Protein AF-0000000085051001 (afdb_homodimer)

Radius of gyration: 23.65 Å; Cα contacts (8 Å, |Δi|>4): 458; chains: 2; bounding box: 59×82×45 Å

Organism: Asticcacaulis excentricus (strain ATCC 15261 / DSM 4724 / KCTC 12464 / NCIMB 9791 / VKM B-1370 / CB 48) (NCBI:txid573065)

Nearest PDB structures (foldseek):
  8ka6-assembly1_B  TM=3.003E-01  e=6.356E+00  synthetic construct

Structure (mmCIF, N/CA/C/O backbone):
data_AF-0000000085051001-model_v1
#
loop_
_entity.id
_entity.type
_entity.pdbx_description
1 polymer 'Uncharacterized protein'
#
loop_
_atom_site.group_PDB
_atom_site.id
_atom_site.type_symbol
_atom_site.label_atom_id
_atom_site.label_alt_id
_atom_site.label_comp_id
_atom_site.label_asym_id
_atom_site.label_entity_id
_atom_site.label_seq_id
_atom_site.pdbx_PDB_ins_code
_atom_site.Cartn_x
_atom_site.Cartn_y
_atom_site.Cartn_z
_atom_site.occupancy
_atom_site.B_iso_or_equiv
_atom_site.auth_seq_id
_atom_site.auth_comp_id
_atom_site.auth_asym_id
_atom_site.auth_atom_id
_atom_site.pdbx_PDB_model_num
ATOM 1 N N . MET A 1 1 ? -23 -20.906 19.672 1 37.47 1 MET A N 1
ATOM 2 C CA . MET A 1 1 ? -22.969 -21.203 18.234 1 37.47 1 MET A CA 1
ATOM 3 C C . MET A 1 1 ? -22.516 -19.969 17.438 1 37.47 1 MET A C 1
ATOM 5 O O . MET A 1 1 ? -23.203 -18.953 17.422 1 37.47 1 MET A O 1
ATOM 9 N N . VAL A 1 2 ? -21.297 -19.828 17.344 1 53.44 2 VAL A N 1
ATOM 10 C CA . VAL A 1 2 ? -20.797 -18.625 16.672 1 53.44 2 VAL A CA 1
ATOM 11 C C . VAL A 1 2 ? -21.438 -18.5 15.297 1 53.44 2 VAL A C 1
ATOM 13 O O . VAL A 1 2 ? -21.469 -19.469 14.531 1 53.44 2 VAL A O 1
ATOM 16 N N . ASN A 1 3 ? -22.375 -17.547 15.094 1 69.06 3 ASN A N 1
ATOM 17 C CA . ASN A 1 3 ? -23.141 -17.25 13.891 1 69.06 3 ASN A CA 1
ATOM 18 C C . ASN A 1 3 ? -22.266 -17.266 12.641 1 69.06 3 ASN A C 1
ATOM 20 O O . ASN A 1 3 ? -21.297 -16.5 12.547 1 69.06 3 ASN A O 1
ATOM 24 N N . ILE A 1 4 ? -22.25 -18.469 11.906 1 70.44 4 ILE A N 1
ATOM 25 C CA . ILE A 1 4 ? -21.5 -18.719 10.688 1 70.44 4 ILE A CA 1
ATOM 26 C C . ILE A 1 4 ? -21.438 -17.453 9.836 1 70.44 4 ILE A C 1
ATOM 28 O O . ILE A 1 4 ? -20.422 -17.188 9.195 1 70.44 4 ILE A O 1
ATOM 32 N N . TRP A 1 5 ? -22.438 -16.672 9.891 1 74.5 5 TRP A N 1
ATOM 33 C CA . TRP A 1 5 ? -22.484 -15.43 9.133 1 74.5 5 TRP A CA 1
ATOM 34 C C . TRP A 1 5 ? -21.5 -14.406 9.688 1 74.5 5 TRP A C 1
ATOM 36 O O . TRP A 1 5 ? -20.781 -13.758 8.93 1 74.5 5 TRP A O 1
ATOM 46 N N . VAL A 1 6 ? -21.438 -14.398 10.953 1 78.06 6 VAL A N 1
ATOM 47 C CA . VAL A 1 6 ? -20.531 -13.461 11.617 1 78.06 6 VAL A CA 1
ATOM 48 C C . VAL A 1 6 ? -19.078 -13.875 11.367 1 78.06 6 VAL A C 1
ATOM 50 O O . VAL A 1 6 ? -18.219 -13.016 11.133 1 78.06 6 VAL A O 1
ATOM 53 N N . THR A 1 7 ? -18.922 -15.102 11.328 1 80.75 7 THR A N 1
ATOM 54 C CA . THR A 1 7 ? -17.578 -15.609 11.086 1 80.75 7 THR A CA 1
ATOM 55 C C . THR A 1 7 ? -17.141 -15.289 9.664 1 80.75 7 THR A C 1
ATOM 57 O O . THR A 1 7 ? -15.992 -14.891 9.438 1 80.75 7 THR A O 1
ATOM 60 N N . GLY A 1 8 ? -18.047 -15.422 8.734 1 86.06 8 GLY A N 1
ATOM 61 C CA . GLY A 1 8 ? -17.734 -15.094 7.352 1 86.06 8 GLY A CA 1
ATOM 62 C C . GLY A 1 8 ? -17.391 -13.633 7.148 1 86.06 8 GLY A C 1
ATOM 63 O O . GLY A 1 8 ? -16.422 -13.305 6.457 1 86.06 8 GLY A O 1
ATOM 64 N N . LEU A 1 9 ? -18.141 -12.797 7.789 1 88.5 9 LEU A N 1
ATOM 65 C CA . LEU A 1 9 ? -17.906 -11.359 7.691 1 88.5 9 LEU A CA 1
ATOM 66 C C . LEU A 1 9 ? -16.578 -10.992 8.336 1 88.5 9 LEU A C 1
ATOM 68 O O . LEU A 1 9 ? -15.859 -10.125 7.828 1 88.5 9 LEU A O 1
ATOM 72 N N . PHE A 1 10 ? -16.375 -11.641 9.391 1 91.56 10 PHE A N 1
ATOM 73 C CA . PHE A 1 10 ? -15.125 -11.367 10.094 1 91.56 10 PHE A CA 1
ATOM 74 C C . PHE A 1 10 ? -13.93 -11.789 9.258 1 91.56 10 PHE A C 1
ATOM 76 O O . PHE A 1 10 ? -12.945 -11.055 9.156 1 91.56 10 PHE A O 1
ATOM 83 N N . MET A 1 11 ? -14.023 -12.938 8.633 1 92.06 11 MET A N 1
ATOM 84 C CA . MET A 1 11 ? -12.945 -13.422 7.773 1 92.06 11 MET A CA 1
ATOM 85 C C . MET A 1 11 ? -12.742 -12.5 6.582 1 92.06 11 MET A C 1
ATOM 87 O O . MET A 1 11 ? -11.602 -12.227 6.195 1 92.06 11 MET A O 1
ATOM 91 N N . GLU A 1 12 ? -13.734 -12.039 6.07 1 94.75 12 GLU A N 1
ATOM 92 C CA . GLU A 1 12 ? -13.648 -11.109 4.949 1 94.75 12 GLU A CA 1
ATOM 93 C C . GLU A 1 12 ? -12.984 -9.797 5.367 1 94.75 12 GLU A C 1
ATOM 95 O O . GLU A 1 12 ? -12.172 -9.25 4.625 1 94.75 12 GLU A O 1
ATOM 100 N N . SER A 1 13 ? -13.375 -9.359 6.539 1 94.81 13 SER A N 1
ATOM 101 C CA . SER A 1 13 ? -12.805 -8.125 7.059 1 94.81 13 SER A CA 1
ATOM 102 C C . SER A 1 13 ? -11.312 -8.266 7.309 1 94.81 13 SER A C 1
ATOM 104 O O . SER A 1 13 ? -10.531 -7.387 6.941 1 94.81 13 SER A O 1
ATOM 106 N N . LEU A 1 14 ? -10.961 -9.367 7.879 1 95.38 14 LEU A N 1
ATOM 107 C CA . LEU A 1 14 ? -9.555 -9.633 8.141 1 95.38 14 LEU A CA 1
ATOM 108 C C . LEU A 1 14 ? -8.773 -9.773 6.836 1 95.38 14 LEU A C 1
ATOM 110 O O . LEU A 1 14 ? -7.645 -9.297 6.73 1 95.38 14 LEU A O 1
ATOM 114 N N . HIS A 1 15 ? -9.375 -10.414 5.844 1 97.25 15 HIS A N 1
ATOM 115 C CA . HIS A 1 15 ? -8.758 -10.57 4.535 1 97.25 15 HIS A CA 1
ATOM 116 C C . HIS A 1 15 ? -8.531 -9.227 3.859 1 97.25 15 HIS A C 1
ATOM 118 O O . HIS A 1 15 ? -7.453 -8.969 3.314 1 97.25 15 HIS A O 1
ATOM 124 N N . LYS A 1 16 ? -9.492 -8.359 4.004 1 95.38 16 LYS A N 1
ATOM 125 C CA . LYS A 1 16 ? -9.43 -7.035 3.391 1 95.38 16 LYS A CA 1
ATOM 126 C C . LYS A 1 16 ? -8.336 -6.184 4.027 1 95.38 16 LYS A C 1
ATOM 128 O O . LYS A 1 16 ? -7.539 -5.559 3.326 1 95.38 16 LYS A O 1
ATOM 133 N N . VAL A 1 17 ? -8.281 -6.188 5.285 1 95.12 17 VAL A N 1
ATOM 134 C CA . VAL A 1 17 ? -7.328 -5.344 5.992 1 95.12 17 VAL A CA 1
ATOM 135 C C . VAL A 1 17 ? -5.906 -5.848 5.742 1 95.12 17 VAL A C 1
ATOM 137 O O . VAL A 1 17 ? -5.012 -5.066 5.418 1 95.12 17 VAL A O 1
ATOM 140 N N . SER A 1 18 ? -5.738 -7.133 5.867 1 96.94 18 SER A N 1
ATOM 141 C CA . SER A 1 18 ? -4.402 -7.684 5.652 1 96.94 18 SER A CA 1
ATOM 142 C C . SER A 1 18 ? -3.975 -7.547 4.195 1 96.94 18 SER A C 1
ATOM 144 O O . SER A 1 18 ? -2.783 -7.426 3.9 1 96.94 18 SER A O 1
ATOM 146 N N . ALA A 1 19 ? -4.949 -7.516 3.271 1 97.31 19 ALA A N 1
ATOM 147 C CA . ALA A 1 19 ? -4.656 -7.34 1.851 1 97.31 19 ALA A CA 1
ATOM 148 C C . ALA A 1 19 ? -4.023 -5.977 1.585 1 97.31 19 ALA A C 1
ATOM 150 O O . ALA A 1 19 ? -3.195 -5.836 0.683 1 97.31 19 ALA A O 1
ATOM 151 N N . GLY A 1 20 ? -4.43 -5.027 2.344 1 96.12 20 GLY A N 1
ATOM 152 C CA . GLY A 1 20 ? -3.834 -3.711 2.197 1 96.12 20 GLY A CA 1
ATOM 153 C C . GLY A 1 20 ? -2.338 -3.701 2.449 1 96.12 20 GLY A C 1
ATOM 154 O O . GLY A 1 20 ? -1.579 -3.104 1.683 1 96.12 20 GLY A O 1
ATOM 155 N N . PHE A 1 21 ? -1.953 -4.383 3.457 1 95.06 21 PHE A N 1
ATOM 156 C CA . PHE A 1 21 ? -0.539 -4.441 3.807 1 95.06 21 PHE A CA 1
ATOM 157 C C . PHE A 1 21 ? 0.233 -5.285 2.801 1 95.06 21 PHE A C 1
ATOM 159 O O . PHE A 1 21 ? 1.338 -4.922 2.395 1 95.06 21 PHE A O 1
ATOM 166 N N . VAL A 1 22 ? -0.378 -6.348 2.418 1 97.25 22 VAL A N 1
ATOM 167 C CA . VAL A 1 22 ? 0.252 -7.203 1.417 1 97.25 22 VAL A CA 1
ATOM 168 C C . VAL A 1 22 ? 0.399 -6.438 0.103 1 97.25 22 VAL A C 1
ATOM 170 O O . VAL A 1 22 ? 1.43 -6.535 -0.567 1 97.25 22 VAL A O 1
ATOM 173 N N . PHE A 1 23 ? -0.617 -5.699 -0.229 1 97 23 PHE A N 1
ATOM 174 C CA . PHE A 1 23 ? -0.589 -4.906 -1.453 1 97 23 PHE A CA 1
ATOM 175 C C . PHE A 1 23 ? 0.55 -3.895 -1.418 1 97 23 PHE A C 1
ATOM 177 O O . PHE A 1 23 ? 1.268 -3.727 -2.404 1 97 23 PHE A O 1
ATOM 184 N N . ALA A 1 24 ? 0.702 -3.221 -0.301 1 94.19 24 ALA A N 1
ATOM 185 C CA . ALA A 1 24 ? 1.786 -2.252 -0.162 1 94.19 24 ALA A CA 1
ATOM 186 C C . ALA A 1 24 ? 3.145 -2.916 -0.37 1 94.19 24 ALA A C 1
ATOM 188 O O . ALA A 1 24 ? 3.994 -2.391 -1.094 1 94.19 24 ALA A O 1
ATOM 189 N N . PHE A 1 25 ? 3.346 -4.035 0.264 1 94.38 25 PHE A N 1
ATOM 190 C CA . PHE A 1 25 ? 4.598 -4.762 0.103 1 94.38 25 PHE A CA 1
ATOM 191 C C . PHE A 1 25 ? 4.797 -5.184 -1.348 1 94.38 25 PHE A C 1
ATOM 193 O O . PHE A 1 25 ? 5.898 -5.055 -1.891 1 94.38 25 PHE A O 1
ATOM 200 N N . LEU A 1 26 ? 3.746 -5.699 -1.943 1 95.56 26 LEU A N 1
ATOM 201 C CA . LEU A 1 26 ? 3.854 -6.23 -3.299 1 95.56 26 LEU A CA 1
ATOM 202 C C . LEU A 1 26 ? 4.16 -5.113 -4.293 1 95.56 26 LEU A C 1
ATOM 204 O O . LEU A 1 26 ? 4.855 -5.34 -5.285 1 95.56 26 LEU A O 1
ATOM 208 N N . CYS A 1 27 ? 3.623 -3.924 -4.039 1 91.75 27 CYS A N 1
ATOM 209 C CA . CYS A 1 27 ? 3.975 -2.791 -4.891 1 91.75 27 CYS A CA 1
ATOM 210 C C . CYS A 1 27 ? 5.477 -2.541 -4.871 1 91.75 27 CYS A C 1
ATOM 212 O O . CYS A 1 27 ? 6.098 -2.369 -5.922 1 91.75 27 CYS A O 1
ATOM 214 N N . LEU A 1 28 ? 6.008 -2.564 -3.648 1 88.94 28 LEU A N 1
ATOM 215 C CA . LEU A 1 28 ? 7.445 -2.363 -3.512 1 88.94 28 LEU A CA 1
ATOM 216 C C . LEU A 1 28 ? 8.219 -3.545 -4.09 1 88.94 28 LEU A C 1
ATOM 218 O O . LEU A 1 28 ? 9.211 -3.357 -4.797 1 88.94 28 LEU A O 1
ATOM 222 N N . HIS A 1 29 ? 7.777 -4.746 -3.826 1 92.38 29 HIS A N 1
ATOM 223 C CA . HIS A 1 29 ? 8.406 -5.98 -4.277 1 92.38 29 HIS A CA 1
ATOM 224 C C . HIS A 1 29 ? 8.43 -6.066 -5.797 1 92.38 29 HIS A C 1
ATOM 226 O O . HIS A 1 29 ? 9.469 -6.355 -6.395 1 92.38 29 HIS A O 1
ATOM 232 N N . MET A 1 30 ? 7.293 -5.742 -6.422 1 92.44 30 MET A N 1
ATOM 233 C CA . MET A 1 30 ? 7.203 -5.781 -7.879 1 92.44 30 MET A CA 1
ATOM 234 C C . MET A 1 30 ? 7.992 -4.637 -8.508 1 92.44 30 MET A C 1
ATOM 236 O O . MET A 1 30 ? 8.578 -4.797 -9.578 1 92.44 30 MET A O 1
ATOM 240 N N . ALA A 1 31 ? 7.961 -3.477 -7.887 1 87.94 31 ALA A N 1
ATOM 241 C CA . ALA A 1 31 ? 8.766 -2.363 -8.375 1 87.94 31 ALA A CA 1
ATOM 242 C C . ALA A 1 31 ? 10.242 -2.754 -8.461 1 87.94 31 ALA A C 1
ATOM 244 O O . ALA A 1 31 ? 10.93 -2.385 -9.414 1 87.94 31 ALA A O 1
ATOM 245 N N . ASN A 1 32 ? 10.664 -3.477 -7.465 1 88.94 32 ASN A N 1
ATOM 246 C CA . ASN A 1 32 ? 12.047 -3.941 -7.484 1 88.94 32 ASN A CA 1
ATOM 247 C C . ASN A 1 32 ? 12.328 -4.816 -8.703 1 88.94 32 ASN A C 1
ATOM 249 O O . ASN A 1 32 ? 13.359 -4.664 -9.359 1 88.94 32 ASN A O 1
ATOM 253 N N . HIS A 1 33 ? 11.438 -5.656 -9.008 1 92.81 33 HIS A N 1
ATOM 254 C CA . HIS A 1 33 ? 11.594 -6.52 -10.172 1 92.81 33 HIS A CA 1
ATOM 255 C C . HIS A 1 33 ? 11.578 -5.715 -11.461 1 92.81 33 HIS A C 1
ATOM 257 O O . HIS A 1 33 ? 12.367 -5.977 -12.375 1 92.81 33 HIS A O 1
ATOM 263 N N . PHE A 1 34 ? 10.789 -4.715 -11.555 1 89.75 34 PHE A N 1
ATOM 264 C CA . PHE A 1 34 ? 10.688 -3.92 -12.773 1 89.75 34 PHE A CA 1
ATOM 265 C C . PHE A 1 34 ? 11.898 -3.002 -12.922 1 89.75 34 PHE A C 1
ATOM 267 O O . PHE A 1 34 ? 12.375 -2.768 -14.039 1 89.75 34 PHE A O 1
ATOM 274 N N . VAL A 1 35 ? 12.336 -2.488 -11.828 1 85.06 35 VAL A N 1
ATOM 275 C CA . VAL A 1 35 ? 13.562 -1.694 -11.867 1 85.06 35 VAL A CA 1
ATOM 276 C C . VAL A 1 35 ? 14.727 -2.561 -12.336 1 85.06 35 VAL A C 1
ATOM 278 O O . VAL A 1 35 ? 15.633 -2.074 -13.008 1 85.06 35 VAL A O 1
ATOM 281 N N . GLY A 1 36 ? 14.688 -3.764 -12.086 1 88.38 36 GLY A N 1
ATOM 282 C CA . GLY A 1 36 ? 15.711 -4.719 -12.469 1 88.38 36 GLY A CA 1
ATOM 283 C C . GLY A 1 36 ? 15.805 -4.918 -13.977 1 88.38 36 GLY A C 1
ATOM 284 O O . GLY A 1 36 ? 16.797 -5.445 -14.477 1 88.38 36 GLY A O 1
ATOM 285 N N . LEU A 1 37 ? 14.742 -4.512 -14.648 1 89.75 37 LEU A N 1
ATOM 286 C CA . LEU A 1 37 ? 14.773 -4.617 -16.094 1 89.75 37 LEU A CA 1
ATOM 287 C C . LEU A 1 37 ? 15.867 -3.725 -16.688 1 89.75 37 LEU A C 1
ATOM 289 O O . LEU A 1 37 ? 16.281 -3.912 -17.828 1 89.75 37 LEU A O 1
ATOM 293 N N . GLN A 1 38 ? 16.312 -2.779 -15.883 1 87.62 38 GLN A N 1
ATOM 294 C CA . GLN A 1 38 ? 17.391 -1.905 -16.297 1 87.62 38 GLN A CA 1
ATOM 295 C C . GLN A 1 38 ? 18.75 -2.564 -16.062 1 87.62 38 GLN A C 1
ATOM 297 O O . GLN A 1 38 ? 19.781 -2.043 -16.484 1 87.62 38 GLN A O 1
ATOM 302 N N . GLY A 1 39 ? 18.75 -3.709 -15.344 1 90.06 39 GLY A N 1
ATOM 303 C CA . GLY A 1 39 ? 19.969 -4.457 -15.031 1 90.06 39 GLY A CA 1
ATOM 304 C C . GLY A 1 39 ? 19.953 -5.059 -13.641 1 90.06 39 GLY A C 1
ATOM 305 O O . GLY A 1 39 ? 19.281 -4.551 -12.742 1 90.06 39 GLY A O 1
ATOM 306 N N . LEU A 1 40 ? 20.734 -6.086 -13.523 1 92.75 40 LEU A N 1
ATOM 307 C CA . LEU A 1 40 ? 20.766 -6.789 -12.25 1 92.75 40 LEU A CA 1
ATOM 308 C C . LEU A 1 40 ? 21.359 -5.902 -11.156 1 92.75 40 LEU A C 1
ATOM 310 O O . LEU A 1 40 ? 20.891 -5.918 -10.016 1 92.75 40 LEU A O 1
ATOM 314 N N . ASP A 1 41 ? 22.344 -5.129 -11.539 1 90.44 41 ASP A N 1
ATOM 315 C CA . ASP A 1 41 ? 22.969 -4.234 -10.57 1 90.44 41 ASP A CA 1
ATOM 316 C C . ASP A 1 41 ? 21.984 -3.193 -10.062 1 90.44 41 ASP A C 1
ATOM 318 O O . ASP A 1 41 ? 22.016 -2.824 -8.883 1 90.44 41 ASP A O 1
ATOM 322 N N . THR A 1 42 ? 21.172 -2.734 -10.953 1 85.88 42 THR A N 1
ATOM 323 C CA . THR A 1 42 ? 20.156 -1.757 -10.562 1 85.88 42 THR A CA 1
ATOM 324 C C . THR A 1 42 ? 19.156 -2.373 -9.594 1 85.88 42 THR A C 1
ATOM 326 O O . THR A 1 42 ? 18.734 -1.729 -8.625 1 85.88 42 THR A O 1
ATOM 329 N N . HIS A 1 43 ? 18.766 -3.602 -9.875 1 89.19 43 HIS A N 1
ATOM 330 C CA . HIS A 1 43 ? 17.891 -4.324 -8.961 1 89.19 43 HIS A CA 1
ATOM 331 C C . HIS A 1 43 ? 18.5 -4.43 -7.57 1 89.19 43 HIS A C 1
ATOM 333 O O . HIS A 1 43 ? 17.828 -4.16 -6.57 1 89.19 43 HIS A O 1
ATOM 339 N N . ILE A 1 44 ? 19.734 -4.801 -7.512 1 90.06 44 ILE A N 1
ATOM 340 C CA . ILE A 1 44 ? 20.422 -5.035 -6.25 1 90.06 44 ILE A CA 1
ATOM 341 C C . ILE A 1 44 ? 20.562 -3.719 -5.488 1 90.06 44 ILE A C 1
ATOM 343 O O . ILE A 1 44 ? 20.375 -3.68 -4.27 1 90.06 44 ILE A O 1
ATOM 347 N N . ALA A 1 45 ? 20.891 -2.699 -6.195 1 84 45 ALA A N 1
ATOM 348 C CA . ALA A 1 45 ? 21 -1.387 -5.566 1 84 45 ALA A CA 1
ATOM 349 C C . ALA A 1 45 ? 19.672 -0.94 -4.977 1 84 45 ALA A C 1
ATOM 351 O O . ALA A 1 45 ? 19.609 -0.448 -3.848 1 84 45 ALA A O 1
ATOM 352 N N . PHE A 1 46 ? 18.625 -1.134 -5.715 1 82.94 46 PHE A N 1
ATOM 353 C CA . PHE A 1 46 ? 17.281 -0.803 -5.234 1 82.94 46 PHE A CA 1
ATOM 354 C C . PHE A 1 46 ? 16.922 -1.662 -4.031 1 82.94 46 PHE A C 1
ATOM 356 O O . PHE A 1 46 ? 16.391 -1.155 -3.041 1 82.94 46 PHE A O 1
ATOM 363 N N . MET A 1 47 ? 17.188 -2.896 -4.133 1 88.25 47 MET A N 1
ATOM 364 C CA . MET A 1 47 ? 16.859 -3.852 -3.078 1 88.25 47 MET A CA 1
ATOM 365 C C . MET A 1 47 ? 17.594 -3.51 -1.79 1 88.25 47 MET A C 1
ATOM 367 O O . MET A 1 47 ? 17.062 -3.693 -0.695 1 88.25 47 MET A O 1
ATOM 371 N N . ALA A 1 48 ? 18.812 -3.133 -1.879 1 83.56 48 ALA A N 1
ATOM 372 C CA . ALA A 1 48 ? 19.594 -2.777 -0.701 1 83.56 48 ALA A CA 1
ATOM 373 C C . ALA A 1 48 ? 18.906 -1.681 0.107 1 83.56 48 ALA A C 1
ATOM 375 O O . ALA A 1 48 ? 18.906 -1.719 1.34 1 83.56 48 ALA A O 1
ATOM 376 N N . VAL A 1 49 ? 18.312 -0.833 -0.577 1 73.5 49 VAL A N 1
ATOM 377 C CA . VAL A 1 49 ? 17.609 0.269 0.077 1 73.5 49 VAL A CA 1
ATOM 378 C C . VAL A 1 49 ? 16.266 -0.215 0.608 1 73.5 49 VAL A C 1
ATOM 380 O O . VAL A 1 49 ? 15.898 0.079 1.748 1 73.5 49 VAL A O 1
ATOM 383 N N . ALA A 1 50 ? 15.539 -0.934 -0.207 1 78.88 50 ALA A N 1
ATOM 384 C CA . ALA A 1 50 ? 14.234 -1.467 0.184 1 78.88 50 ALA A CA 1
ATOM 385 C C . ALA A 1 50 ? 14.352 -2.342 1.428 1 78.88 50 ALA A C 1
ATOM 387 O O . ALA A 1 50 ? 13.469 -2.336 2.283 1 78.88 50 ALA A O 1
ATOM 388 N N . ARG A 1 51 ? 15.383 -3.014 1.541 1 82.75 51 ARG A N 1
ATOM 389 C CA . ARG A 1 51 ? 15.609 -3.924 2.66 1 82.75 51 ARG A CA 1
ATOM 390 C C . ARG A 1 51 ? 15.75 -3.156 3.971 1 82.75 51 ARG A C 1
ATOM 392 O O . ARG A 1 51 ? 15.484 -3.699 5.047 1 82.75 51 ARG A O 1
ATOM 399 N N . MET A 1 52 ? 16.188 -1.97 3.916 1 75.62 52 MET A N 1
ATOM 400 C CA . MET A 1 52 ? 16.234 -1.154 5.125 1 75.62 52 MET A CA 1
ATOM 401 C C . MET A 1 52 ? 14.844 -1.017 5.746 1 75.62 52 MET A C 1
ATOM 403 O O . MET A 1 52 ? 14.719 -0.812 6.957 1 75.62 52 MET A O 1
ATOM 407 N N . VAL A 1 53 ? 13.836 -1.219 4.941 1 77.88 53 VAL A N 1
ATOM 408 C CA . VAL A 1 53 ? 12.461 -1.111 5.41 1 77.88 53 VAL A CA 1
ATOM 409 C C . VAL A 1 53 ? 11.922 -2.498 5.754 1 77.88 53 VAL A C 1
ATOM 411 O O . VAL A 1 53 ? 11.711 -2.818 6.926 1 77.88 53 VAL A O 1
ATOM 414 N N . TYR A 1 54 ? 11.867 -3.336 4.781 1 78.56 54 TYR A N 1
ATOM 415 C CA . TYR A 1 54 ? 11.078 -4.539 4.996 1 78.56 54 TYR A CA 1
ATOM 416 C C . TYR A 1 54 ? 11.875 -5.594 5.75 1 78.56 54 TYR A C 1
ATOM 418 O O . TYR A 1 54 ? 11.328 -6.605 6.191 1 78.56 54 TYR A O 1
ATOM 426 N N . ARG A 1 55 ? 13.125 -5.328 5.953 1 78.81 55 ARG A N 1
ATOM 427 C CA . ARG A 1 55 ? 13.867 -6.258 6.801 1 78.81 55 ARG A CA 1
ATOM 428 C C . ARG A 1 55 ? 13.953 -5.742 8.234 1 78.81 55 ARG A C 1
ATOM 430 O O . ARG A 1 55 ? 14.484 -6.422 9.117 1 78.81 55 ARG A O 1
ATOM 437 N N . HIS A 1 56 ? 13.492 -4.484 8.414 1 80.69 56 HIS A N 1
ATOM 438 C CA . HIS A 1 56 ? 13.258 -4.121 9.805 1 80.69 56 HIS A CA 1
ATOM 439 C C . HIS A 1 56 ? 12.391 -5.156 10.508 1 80.69 56 HIS A C 1
ATOM 441 O O . HIS A 1 56 ? 11.367 -5.59 9.961 1 80.69 56 HIS A O 1
ATOM 447 N N . PRO A 1 57 ? 12.758 -5.574 11.656 1 85.38 57 PRO A N 1
ATOM 448 C CA . PRO A 1 57 ? 12.078 -6.703 12.297 1 85.38 57 PRO A CA 1
ATOM 449 C C . PRO A 1 57 ? 10.57 -6.488 12.438 1 85.38 57 PRO A C 1
ATOM 451 O O . PRO A 1 57 ? 9.789 -7.418 12.234 1 85.38 57 PRO A O 1
ATOM 454 N N . VAL A 1 58 ? 10.156 -5.293 12.773 1 83 58 VAL A N 1
ATOM 455 C CA . VAL A 1 58 ? 8.734 -4.988 12.945 1 83 58 VAL A CA 1
ATOM 456 C C . VAL A 1 58 ? 8.016 -5.102 11.609 1 83 58 VAL A C 1
ATOM 458 O O . VAL A 1 58 ? 6.938 -5.703 11.523 1 83 58 VAL A O 1
ATOM 461 N N . VAL A 1 59 ? 8.602 -4.555 10.562 1 85.81 59 VAL A N 1
ATOM 462 C CA . VAL A 1 59 ? 7.977 -4.559 9.242 1 85.81 59 VAL A CA 1
ATOM 463 C C . VAL A 1 59 ? 7.93 -5.984 8.703 1 85.81 59 VAL A C 1
ATOM 465 O O . VAL A 1 59 ? 6.906 -6.418 8.172 1 85.81 59 VAL A O 1
ATOM 468 N N . GLU A 1 60 ? 9.023 -6.695 8.867 1 89.69 60 GLU A N 1
ATOM 469 C CA . GLU A 1 60 ? 9.07 -8.086 8.422 1 89.69 60 GLU A CA 1
ATOM 470 C C . GLU A 1 60 ? 7.992 -8.922 9.102 1 89.69 60 GLU A C 1
ATOM 472 O O . GLU A 1 60 ? 7.312 -9.719 8.461 1 89.69 60 GLU A O 1
ATOM 477 N N . MET A 1 61 ? 7.887 -8.703 10.359 1 91.69 61 MET A N 1
ATOM 478 C CA . MET A 1 61 ? 6.867 -9.422 11.117 1 91.69 61 MET A CA 1
ATOM 479 C C . MET A 1 61 ? 5.473 -9.078 10.609 1 91.69 61 MET A C 1
ATOM 481 O O . MET A 1 61 ? 4.633 -9.969 10.445 1 91.69 61 MET A O 1
ATOM 485 N N . VAL A 1 62 ? 5.227 -7.82 10.398 1 91.19 62 VAL A N 1
ATOM 486 C CA . VAL A 1 62 ? 3.916 -7.375 9.93 1 91.19 62 VAL A CA 1
ATOM 487 C C . VAL A 1 62 ? 3.613 -7.988 8.57 1 91.19 62 VAL A C 1
ATOM 489 O O . VAL A 1 62 ? 2.504 -8.469 8.328 1 91.19 62 VAL A O 1
ATOM 492 N N . VAL A 1 63 ? 4.621 -7.961 7.711 1 93.62 63 VAL A N 1
ATOM 493 C CA . VAL A 1 63 ? 4.434 -8.484 6.363 1 93.62 63 VAL A CA 1
ATOM 494 C C . VAL A 1 63 ? 4.156 -9.984 6.422 1 93.62 63 VAL A C 1
ATOM 496 O O . VAL A 1 63 ? 3.207 -10.477 5.805 1 93.62 63 VAL A O 1
ATOM 499 N N . LEU A 1 64 ? 4.93 -10.734 7.215 1 95.44 64 LEU A N 1
ATOM 500 C CA . LEU A 1 64 ? 4.746 -12.18 7.324 1 95.44 64 LEU A CA 1
ATOM 501 C C . LEU A 1 64 ? 3.391 -12.508 7.941 1 95.44 64 LEU A C 1
ATOM 503 O O . LEU A 1 64 ? 2.713 -13.445 7.496 1 95.44 64 LEU A O 1
ATOM 507 N N . LEU A 1 65 ? 3.045 -11.719 8.938 1 96.56 65 LEU A N 1
ATOM 508 C CA . LEU A 1 65 ? 1.745 -11.922 9.562 1 96.56 65 LEU A CA 1
ATOM 509 C C . LEU A 1 65 ? 0.615 -11.625 8.586 1 96.56 65 LEU A C 1
ATOM 511 O O . LEU A 1 65 ? -0.389 -12.344 8.555 1 96.56 65 LEU A O 1
ATOM 515 N N . ALA A 1 66 ? 0.745 -10.562 7.82 1 97.06 66 ALA A N 1
ATOM 516 C CA . ALA A 1 66 ? -0.267 -10.219 6.824 1 97.06 66 ALA A CA 1
ATOM 517 C C . ALA A 1 66 ? -0.435 -11.336 5.805 1 97.06 66 ALA A C 1
ATOM 519 O O . ALA A 1 66 ? -1.559 -11.688 5.438 1 97.06 66 ALA A O 1
ATOM 520 N N . PHE A 1 67 ? 0.64 -11.906 5.387 1 97.62 67 PHE A N 1
ATOM 521 C CA . PHE A 1 67 ? 0.569 -13.008 4.438 1 97.62 67 PHE A CA 1
ATOM 522 C C . PHE A 1 67 ? -0.079 -14.227 5.078 1 97.62 67 PHE A C 1
ATOM 524 O O . PHE A 1 67 ? -0.851 -14.938 4.43 1 97.62 67 PHE A O 1
ATOM 531 N N . LEU A 1 68 ? 0.288 -14.5 6.301 1 97.5 68 LEU A N 1
ATOM 532 C CA . LEU A 1 68 ? -0.317 -15.617 7.012 1 97.5 68 LEU A CA 1
ATOM 533 C C . LEU A 1 68 ? -1.828 -15.445 7.121 1 97.5 68 LEU A C 1
ATOM 535 O O . LEU A 1 68 ? -2.588 -16.375 6.875 1 97.5 68 LEU A O 1
ATOM 539 N N . LEU A 1 69 ? -2.256 -14.242 7.461 1 97.62 69 LEU A N 1
ATOM 540 C CA . LEU A 1 69 ? -3.682 -13.953 7.555 1 97.62 69 LEU A CA 1
ATOM 541 C C . LEU A 1 69 ? -4.352 -14.086 6.191 1 97.62 69 LEU A C 1
ATOM 543 O O . LEU A 1 69 ? -5.469 -14.594 6.09 1 97.62 69 LEU A O 1
ATOM 547 N N . GLN A 1 70 ? -3.664 -13.625 5.188 1 98.06 70 GLN A N 1
ATOM 548 C CA . GLN A 1 70 ? -4.191 -13.773 3.834 1 98.06 70 GLN A CA 1
ATOM 549 C C . GLN A 1 70 ? -4.414 -15.242 3.486 1 98.06 70 GLN A C 1
ATOM 551 O O . GLN A 1 70 ? -5.449 -15.602 2.918 1 98.06 70 GLN A O 1
ATOM 556 N N . MET A 1 71 ? -3.488 -16.047 3.834 1 97.81 71 MET A N 1
ATOM 557 C CA . MET A 1 71 ? -3.578 -17.469 3.498 1 97.81 71 MET A CA 1
ATOM 558 C C . MET A 1 71 ? -4.703 -18.141 4.277 1 97.81 71 MET A C 1
ATOM 560 O O . MET A 1 71 ? -5.492 -18.906 3.709 1 97.81 71 MET A O 1
ATOM 564 N N . LEU A 1 72 ? -4.777 -17.859 5.551 1 97 72 LEU A N 1
ATOM 565 C CA . LEU A 1 72 ? -5.773 -18.5 6.406 1 97 72 LEU A CA 1
ATOM 566 C C . LEU A 1 72 ? -7.18 -18.047 6.043 1 97 72 LEU A C 1
ATOM 568 O O . LEU A 1 72 ? -8.078 -18.875 5.852 1 97 72 LEU A O 1
ATOM 572 N N . THR A 1 73 ? -7.348 -16.75 5.934 1 97.12 73 THR A N 1
ATOM 573 C CA . THR A 1 73 ? -8.672 -16.234 5.602 1 97.12 73 THR A CA 1
ATOM 574 C C . THR A 1 73 ? -9.016 -16.547 4.148 1 97.12 73 THR A C 1
ATOM 576 O O . THR A 1 73 ? -10.172 -16.828 3.828 1 97.12 73 THR A O 1
ATOM 579 N N . GLY A 1 74 ? -8.023 -16.469 3.293 1 97.31 74 GLY A N 1
ATOM 580 C CA . GLY A 1 74 ? -8.25 -16.812 1.899 1 97.31 74 GLY A CA 1
ATOM 581 C C . GLY A 1 74 ? -8.711 -18.25 1.711 1 97.31 74 GLY A C 1
ATOM 582 O O . GLY A 1 74 ? -9.57 -18.516 0.869 1 97.31 74 GLY A O 1
ATOM 583 N N . TRP A 1 75 ? -8.094 -19.109 2.451 1 96.38 75 TRP A N 1
ATOM 584 C CA . TRP A 1 75 ? -8.5 -20.5 2.375 1 96.38 75 TRP A CA 1
ATOM 585 C C . TRP A 1 75 ? -9.961 -20.672 2.799 1 96.38 75 TRP A C 1
ATOM 587 O O . TRP A 1 75 ? -10.719 -21.391 2.146 1 96.38 75 TRP A O 1
ATOM 597 N N . ALA A 1 76 ? -10.367 -20.031 3.859 1 95.31 76 ALA A N 1
ATOM 598 C CA . ALA A 1 76 ? -11.75 -20.094 4.328 1 95.31 76 ALA A CA 1
ATOM 599 C C . ALA A 1 76 ? -12.711 -19.547 3.279 1 95.31 76 ALA A C 1
ATOM 601 O O . ALA A 1 76 ? -13.758 -20.141 3.01 1 95.31 76 ALA A O 1
ATOM 602 N N . LEU A 1 77 ? -12.367 -18.484 2.699 1 96 77 LEU A N 1
ATOM 603 C CA . LEU A 1 77 ? -13.219 -17.844 1.704 1 96 77 LEU A CA 1
ATOM 604 C C . LEU A 1 77 ? -13.273 -18.672 0.423 1 96 77 LEU A C 1
ATOM 606 O O . LEU A 1 77 ? -14.328 -18.797 -0.192 1 96 77 LEU A O 1
ATOM 610 N N . ALA A 1 78 ? -12.156 -19.219 0.02 1 96.38 78 ALA A N 1
ATOM 611 C CA . ALA A 1 78 ? -12.109 -20.047 -1.176 1 96.38 78 ALA A CA 1
ATOM 612 C C . ALA A 1 78 ? -12.969 -21.297 -1.005 1 96.38 78 ALA A C 1
ATOM 614 O O . ALA A 1 78 ? -13.68 -21.703 -1.929 1 96.38 78 ALA A O 1
ATOM 615 N N . ARG A 1 79 ? -12.852 -21.891 0.124 1 95.19 79 ARG A N 1
ATOM 616 C CA . ARG A 1 79 ? -13.664 -23.062 0.407 1 95.19 79 ARG A CA 1
ATOM 617 C C . ARG A 1 79 ? -15.148 -22.75 0.266 1 95.19 79 ARG A C 1
ATOM 619 O O . ARG A 1 79 ? -15.914 -23.547 -0.273 1 95.19 79 ARG A O 1
ATOM 626 N N . GLU A 1 80 ? -15.5 -21.625 0.744 1 94.19 80 GLU A N 1
ATOM 627 C CA . GLU A 1 80 ? -16.891 -21.203 0.611 1 94.19 80 GLU A CA 1
ATOM 628 C C . GLU A 1 80 ? -17.281 -21.031 -0.855 1 94.19 80 GLU A C 1
ATOM 630 O O . GLU A 1 80 ? -18.359 -21.453 -1.266 1 94.19 80 GLU A O 1
ATOM 635 N N . ILE A 1 81 ? -16.469 -20.469 -1.629 1 94.19 81 ILE A N 1
ATOM 636 C CA . ILE A 1 81 ? -16.719 -20.234 -3.049 1 94.19 81 ILE A CA 1
ATOM 637 C C . ILE A 1 81 ? -16.875 -21.578 -3.77 1 94.19 81 ILE A C 1
ATOM 639 O O . ILE A 1 81 ? -17.781 -21.734 -4.582 1 94.19 81 ILE A O 1
ATOM 643 N N . TRP A 1 82 ? -16.047 -22.5 -3.432 1 95.56 82 TRP A N 1
ATOM 644 C CA . TRP A 1 82 ? -16.062 -23.812 -4.09 1 95.56 82 TRP A CA 1
ATOM 645 C C . TRP A 1 82 ? -17.266 -24.625 -3.629 1 95.56 82 TRP A C 1
ATOM 647 O O . TRP A 1 82 ? -17.922 -25.281 -4.441 1 95.56 82 TRP A O 1
ATOM 657 N N . MET A 1 83 ? -17.562 -24.531 -2.359 1 95 83 MET A N 1
ATOM 658 C CA . MET A 1 83 ? -18.688 -25.281 -1.818 1 95 83 MET A CA 1
ATOM 659 C C . MET A 1 83 ? -20 -24.766 -2.371 1 95 83 MET A C 1
ATOM 661 O O . MET A 1 83 ? -20.922 -25.547 -2.652 1 95 83 MET A O 1
ATOM 665 N N . LYS A 1 84 ? -20.078 -23.484 -2.549 1 94.94 84 LYS A N 1
ATOM 666 C CA . LYS A 1 84 ? -21.312 -22.859 -3.008 1 94.94 84 LYS A CA 1
ATOM 667 C C . LYS A 1 84 ? -21.328 -22.734 -4.527 1 94.94 84 LYS A C 1
ATOM 669 O O . LYS A 1 84 ? -22.281 -22.188 -5.098 1 94.94 84 LYS A O 1
ATOM 674 N N . LYS A 1 85 ? -20.266 -23.172 -5.184 1 94.88 85 LYS A N 1
ATOM 675 C CA . LYS A 1 85 ? -20.156 -23.125 -6.637 1 9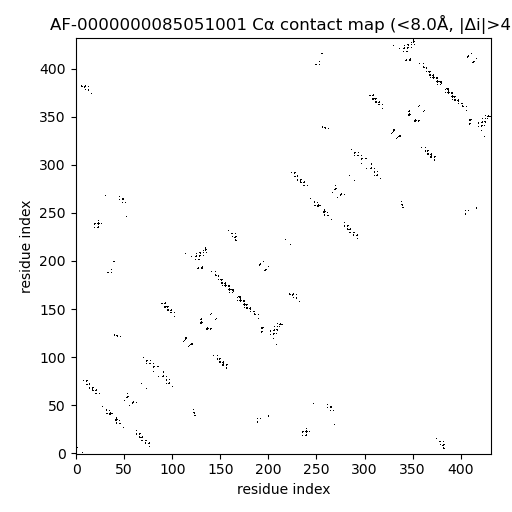4.88 85 LYS A CA 1
ATOM 676 C C . LYS A 1 85 ? -20.5 -21.734 -7.172 1 94.88 85 LYS A C 1
ATOM 678 O O . LYS A 1 85 ? -21.344 -21.609 -8.055 1 94.88 85 LYS A O 1
ATOM 683 N N . LYS A 1 86 ? -19.859 -20.75 -6.617 1 94.38 86 LYS A N 1
ATOM 684 C CA . LYS A 1 86 ? -20.125 -19.359 -7.008 1 94.38 86 LYS A CA 1
ATOM 685 C C . LYS A 1 86 ? -19.75 -19.125 -8.469 1 94.38 86 LYS A C 1
ATOM 687 O O . LYS A 1 86 ? -19.312 -20.047 -9.156 1 94.38 86 LYS A O 1
ATOM 692 N N . ASP A 1 87 ? -19.969 -17.938 -9.047 1 95 87 ASP A N 1
ATOM 693 C CA . ASP A 1 87 ? -19.828 -17.625 -10.469 1 95 87 ASP A CA 1
ATOM 694 C C . ASP A 1 87 ? -18.359 -17.688 -10.898 1 95 87 ASP A C 1
ATOM 696 O O . ASP A 1 87 ? -17.469 -17.891 -10.07 1 95 87 ASP A O 1
ATOM 700 N N . PHE A 1 88 ? -18.094 -17.484 -12.148 1 95.62 88 PHE A N 1
ATOM 701 C CA . PHE A 1 88 ? -16.812 -17.703 -12.789 1 95.62 88 PHE A CA 1
ATOM 702 C C . PHE A 1 88 ? -15.75 -16.781 -12.203 1 95.62 88 PHE A C 1
ATOM 704 O O . PHE A 1 88 ? -14.625 -17.203 -11.93 1 95.62 88 PHE A O 1
ATOM 711 N N . VAL A 1 89 ? -16.047 -15.492 -12.039 1 96.88 89 VAL A N 1
ATOM 712 C CA . VAL A 1 89 ? -15.078 -14.516 -11.555 1 96.88 89 VAL A CA 1
ATOM 713 C C . VAL A 1 89 ? -14.641 -14.883 -10.141 1 96.88 89 VAL A C 1
ATOM 715 O O . VAL A 1 89 ? -13.453 -14.812 -9.812 1 96.88 89 VAL A O 1
ATOM 718 N N . HIS A 1 90 ? -15.539 -15.32 -9.336 1 97.06 90 HIS A N 1
ATOM 719 C CA . HIS A 1 90 ? -15.211 -15.75 -7.984 1 97.06 90 HIS A CA 1
ATOM 720 C C . HIS A 1 90 ? -14.336 -17 -8 1 97.06 90 HIS A C 1
ATOM 722 O O . HIS A 1 90 ? -13.43 -17.141 -7.18 1 97.06 90 HIS A O 1
ATOM 728 N N . GLN A 1 91 ? -14.641 -17.906 -8.922 1 97.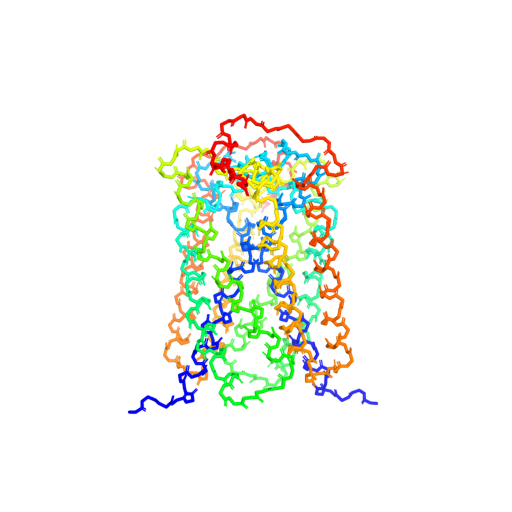25 91 GLN A N 1
ATOM 729 C CA . GLN A 1 91 ? -13.812 -19.094 -9.055 1 97.25 91 GLN A CA 1
ATOM 730 C C . GLN A 1 91 ? -12.391 -18.75 -9.469 1 97.25 91 GLN A C 1
ATOM 732 O O . GLN A 1 91 ? -11.43 -19.328 -8.977 1 97.25 91 GLN A O 1
ATOM 737 N N . LEU A 1 92 ? -12.336 -17.828 -10.414 1 97.88 92 LEU A N 1
ATOM 738 C CA . LEU A 1 92 ? -11.023 -17.359 -10.859 1 97.88 92 LEU A CA 1
ATOM 739 C C . LEU A 1 92 ? -10.258 -16.719 -9.703 1 97.88 92 LEU A C 1
ATOM 741 O O . LEU A 1 92 ? -9.047 -16.938 -9.562 1 97.88 92 LEU A O 1
ATOM 745 N N . GLN A 1 93 ? -10.93 -15.914 -8.906 1 98 93 GLN A N 1
ATOM 746 C CA . GLN A 1 93 ? -10.312 -15.273 -7.754 1 98 93 GLN A CA 1
ATOM 747 C C . GLN A 1 93 ? -9.82 -16.297 -6.746 1 98 93 GLN A C 1
ATOM 749 O O . GLN A 1 93 ? -8.703 -16.188 -6.238 1 98 93 GLN A O 1
ATOM 754 N N . ALA A 1 94 ? -10.594 -17.297 -6.5 1 97.94 94 ALA A N 1
ATOM 755 C CA . ALA A 1 94 ? -10.234 -18.344 -5.551 1 97.94 94 ALA A CA 1
ATOM 756 C C . ALA A 1 94 ? -9.055 -19.156 -6.062 1 97.94 94 ALA A C 1
ATOM 758 O O . ALA A 1 94 ? -8.117 -19.438 -5.316 1 97.94 94 ALA A O 1
ATOM 759 N N . ALA A 1 95 ? -9.102 -19.531 -7.309 1 98.25 95 ALA A N 1
ATOM 760 C CA . ALA A 1 95 ? -8.039 -20.344 -7.895 1 98.25 95 ALA A CA 1
ATOM 761 C C . ALA A 1 95 ? -6.715 -19.594 -7.918 1 98.25 95 ALA A C 1
ATOM 763 O O . ALA A 1 95 ? -5.664 -20.141 -7.574 1 98.25 95 ALA A O 1
ATOM 764 N N . SER A 1 96 ? -6.781 -18.344 -8.336 1 98.62 96 SER A N 1
ATOM 765 C CA . SER A 1 96 ? -5.566 -17.531 -8.359 1 98.62 96 SER A CA 1
ATOM 766 C C . SER A 1 96 ? -5.031 -17.312 -6.945 1 98.62 96 SER A C 1
ATOM 768 O O . SER A 1 96 ? -3.824 -17.391 -6.715 1 98.62 96 SER A O 1
ATOM 770 N N . GLY A 1 97 ? -5.934 -17.078 -6.004 1 98.5 97 GLY A N 1
ATOM 771 C CA . GLY A 1 97 ? -5.52 -16.938 -4.617 1 98.5 97 GLY A CA 1
ATOM 772 C C . GLY A 1 97 ? -4.867 -18.188 -4.059 1 98.5 97 GLY A C 1
ATOM 773 O O . GLY A 1 97 ? -3.887 -18.109 -3.318 1 98.5 97 GLY A O 1
ATOM 774 N N . ALA A 1 98 ? -5.402 -19.312 -4.426 1 98.19 98 ALA A N 1
ATOM 775 C CA . ALA A 1 98 ? -4.848 -20.594 -3.969 1 98.19 98 ALA A CA 1
ATOM 776 C C . ALA A 1 98 ? -3.428 -20.781 -4.496 1 98.19 98 ALA A C 1
ATOM 778 O O . ALA A 1 98 ? -2.539 -21.203 -3.752 1 98.19 98 ALA A O 1
ATOM 779 N N . TYR A 1 99 ? -3.27 -20.453 -5.715 1 98.56 99 TYR A N 1
ATOM 780 C CA . TYR A 1 99 ? -1.927 -20.594 -6.266 1 98.56 99 TYR A CA 1
ATOM 781 C C . TYR A 1 99 ? -0.958 -19.625 -5.602 1 98.56 99 TYR A C 1
ATOM 783 O O . TYR A 1 99 ? 0.183 -19.984 -5.305 1 98.56 99 TYR A O 1
ATOM 791 N N . ILE A 1 100 ? -1.386 -18.406 -5.406 1 98.62 100 ILE A N 1
ATOM 792 C CA . ILE A 1 100 ? -0.541 -17.406 -4.758 1 98.62 100 ILE A CA 1
ATOM 793 C C . ILE A 1 100 ? -0.133 -17.906 -3.371 1 98.62 100 ILE A C 1
ATOM 795 O O . ILE A 1 100 ? 1.01 -17.719 -2.949 1 98.62 100 ILE A O 1
ATOM 799 N N . ALA A 1 101 ? -1.042 -18.547 -2.707 1 98.31 101 ALA A N 1
ATOM 800 C CA . ALA A 1 101 ? -0.752 -19.062 -1.37 1 98.31 101 ALA A CA 1
ATOM 801 C C . ALA A 1 101 ? 0.321 -20.141 -1.418 1 98.31 101 ALA A C 1
ATOM 803 O O . ALA A 1 101 ? 1.276 -20.109 -0.639 1 98.31 101 ALA A O 1
ATOM 804 N N . VAL A 1 102 ? 0.159 -21.047 -2.324 1 97.94 102 VAL A N 1
ATOM 805 C CA . VAL A 1 102 ? 1.14 -22.125 -2.477 1 97.94 102 VAL A CA 1
ATOM 806 C C . VAL A 1 102 ? 2.494 -21.531 -2.857 1 97.94 102 VAL A C 1
ATOM 808 O O . VAL A 1 102 ? 3.525 -21.906 -2.293 1 97.94 102 VAL A O 1
ATOM 811 N N . PHE A 1 103 ? 2.467 -20.609 -3.777 1 98.44 103 PHE A N 1
ATOM 812 C CA . PHE A 1 103 ? 3.699 -19.953 -4.188 1 98.44 103 PHE A CA 1
ATOM 813 C C . PHE A 1 103 ? 4.352 -19.25 -3.002 1 98.44 103 PHE A C 1
ATOM 815 O O . PHE A 1 103 ? 5.559 -19.375 -2.783 1 98.44 103 PHE A O 1
ATOM 822 N N . ALA A 1 104 ? 3.57 -18.5 -2.23 1 97.94 104 ALA A N 1
ATOM 823 C CA . ALA A 1 104 ? 4.102 -17.719 -1.119 1 97.94 104 ALA A CA 1
ATOM 824 C C . ALA A 1 104 ? 4.77 -18.609 -0.081 1 97.94 104 ALA A C 1
ATOM 826 O O . ALA A 1 104 ? 5.859 -18.297 0.406 1 97.94 104 ALA A O 1
ATOM 827 N N . ILE A 1 105 ? 4.188 -19.688 0.228 1 97.62 105 ILE A N 1
ATOM 828 C CA . ILE A 1 105 ? 4.723 -20.609 1.228 1 97.62 105 ILE A CA 1
ATOM 829 C C . ILE A 1 105 ? 6.07 -21.156 0.756 1 97.62 105 ILE A C 1
ATOM 831 O O . ILE A 1 105 ? 7.062 -21.094 1.481 1 97.62 105 ILE A O 1
ATOM 835 N N . THR A 1 106 ? 6.082 -21.641 -0.452 1 97.5 106 THR A N 1
ATOM 836 C CA . THR A 1 106 ? 7.301 -22.266 -0.97 1 97.5 106 THR A CA 1
ATOM 837 C C . THR A 1 106 ? 8.352 -21.203 -1.285 1 97.5 106 THR A C 1
ATOM 839 O O . THR A 1 106 ? 9.547 -21.422 -1.06 1 97.5 106 THR A O 1
ATOM 842 N N . HIS A 1 107 ? 7.953 -20.094 -1.786 1 97.25 107 HIS A N 1
ATOM 843 C CA . HIS A 1 107 ? 8.852 -19 -2.117 1 97.25 107 HIS A CA 1
ATOM 844 C C . HIS A 1 107 ? 9.547 -18.453 -0.869 1 97.25 107 HIS A C 1
ATOM 846 O O . HIS A 1 107 ? 10.773 -18.312 -0.845 1 97.25 107 HIS A O 1
ATOM 852 N N . VAL A 1 108 ? 8.773 -18.156 0.189 1 95.81 108 VAL A N 1
ATOM 853 C CA . VAL A 1 108 ? 9.328 -17.609 1.422 1 95.81 108 VAL A CA 1
ATOM 854 C C . VAL A 1 108 ? 10.195 -18.672 2.113 1 95.81 108 VAL A C 1
ATOM 856 O O . VAL A 1 108 ? 11.258 -18.344 2.65 1 95.81 108 VAL A O 1
ATOM 859 N N . ALA A 1 109 ? 9.742 -19.906 2.088 1 96.06 109 ALA A N 1
ATOM 860 C CA . ALA A 1 109 ? 10.547 -21 2.65 1 96.06 109 ALA A CA 1
ATOM 861 C C . ALA A 1 109 ? 11.898 -21.094 1.943 1 96.06 109 ALA A C 1
ATOM 863 O O . ALA A 1 109 ? 12.938 -21.25 2.592 1 96.06 109 ALA A O 1
ATOM 864 N N . PHE A 1 110 ? 11.852 -20.969 0.668 1 95.75 110 PHE A N 1
ATOM 865 C CA . PHE A 1 110 ? 13.078 -21.062 -0.106 1 95.75 110 PHE A CA 1
ATOM 866 C C . PHE A 1 110 ? 13.992 -19.875 0.189 1 95.75 110 PHE A C 1
ATOM 868 O O . PHE A 1 110 ? 15.211 -20.047 0.304 1 95.75 110 PHE A O 1
ATOM 875 N N . ILE A 1 111 ? 13.445 -18.703 0.332 1 94.19 111 ILE A N 1
ATOM 876 C CA . ILE A 1 111 ? 14.242 -17.516 0.62 1 94.19 111 ILE A CA 1
ATOM 877 C C . ILE A 1 111 ? 14.875 -17.656 2.002 1 94.19 111 ILE A C 1
ATOM 879 O O . ILE A 1 111 ? 16.047 -17.281 2.191 1 94.19 111 ILE A O 1
ATOM 883 N N . PHE A 1 112 ? 14.125 -18.188 2.951 1 93.81 112 PHE A N 1
ATOM 884 C CA . PHE A 1 112 ? 14.688 -18.406 4.281 1 93.81 112 PHE A CA 1
ATOM 885 C C . PHE A 1 112 ? 15.797 -19.453 4.234 1 93.81 112 PHE A C 1
ATOM 887 O O . PHE A 1 112 ? 16.812 -19.312 4.926 1 93.81 112 PHE A O 1
ATOM 894 N N . TYR A 1 113 ? 15.578 -20.484 3.451 1 95.12 113 TYR A N 1
ATOM 895 C CA . TYR A 1 113 ? 16.594 -21.5 3.268 1 95.12 113 TYR A CA 1
ATOM 896 C C . TYR A 1 113 ? 17.891 -20.906 2.727 1 95.12 113 TYR A C 1
ATOM 898 O O . TYR A 1 113 ? 18.969 -21.141 3.273 1 95.12 113 TYR A O 1
ATOM 906 N N . VAL A 1 114 ? 17.766 -20.078 1.712 1 94.44 114 VAL A N 1
ATOM 907 C CA . VAL A 1 114 ? 18.922 -19.469 1.058 1 94.44 114 VAL A CA 1
ATOM 908 C C . VAL A 1 114 ? 19.641 -18.531 2.035 1 94.44 114 VAL A C 1
ATOM 910 O O . VAL A 1 114 ? 20.859 -18.578 2.154 1 94.44 114 VAL A O 1
ATOM 913 N N . ARG A 1 115 ? 18.875 -17.812 2.824 1 91.94 115 ARG A N 1
ATOM 914 C CA . ARG A 1 115 ? 19.422 -16.797 3.707 1 91.94 115 ARG A CA 1
ATOM 915 C C . ARG A 1 115 ? 20.016 -17.422 4.973 1 91.94 115 ARG A C 1
ATOM 917 O O . ARG A 1 115 ? 21.094 -17.031 5.418 1 91.94 115 ARG A O 1
ATOM 924 N N . GLN A 1 116 ? 19.359 -18.391 5.535 1 92.62 116 GLN A N 1
ATOM 925 C CA . GLN A 1 116 ? 19.719 -18.844 6.871 1 92.62 116 GLN A CA 1
ATOM 926 C C . GLN A 1 116 ? 20.578 -20.109 6.801 1 92.62 116 GLN A C 1
ATOM 928 O O . GLN A 1 116 ? 21.484 -20.297 7.625 1 92.62 116 GLN A O 1
ATOM 933 N N . LEU A 1 117 ? 20.344 -20.969 5.871 1 92.94 117 LEU A N 1
ATOM 934 C CA . LEU A 1 117 ? 21.031 -22.25 5.844 1 92.94 117 LEU A CA 1
ATOM 935 C C . LEU A 1 117 ? 22.203 -22.234 4.875 1 92.94 117 LEU A C 1
ATOM 937 O O . LEU A 1 117 ? 23.297 -22.672 5.215 1 92.94 117 LEU A O 1
ATOM 941 N N . VAL A 1 118 ? 21.953 -21.734 3.703 1 92.12 118 VAL A N 1
ATOM 942 C CA . VAL A 1 118 ? 23.031 -21.656 2.729 1 92.12 118 VAL A CA 1
ATOM 943 C C . VAL A 1 118 ? 23.906 -20.438 3.016 1 92.12 118 VAL A C 1
ATOM 945 O O . VAL A 1 118 ? 25.078 -20.422 2.658 1 92.12 118 VAL A O 1
ATOM 948 N N . ALA A 1 119 ? 23.25 -19.344 3.551 1 92.62 119 ALA A N 1
ATOM 949 C CA . ALA A 1 119 ? 23.938 -18.141 3.998 1 92.62 119 ALA A CA 1
ATOM 950 C C . ALA A 1 119 ? 24.469 -17.344 2.812 1 92.62 119 ALA A C 1
ATOM 952 O O . ALA A 1 119 ? 25.609 -16.875 2.83 1 92.62 119 ALA A O 1
ATOM 953 N N . VAL A 1 120 ? 23.75 -17.328 1.719 1 91.19 120 VAL A N 1
ATOM 954 C CA . VAL A 1 120 ? 24.031 -16.438 0.596 1 91.19 120 VAL A CA 1
ATOM 955 C C . VAL A 1 120 ? 23 -15.312 0.549 1 91.19 120 VAL A C 1
ATOM 957 O O . VAL A 1 120 ? 21.875 -15.477 1.052 1 91.19 120 VAL A O 1
ATOM 960 N N . ASP A 1 121 ? 23.391 -14.164 0.033 1 93.31 121 ASP A N 1
ATOM 961 C CA . ASP A 1 121 ? 22.469 -13.031 -0.067 1 93.31 121 ASP A CA 1
ATOM 962 C C . ASP A 1 121 ? 21.312 -13.344 -1.002 1 93.31 121 ASP A C 1
ATOM 964 O O . ASP A 1 121 ? 21.516 -13.664 -2.174 1 93.31 121 ASP A O 1
ATOM 968 N N . SER A 1 122 ? 20.125 -13.312 -0.51 1 92.31 122 SER A N 1
ATOM 969 C CA . SER A 1 122 ? 18.938 -13.648 -1.299 1 92.31 122 SER A CA 1
ATOM 970 C C . SER A 1 122 ? 18.562 -12.516 -2.248 1 92.31 122 SER A C 1
ATOM 972 O O . SER A 1 122 ? 17.453 -12 -2.193 1 92.31 122 SER A O 1
ATOM 974 N N . ASN A 1 123 ? 19.391 -12.172 -3.121 1 93.19 123 ASN A N 1
ATOM 975 C CA . ASN A 1 123 ? 19.125 -11.141 -4.117 1 93.19 123 ASN A CA 1
ATOM 976 C C . ASN A 1 123 ? 18.656 -11.742 -5.438 1 93.19 123 ASN A C 1
ATOM 978 O O . ASN A 1 123 ? 18.281 -12.922 -5.492 1 93.19 123 ASN A O 1
ATOM 982 N N . ILE A 1 124 ? 18.609 -10.984 -6.469 1 94.12 124 ILE A N 1
ATOM 983 C CA . ILE A 1 124 ? 18 -11.344 -7.742 1 94.12 124 ILE A CA 1
ATOM 984 C C . ILE A 1 124 ? 18.766 -12.492 -8.383 1 94.12 124 ILE A C 1
ATOM 986 O O . ILE A 1 124 ? 18.234 -13.195 -9.258 1 94.12 124 ILE A O 1
ATOM 990 N N . TYR A 1 125 ? 20 -12.688 -8.047 1 94.75 125 TYR A N 1
ATOM 991 C CA . TYR A 1 125 ? 20.781 -13.773 -8.617 1 94.75 125 TYR A CA 1
ATOM 992 C C . TYR A 1 125 ? 20.141 -15.125 -8.336 1 94.75 125 TYR A C 1
ATOM 994 O O . TYR A 1 125 ? 20.297 -16.062 -9.117 1 94.75 125 TYR A O 1
ATOM 1002 N N . VAL A 1 126 ? 19.453 -15.195 -7.262 1 94.56 126 VAL A N 1
ATOM 1003 C CA . VAL A 1 126 ? 18.812 -16.438 -6.855 1 94.56 126 VAL A CA 1
ATOM 1004 C C . VAL A 1 126 ? 17.812 -16.891 -7.926 1 94.56 126 VAL A C 1
ATOM 1006 O O . VAL A 1 126 ? 17.859 -18.031 -8.391 1 94.56 126 VAL A O 1
ATOM 1009 N N . ILE A 1 127 ? 16.953 -16 -8.352 1 94.75 127 ILE A N 1
ATOM 1010 C CA . ILE A 1 127 ? 15.93 -16.375 -9.328 1 94.75 127 ILE A CA 1
ATOM 1011 C C . ILE A 1 127 ? 16.578 -16.531 -10.703 1 94.75 127 ILE A C 1
ATOM 1013 O O . ILE A 1 127 ? 16.25 -17.469 -11.438 1 94.75 127 ILE A O 1
ATOM 1017 N N . VAL A 1 128 ? 17.516 -15.703 -11.062 1 94.38 128 VAL A N 1
ATOM 1018 C CA . VAL A 1 128 ? 18.109 -15.742 -12.391 1 94.38 128 VAL A CA 1
ATOM 1019 C C . VAL A 1 128 ? 18.922 -17.016 -12.555 1 94.38 128 VAL A C 1
ATOM 1021 O O . VAL A 1 128 ? 18.859 -17.688 -13.594 1 94.38 128 VAL A O 1
ATOM 1024 N N . ALA A 1 129 ? 19.672 -17.375 -11.586 1 93.75 129 ALA A N 1
ATOM 1025 C CA . ALA A 1 129 ? 20.453 -18.609 -11.633 1 93.75 129 ALA A CA 1
ATOM 1026 C C . ALA A 1 129 ? 19.547 -19.812 -11.883 1 93.75 129 ALA A C 1
ATOM 1028 O O . ALA A 1 129 ? 19.891 -20.688 -12.688 1 93.75 129 ALA A O 1
ATOM 1029 N N . GLY A 1 130 ? 18.453 -19.875 -11.18 1 93.56 130 GLY A N 1
ATOM 1030 C CA . GLY A 1 130 ? 17.516 -20.969 -11.367 1 93.56 130 GLY A CA 1
ATOM 1031 C C . GLY A 1 130 ? 16.906 -21 -12.758 1 93.56 130 GLY A C 1
ATOM 1032 O O . GLY A 1 130 ? 16.781 -22.062 -13.367 1 93.56 130 GLY A O 1
ATOM 1033 N N . LEU A 1 131 ? 16.609 -19.906 -13.258 1 93.94 131 LEU A N 1
ATOM 1034 C CA . LEU A 1 131 ? 15.922 -19.812 -14.539 1 93.94 131 LEU A CA 1
ATOM 1035 C C . LEU A 1 131 ? 16.891 -20.016 -15.695 1 93.94 131 LEU A C 1
ATOM 1037 O O . LEU A 1 131 ? 16.469 -20.281 -16.828 1 93.94 131 LEU A O 1
ATOM 1041 N N . MET A 1 132 ? 18.156 -19.891 -15.438 1 88.75 132 MET A N 1
ATOM 1042 C CA . MET A 1 132 ? 19.156 -20.078 -16.484 1 88.75 132 MET A CA 1
ATOM 1043 C C . MET A 1 132 ? 19.688 -21.5 -16.469 1 88.75 132 MET A C 1
ATOM 1045 O O . MET A 1 132 ? 20.406 -21.906 -17.391 1 88.75 132 MET A O 1
ATOM 1049 N N . GLN A 1 133 ? 19.375 -22.156 -15.453 1 84.88 133 GLN A N 1
ATOM 1050 C CA . GLN A 1 133 ? 19.812 -23.547 -15.391 1 84.88 133 GLN A CA 1
ATOM 1051 C C . GLN A 1 133 ? 18.828 -24.453 -16.109 1 84.88 133 GLN A C 1
ATOM 1053 O O . GLN A 1 133 ? 17.641 -24.531 -15.75 1 84.88 133 GLN A O 1
ATOM 1058 N N . SER A 1 134 ? 19.219 -25.156 -17.094 1 77.75 134 SER A N 1
ATOM 1059 C CA . SER A 1 134 ? 18.406 -25.906 -18.047 1 77.75 134 SER A CA 1
ATOM 1060 C C . SER A 1 134 ? 17.469 -26.859 -17.328 1 77.75 134 SER A C 1
ATOM 1062 O O . SER A 1 134 ? 16.281 -26.953 -17.656 1 77.75 134 SER A O 1
ATOM 1064 N N . GLY A 1 135 ? 17.812 -27.578 -16.406 1 83.56 135 GLY A N 1
ATOM 1065 C CA . GLY A 1 135 ? 16.938 -28.516 -15.719 1 83.56 135 GLY A CA 1
ATOM 1066 C C . GLY A 1 135 ? 15.859 -27.812 -14.906 1 83.56 135 GLY A C 1
ATOM 1067 O O . GLY A 1 135 ? 14.695 -28.219 -14.922 1 83.56 135 GLY A O 1
ATOM 1068 N N . TRP A 1 136 ? 16.141 -26.719 -14.383 1 89.19 136 TRP A N 1
ATOM 1069 C CA . TRP A 1 136 ? 15.258 -26 -13.469 1 89.19 136 TRP A CA 1
ATOM 1070 C C . TRP A 1 136 ? 14.398 -24.984 -14.219 1 89.19 136 TRP A C 1
ATOM 1072 O O . TRP A 1 136 ? 13.305 -24.625 -13.766 1 89.19 136 TRP A O 1
ATOM 1082 N N . MET A 1 137 ? 14.852 -24.594 -15.352 1 90.25 137 MET A N 1
ATOM 1083 C CA . MET A 1 137 ? 14.188 -23.562 -16.141 1 90.25 137 MET A CA 1
ATOM 1084 C C . MET A 1 137 ? 12.742 -23.938 -16.438 1 90.25 137 MET A C 1
ATOM 1086 O O . MET A 1 137 ? 11.836 -23.125 -16.297 1 90.25 137 MET A O 1
ATOM 1090 N N . TYR A 1 138 ? 12.508 -25.188 -16.781 1 90.88 138 TYR A N 1
ATOM 1091 C CA . TYR A 1 138 ? 11.188 -25.641 -17.219 1 90.88 138 TYR A CA 1
ATOM 1092 C C . TYR A 1 138 ? 10.227 -25.703 -16.031 1 90.88 138 TYR A C 1
ATOM 1094 O O . TYR A 1 138 ? 9.016 -25.547 -16.203 1 90.88 138 TYR A O 1
ATOM 1102 N N . ALA A 1 139 ? 10.758 -25.906 -14.906 1 94.12 139 ALA A N 1
ATOM 1103 C CA . ALA A 1 139 ? 9.93 -25.938 -13.711 1 94.12 139 ALA A CA 1
ATOM 1104 C C . ALA A 1 139 ? 9.719 -24.531 -13.148 1 94.12 139 ALA A C 1
ATOM 1106 O O . ALA A 1 139 ? 8.625 -24.203 -12.672 1 94.12 139 ALA A O 1
ATOM 1107 N N . LEU A 1 140 ? 10.719 -23.703 -13.281 1 96.62 140 LEU A N 1
ATOM 1108 C CA . LEU A 1 140 ? 10.703 -22.422 -12.57 1 96.62 140 LEU A CA 1
ATOM 1109 C C . LEU A 1 140 ? 10 -21.359 -13.398 1 96.62 140 LEU A C 1
ATOM 1111 O O . LEU A 1 140 ? 9.414 -20.422 -12.844 1 96.62 140 LEU A O 1
ATOM 1115 N N . ILE A 1 141 ? 9.984 -21.5 -14.703 1 96.06 141 ILE A N 1
ATOM 1116 C CA . ILE A 1 141 ? 9.273 -20.531 -15.539 1 96.06 141 ILE A CA 1
ATOM 1117 C C . ILE A 1 141 ? 7.781 -20.562 -15.219 1 96.06 141 ILE A C 1
ATOM 1119 O O . ILE A 1 141 ? 7.191 -19.547 -14.867 1 96.06 141 ILE A O 1
ATOM 1123 N N . PRO A 1 142 ? 7.188 -21.781 -15.312 1 97 142 PRO A N 1
ATOM 1124 C CA . PRO A 1 142 ? 5.77 -21.766 -14.945 1 97 142 PRO A CA 1
ATOM 1125 C C . PRO A 1 142 ? 5.539 -21.453 -13.469 1 97 142 PRO A C 1
ATOM 1127 O O . PRO A 1 142 ? 4.523 -20.844 -13.117 1 97 142 PRO A O 1
ATOM 1130 N N . TYR A 1 143 ? 6.4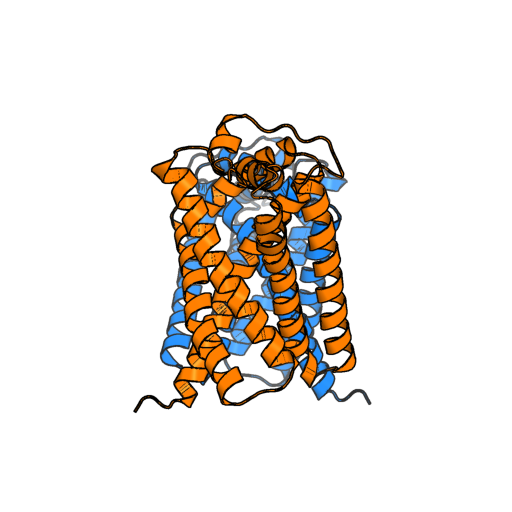45 -21.797 -12.594 1 98 143 TYR A N 1
ATOM 1131 C CA . TYR A 1 143 ? 6.336 -21.547 -11.156 1 98 143 TYR A CA 1
ATOM 1132 C C . TYR A 1 143 ? 6.254 -20.047 -10.883 1 98 143 TYR A C 1
ATOM 1134 O O . TYR A 1 143 ? 5.293 -19.578 -10.273 1 98 143 TYR A O 1
ATOM 1142 N N . TYR A 1 144 ? 7.227 -19.281 -11.367 1 98.31 144 TYR A N 1
ATOM 1143 C CA . TYR A 1 144 ? 7.262 -17.844 -11.164 1 98.31 144 TYR A CA 1
ATOM 1144 C C . TYR A 1 144 ? 6.254 -17.141 -12.062 1 98.31 144 TYR A C 1
ATOM 1146 O O . TYR A 1 144 ? 5.59 -16.188 -11.633 1 98.31 144 TYR A O 1
ATOM 1154 N N . GLY A 1 145 ? 6.176 -17.625 -13.289 1 98.25 145 GLY A N 1
ATOM 1155 C CA . GLY A 1 145 ? 5.262 -17 -14.234 1 98.25 145 GLY A CA 1
ATOM 1156 C C . GLY A 1 145 ? 3.814 -17.062 -13.789 1 98.25 145 GLY A C 1
ATOM 1157 O O . GLY A 1 145 ? 3.105 -16.047 -13.828 1 98.25 145 GLY A O 1
ATOM 1158 N N . LEU A 1 146 ? 3.41 -18.234 -13.367 1 98.44 146 LEU A N 1
ATOM 1159 C CA . LEU A 1 146 ? 2.031 -18.391 -12.922 1 98.44 146 LEU A CA 1
ATOM 1160 C C . LEU A 1 146 ? 1.766 -17.562 -11.672 1 98.44 146 LEU A C 1
ATOM 1162 O O . LEU A 1 146 ? 0.649 -17.078 -11.469 1 98.44 146 LEU A O 1
ATOM 1166 N N . ALA A 1 147 ? 2.771 -17.375 -10.836 1 98.56 147 ALA A N 1
ATOM 1167 C CA . ALA A 1 147 ? 2.594 -16.578 -9.633 1 98.56 147 ALA A CA 1
ATOM 1168 C C . ALA A 1 147 ? 2.33 -15.109 -9.984 1 98.56 147 ALA A C 1
ATOM 1170 O O . ALA A 1 147 ? 1.401 -14.5 -9.453 1 98.56 147 ALA A O 1
ATOM 1171 N N . ILE A 1 148 ? 3.113 -14.562 -10.867 1 98.5 148 ILE A N 1
ATOM 1172 C CA . ILE A 1 148 ? 2.938 -13.18 -11.297 1 98.5 148 ILE A CA 1
ATOM 1173 C C . ILE A 1 148 ? 1.583 -13.023 -11.984 1 98.5 148 ILE A C 1
ATOM 1175 O O . ILE A 1 148 ? 0.822 -12.109 -11.672 1 98.5 148 ILE A O 1
ATOM 1179 N N . PHE A 1 149 ? 1.31 -13.914 -12.844 1 98.75 149 PHE A N 1
ATOM 1180 C CA . PHE A 1 149 ? 0.051 -13.852 -13.578 1 98.75 149 PHE A CA 1
ATOM 1181 C C . PHE A 1 149 ? -1.135 -13.984 -12.625 1 98.75 149 PHE A C 1
ATOM 1183 O O . PHE A 1 149 ? -2.109 -13.234 -12.734 1 98.75 149 PHE A O 1
ATOM 1190 N N . ALA A 1 150 ? -1.078 -14.945 -11.766 1 98.81 150 ALA A N 1
ATOM 1191 C CA . ALA A 1 150 ? -2.139 -15.172 -10.789 1 98.81 150 ALA A CA 1
ATOM 1192 C C . ALA A 1 150 ? -2.369 -13.93 -9.93 1 98.81 150 ALA A C 1
ATOM 1194 O O . ALA A 1 150 ? -3.504 -13.625 -9.562 1 98.81 150 ALA A O 1
ATOM 1195 N N . LEU A 1 151 ? -1.319 -13.25 -9.562 1 98.62 151 LEU A N 1
ATOM 1196 C CA . LEU A 1 151 ? -1.433 -12.016 -8.797 1 98.62 151 LEU A CA 1
ATOM 1197 C C . LEU A 1 151 ? -2.305 -11 -9.531 1 98.62 151 LEU A C 1
ATOM 1199 O O . LEU A 1 151 ? -3.215 -10.414 -8.938 1 98.62 151 LEU A O 1
ATOM 1203 N N . PHE A 1 152 ? -2.129 -10.82 -10.789 1 98.75 152 PHE A N 1
ATOM 1204 C CA . PHE A 1 152 ? -2.875 -9.844 -11.57 1 98.75 152 PHE A CA 1
ATOM 1205 C C . PHE A 1 152 ? -4.301 -10.32 -11.828 1 98.75 152 PHE A C 1
ATOM 1207 O O . PHE A 1 152 ? -5.234 -9.516 -11.859 1 98.75 152 PHE A O 1
ATOM 1214 N N . VAL A 1 153 ? -4.414 -11.609 -12.008 1 98.75 153 VAL A N 1
ATOM 1215 C CA . VAL A 1 153 ? -5.762 -12.156 -12.133 1 98.75 153 VAL A CA 1
ATOM 1216 C C . VAL A 1 153 ? -6.547 -11.891 -10.844 1 98.75 153 VAL A C 1
ATOM 1218 O O . VAL A 1 153 ? -7.684 -11.422 -10.891 1 98.75 153 VAL A O 1
ATOM 1221 N N . HIS A 1 154 ? -5.914 -12.234 -9.711 1 98.75 154 HIS A N 1
ATOM 1222 C CA . HIS A 1 154 ? -6.543 -12.023 -8.414 1 98.75 154 HIS A CA 1
ATOM 1223 C C . HIS A 1 154 ? -6.941 -10.562 -8.227 1 98.75 154 HIS A C 1
ATOM 1225 O O . HIS A 1 154 ? -8.07 -10.266 -7.824 1 98.75 154 HIS A O 1
ATOM 1231 N N . MET A 1 155 ? -6.062 -9.672 -8.586 1 98.25 155 MET A N 1
ATOM 1232 C CA . MET A 1 155 ? -6.336 -8.242 -8.477 1 98.25 155 MET A CA 1
ATOM 1233 C C . MET A 1 155 ? -7.449 -7.824 -9.43 1 98.25 155 MET A C 1
ATOM 1235 O O . MET A 1 155 ? -8.305 -7.016 -9.07 1 98.25 155 MET A O 1
ATOM 1239 N N . GLY A 1 156 ? -7.414 -8.344 -10.633 1 98.38 156 GLY A N 1
ATOM 1240 C CA . GLY A 1 156 ? -8.477 -8.055 -11.586 1 98.38 156 GLY A CA 1
ATOM 1241 C C . GLY A 1 156 ? -9.852 -8.461 -11.086 1 98.38 156 GLY A C 1
ATOM 1242 O O . GLY A 1 156 ? -10.828 -7.738 -11.281 1 98.38 156 GLY A O 1
ATOM 1243 N N . CYS A 1 157 ? -9.914 -9.562 -10.469 1 98.44 157 CYS A N 1
ATOM 1244 C CA . CYS A 1 157 ? -11.18 -10.039 -9.922 1 98.44 157 CYS A CA 1
ATOM 1245 C C . CYS A 1 157 ? -11.664 -9.125 -8.797 1 98.44 157 CYS A C 1
ATOM 1247 O O . CYS A 1 157 ? -12.867 -8.891 -8.656 1 98.44 157 CYS A O 1
ATOM 1249 N N . ILE A 1 158 ? -10.719 -8.656 -7.988 1 97.62 158 ILE A N 1
ATOM 1250 C CA . ILE A 1 158 ? -11.055 -7.734 -6.914 1 97.62 158 ILE A CA 1
ATOM 1251 C C . ILE A 1 158 ? -11.641 -6.449 -7.504 1 97.62 158 ILE A C 1
ATOM 1253 O O . ILE A 1 158 ? -12.672 -5.961 -7.043 1 97.62 158 ILE A O 1
ATOM 1257 N N . LEU A 1 159 ? -11.008 -5.926 -8.539 1 97.19 159 LEU A N 1
ATOM 1258 C CA . LEU A 1 159 ? -11.492 -4.707 -9.18 1 97.19 159 LEU A CA 1
ATOM 1259 C C . LEU A 1 159 ? -12.875 -4.918 -9.781 1 97.19 159 LEU A C 1
ATOM 1261 O O . LEU A 1 159 ? -13.742 -4.043 -9.688 1 97.19 159 LEU A O 1
ATOM 1265 N N . PHE A 1 160 ? -13.031 -6.039 -10.406 1 97.56 160 PHE A N 1
ATOM 1266 C CA . PHE A 1 160 ? -14.344 -6.387 -10.938 1 97.56 160 PHE A CA 1
ATOM 1267 C C . PHE A 1 160 ? -15.406 -6.324 -9.852 1 97.56 160 PHE A C 1
ATOM 1269 O O . PHE A 1 160 ? -16.469 -5.711 -10.039 1 97.56 160 PHE A O 1
ATOM 1276 N N . ASP A 1 161 ? -15.07 -6.914 -8.719 1 95.5 161 ASP A N 1
ATOM 1277 C CA . ASP A 1 161 ? -16.031 -6.984 -7.613 1 95.5 161 ASP A CA 1
ATOM 1278 C C . ASP A 1 161 ? -16.328 -5.594 -7.062 1 95.5 161 ASP A C 1
ATOM 1280 O O . ASP A 1 161 ? -17.453 -5.309 -6.664 1 95.5 161 ASP A O 1
ATOM 1284 N N . ILE A 1 162 ? -15.391 -4.777 -6.996 1 94.31 162 ILE A N 1
ATOM 1285 C CA . ILE A 1 162 ? -15.539 -3.441 -6.434 1 94.31 162 ILE A CA 1
ATOM 1286 C C . ILE A 1 162 ? -16.469 -2.615 -7.309 1 94.31 162 ILE A C 1
ATOM 1288 O O . ILE A 1 162 ? -17.297 -1.842 -6.801 1 94.31 162 ILE A O 1
ATOM 1292 N N . PHE A 1 163 ? -16.438 -2.791 -8.633 1 95.12 163 PHE A N 1
ATOM 1293 C CA . PHE A 1 163 ? -17.141 -1.876 -9.531 1 95.12 163 PHE A CA 1
ATOM 1294 C C . PHE A 1 163 ? -18.391 -2.523 -10.094 1 95.12 163 PHE A C 1
ATOM 1296 O O . PHE A 1 163 ? -19.203 -1.854 -10.734 1 95.12 163 PHE A O 1
ATOM 1303 N N . LYS A 1 164 ? -18.578 -3.828 -9.867 1 93.38 164 LYS A N 1
ATOM 1304 C CA . LYS A 1 164 ? -19.625 -4.57 -10.555 1 93.38 164 LYS A CA 1
ATOM 1305 C C . LYS A 1 164 ? -21 -3.996 -10.234 1 93.38 164 LYS A C 1
ATOM 1307 O O . LYS A 1 164 ? -21.906 -4.02 -11.078 1 93.38 164 LYS A O 1
ATOM 1312 N N . LYS A 1 165 ? -21.203 -3.434 -9.047 1 90.38 165 LYS A N 1
ATOM 1313 C CA . LYS A 1 165 ? -22.516 -2.918 -8.664 1 90.38 165 LYS A CA 1
ATOM 1314 C C . LYS A 1 165 ? -22.75 -1.519 -9.227 1 90.38 165 LYS A C 1
ATOM 1316 O O . LYS A 1 165 ? -23.891 -1.101 -9.422 1 90.38 165 LYS A O 1
ATOM 1321 N N . SER A 1 166 ? -21.734 -0.826 -9.5 1 87 166 SER A N 1
ATOM 1322 C CA . SER A 1 166 ? -21.875 0.538 -10 1 87 166 SER A CA 1
ATOM 1323 C C . SER A 1 166 ? -21.906 0.569 -11.523 1 87 166 SER A C 1
ATOM 1325 O O . SER A 1 166 ? -22.844 1.104 -12.125 1 87 166 SER A O 1
ATOM 1327 N N . LEU A 1 167 ? -20.906 0.046 -12.188 1 90.56 167 LEU A N 1
ATOM 1328 C CA . LEU A 1 167 ? -20.781 0.028 -13.641 1 90.56 167 LEU A CA 1
ATOM 1329 C C . LEU A 1 167 ? -20.188 -1.293 -14.117 1 90.56 167 LEU A C 1
ATOM 1331 O O . LEU A 1 167 ? -18.969 -1.431 -14.203 1 90.56 167 LEU A O 1
ATOM 1335 N N . ARG A 1 168 ? -20.984 -2.15 -14.555 1 91.5 168 ARG A N 1
ATOM 1336 C CA . ARG A 1 168 ? -20.578 -3.518 -14.875 1 91.5 168 ARG A CA 1
ATOM 1337 C C . ARG A 1 168 ? -19.625 -3.547 -16.062 1 91.5 168 ARG A C 1
ATOM 1339 O O . ARG A 1 168 ? -18.625 -4.27 -16.062 1 91.5 168 ARG A O 1
ATOM 1346 N N . PRO A 1 169 ? -19.844 -2.75 -17.141 1 93.69 169 PRO A N 1
ATOM 1347 C CA . PRO A 1 169 ? -18.875 -2.77 -18.25 1 93.69 169 PRO A CA 1
ATOM 1348 C C . PRO A 1 169 ? -17.484 -2.312 -17.828 1 93.69 169 PRO A C 1
ATOM 1350 O O . PRO A 1 169 ? -16.484 -2.836 -18.328 1 93.69 169 PRO A O 1
ATOM 1353 N N . VAL A 1 170 ? -17.484 -1.396 -16.938 1 92.62 170 VAL A N 1
ATOM 1354 C CA . VAL A 1 170 ? -16.219 -0.904 -16.438 1 92.62 170 VAL A CA 1
ATOM 1355 C C . VAL A 1 170 ? -15.523 -1.999 -15.625 1 92.62 170 VAL A C 1
ATOM 1357 O O . VAL A 1 170 ? -14.305 -2.174 -15.727 1 92.62 170 VAL A O 1
ATOM 1360 N N . SER A 1 171 ? -16.297 -2.721 -14.875 1 95.75 171 SER A N 1
ATOM 1361 C CA . SER A 1 171 ? -15.727 -3.803 -14.078 1 95.75 171 SER A CA 1
ATOM 1362 C C . SER A 1 171 ? -15.086 -4.867 -14.961 1 95.75 171 SER A C 1
ATOM 1364 O O . SER A 1 171 ? -13.984 -5.34 -14.664 1 95.75 171 SER A O 1
ATOM 1366 N N . TRP A 1 172 ? -15.695 -5.242 -16.062 1 96.75 172 TRP A N 1
ATOM 1367 C CA . TRP A 1 172 ? -15.125 -6.191 -17.016 1 96.75 172 TRP A CA 1
ATOM 1368 C C . TRP A 1 172 ? -13.875 -5.621 -17.672 1 96.75 172 TRP A C 1
ATOM 1370 O O . TRP A 1 172 ? -12.883 -6.332 -17.859 1 96.75 172 TRP A O 1
ATOM 1380 N N . GLY A 1 173 ? -13.992 -4.367 -18.062 1 97.19 173 GLY A N 1
ATOM 1381 C CA . GLY A 1 173 ? -12.82 -3.713 -18.625 1 97.19 173 GLY A CA 1
ATOM 1382 C C . GLY A 1 173 ? -11.625 -3.732 -17.703 1 97.19 173 GLY A C 1
ATOM 1383 O O . GLY A 1 173 ? -10.5 -3.988 -18.141 1 97.19 173 GLY A O 1
ATOM 1384 N N . LEU A 1 174 ? -11.883 -3.467 -16.438 1 97.06 174 LEU A N 1
ATOM 1385 C CA . LEU A 1 174 ? -10.805 -3.461 -15.453 1 97.06 174 LEU A CA 1
ATOM 1386 C C . LEU A 1 174 ? -10.227 -4.859 -15.266 1 97.06 174 LEU A C 1
ATOM 1388 O O . LEU A 1 174 ? -9.016 -5.023 -15.156 1 97.06 174 LEU A O 1
ATOM 1392 N N . LEU A 1 175 ? -11.078 -5.863 -15.242 1 98.19 175 LEU A N 1
ATOM 1393 C CA . LEU A 1 175 ? -10.617 -7.242 -15.117 1 98.19 175 LEU A CA 1
ATOM 1394 C C . LEU A 1 175 ? -9.742 -7.633 -16.297 1 98.19 175 LEU A C 1
ATOM 1396 O O . LEU A 1 175 ? -8.609 -8.078 -16.125 1 98.19 175 LEU A O 1
ATOM 1400 N N . VAL A 1 176 ? -10.18 -7.348 -17.5 1 98.25 176 VAL A N 1
ATOM 1401 C CA . VAL A 1 176 ? -9.484 -7.75 -18.719 1 98.25 176 VAL A CA 1
ATOM 1402 C C . VAL A 1 176 ? -8.172 -6.98 -18.844 1 98.25 176 VAL A C 1
ATOM 1404 O O . VAL A 1 176 ? -7.133 -7.559 -19.188 1 98.25 176 VAL A O 1
ATOM 1407 N N . THR A 1 177 ? -8.227 -5.707 -18.594 1 98.12 177 THR A N 1
ATOM 1408 C CA . THR A 1 177 ? -7.023 -4.887 -18.703 1 98.12 177 THR A CA 1
ATOM 1409 C C . THR A 1 177 ? -5.977 -5.316 -17.672 1 98.12 177 THR A C 1
ATOM 1411 O O . THR A 1 177 ? -4.797 -5.441 -18 1 98.12 177 THR A O 1
ATOM 1414 N N . THR A 1 178 ? -6.434 -5.559 -16.469 1 98.12 178 THR A N 1
ATOM 1415 C CA . THR A 1 178 ? -5.508 -5.961 -15.414 1 98.12 178 THR A CA 1
ATOM 1416 C C . THR A 1 178 ? -4.875 -7.309 -15.734 1 98.12 178 THR A C 1
ATOM 1418 O O . THR A 1 178 ? -3.662 -7.484 -15.594 1 98.12 178 THR A O 1
ATOM 1421 N N . VAL A 1 179 ? -5.645 -8.234 -16.203 1 98.44 179 VAL A N 1
ATOM 1422 C CA . VAL A 1 179 ? -5.145 -9.555 -16.578 1 98.44 179 VAL A CA 1
ATOM 1423 C C . VAL A 1 179 ? -4.199 -9.422 -17.781 1 98.44 179 VAL A C 1
ATOM 1425 O O . VAL A 1 179 ? -3.152 -10.07 -17.812 1 98.44 179 VAL A O 1
ATOM 1428 N N . GLY A 1 180 ? -4.543 -8.578 -18.703 1 98.5 180 GLY A N 1
ATOM 1429 C CA . GLY A 1 180 ? -3.674 -8.32 -19.844 1 98.5 180 GLY A CA 1
ATOM 1430 C C . GLY A 1 180 ? -2.324 -7.75 -19.453 1 98.5 180 GLY A C 1
ATOM 1431 O O . GLY A 1 180 ? -1.285 -8.219 -19.922 1 98.5 180 GLY A O 1
ATOM 1432 N N . ILE A 1 181 ? -2.348 -6.77 -18.562 1 97.62 181 ILE A N 1
ATOM 1433 C CA . ILE A 1 181 ? -1.119 -6.184 -18.047 1 97.62 181 ILE A CA 1
ATOM 1434 C C . ILE A 1 181 ? -0.303 -7.25 -17.328 1 97.62 181 ILE A C 1
ATOM 1436 O O . ILE A 1 181 ? 0.92 -7.312 -17.469 1 97.62 181 ILE A O 1
ATOM 1440 N N . GLY A 1 182 ? -1.013 -8.094 -16.578 1 98.25 182 GLY A N 1
ATOM 1441 C CA . GLY A 1 182 ? -0.342 -9.188 -15.891 1 98.25 182 GLY A CA 1
ATOM 1442 C C . GLY A 1 182 ? 0.328 -10.164 -16.828 1 98.25 182 GLY A C 1
ATOM 1443 O O . GLY A 1 182 ? 1.443 -10.625 -16.562 1 98.25 182 GLY A O 1
ATOM 1444 N N . GLY A 1 183 ? -0.39 -10.5 -17.906 1 98.44 183 GLY A N 1
ATOM 1445 C CA . GLY A 1 183 ? 0.212 -11.359 -18.922 1 98.44 183 GLY A CA 1
ATOM 1446 C C . GLY A 1 183 ? 1.469 -10.766 -19.531 1 98.44 183 GLY A C 1
ATOM 1447 O O . GLY A 1 183 ? 2.48 -11.461 -19.672 1 98.44 183 GLY A O 1
ATOM 1448 N N . TYR A 1 184 ? 1.384 -9.523 -19.828 1 98.19 184 TYR A N 1
ATOM 1449 C CA . TYR A 1 184 ? 2.533 -8.852 -20.422 1 98.19 184 TYR A CA 1
ATOM 1450 C C . TYR A 1 184 ? 3.689 -8.773 -19.438 1 98.19 184 TYR A C 1
ATOM 1452 O O . TYR A 1 184 ? 4.844 -9.016 -19.797 1 98.19 184 TYR A O 1
ATOM 1460 N N . ALA A 1 185 ? 3.389 -8.398 -18.203 1 97.25 185 ALA A N 1
ATOM 1461 C CA . ALA A 1 185 ? 4.414 -8.328 -17.172 1 97.25 185 ALA A CA 1
ATOM 1462 C C . ALA A 1 185 ? 5.086 -9.68 -16.969 1 97.25 185 ALA A C 1
ATOM 1464 O O . ALA A 1 185 ? 6.309 -9.758 -16.828 1 97.25 185 ALA A O 1
ATOM 1465 N N . THR A 1 186 ? 4.277 -10.703 -16.953 1 98.25 186 THR A N 1
ATOM 1466 C CA . THR A 1 186 ? 4.801 -12.055 -16.812 1 98.25 186 THR A CA 1
ATOM 1467 C C . THR A 1 186 ? 5.758 -12.391 -17.969 1 98.25 186 THR A C 1
ATOM 1469 O O . THR A 1 186 ? 6.883 -12.844 -17.734 1 98.25 186 THR A O 1
ATOM 1472 N N . TRP A 1 187 ? 5.281 -12.117 -19.125 1 97.75 187 TRP A N 1
ATOM 1473 C CA . TRP A 1 187 ? 6.098 -12.383 -20.312 1 97.75 187 TRP A CA 1
ATOM 1474 C C . TRP A 1 187 ? 7.406 -11.602 -20.25 1 97.75 187 TRP A C 1
ATOM 1476 O O . TRP A 1 187 ? 8.484 -12.172 -20.453 1 97.75 187 TRP A O 1
ATOM 1486 N N . LEU A 1 188 ? 7.316 -10.359 -19.938 1 96.81 188 LEU A N 1
ATOM 1487 C CA . LEU A 1 188 ? 8.469 -9.461 -19.922 1 96.81 188 LEU A CA 1
ATOM 1488 C C . LEU A 1 188 ? 9.492 -9.914 -18.891 1 96.81 188 LEU A C 1
ATOM 1490 O O . LEU A 1 188 ? 10.688 -9.992 -19.172 1 96.81 188 LEU A O 1
ATOM 1494 N N . LEU A 1 189 ? 9.07 -10.227 -17.719 1 96.62 189 LEU A N 1
ATOM 1495 C CA . LEU A 1 189 ? 9.969 -10.602 -16.641 1 96.62 189 LEU A CA 1
ATOM 1496 C C . LEU A 1 189 ? 10.602 -11.961 -16.891 1 96.62 189 LEU A C 1
ATOM 1498 O O . LEU A 1 189 ? 11.789 -12.156 -16.625 1 96.62 189 LEU A O 1
ATOM 1502 N N . MET A 1 190 ? 9.812 -12.898 -17.453 1 96 190 MET A N 1
ATOM 1503 C CA . MET A 1 190 ? 10.375 -14.203 -17.766 1 96 190 MET A CA 1
ATOM 1504 C C . MET A 1 190 ? 11.414 -14.102 -18.875 1 96 190 MET A C 1
ATOM 1506 O O . MET A 1 190 ? 12.469 -14.734 -18.797 1 96 190 MET A O 1
ATOM 1510 N N . MET A 1 191 ? 11.117 -13.258 -19.859 1 95.06 191 MET A N 1
ATOM 1511 C CA . MET A 1 191 ? 12.078 -13.062 -20.953 1 95.06 191 MET A CA 1
ATOM 1512 C C . MET A 1 191 ? 13.367 -12.43 -20.422 1 95.06 191 MET A C 1
ATOM 1514 O O . MET A 1 191 ? 14.461 -12.797 -20.859 1 95.06 191 MET A O 1
ATOM 1518 N N . PHE A 1 192 ? 13.227 -11.602 -19.484 1 95.12 192 PHE A N 1
ATOM 1519 C CA . PHE A 1 192 ? 14.391 -10.93 -18.922 1 95.12 192 PHE A CA 1
ATOM 1520 C C . PHE A 1 192 ? 15.211 -11.891 -18.062 1 95.12 192 PHE A C 1
ATOM 1522 O O . PHE A 1 192 ? 16.422 -12.008 -18.266 1 95.12 192 PHE A O 1
ATOM 1529 N N . TYR A 1 193 ? 14.57 -12.633 -17.188 1 94.56 193 TYR A N 1
ATOM 1530 C CA . TYR A 1 193 ? 15.273 -13.469 -16.219 1 94.56 193 TYR A CA 1
ATOM 1531 C C . TYR A 1 193 ? 15.906 -14.68 -16.906 1 94.56 193 TYR A C 1
ATOM 1533 O O . TYR A 1 193 ? 16.828 -15.297 -16.359 1 94.56 193 TYR A O 1
ATOM 1541 N N . THR A 1 194 ? 15.438 -15.016 -18.062 1 92.88 194 THR A N 1
ATOM 1542 C CA . THR A 1 194 ? 16.016 -16.141 -18.797 1 92.88 194 THR A CA 1
ATOM 1543 C C . THR A 1 194 ? 17.109 -15.648 -19.734 1 92.88 194 THR A C 1
ATOM 1545 O O . THR A 1 194 ? 17.688 -16.438 -20.5 1 92.88 194 THR A O 1
ATOM 1548 N N . GLY A 1 195 ? 17.375 -14.375 -19.781 1 90.31 195 GL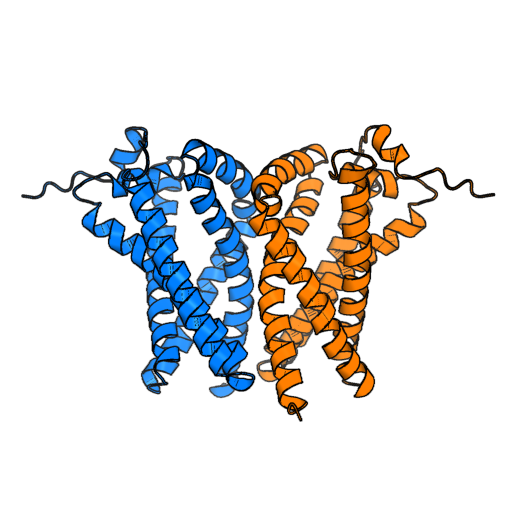Y A N 1
ATOM 1549 C CA . GLY A 1 195 ? 18.5 -13.836 -20.531 1 90.31 195 GLY A CA 1
ATOM 1550 C C . GLY A 1 195 ? 18.172 -13.57 -22 1 90.31 195 GLY A C 1
ATOM 1551 O O . GLY A 1 195 ? 19.062 -13.367 -22.812 1 90.31 195 GLY A O 1
ATOM 1552 N N . HIS A 1 196 ? 16.953 -13.555 -22.297 1 89.44 196 HIS A N 1
ATOM 1553 C CA . HIS A 1 196 ? 16.578 -13.383 -23.688 1 89.44 196 HIS A CA 1
ATOM 1554 C C . HIS A 1 196 ? 16.625 -11.914 -24.094 1 89.44 196 HIS A C 1
ATOM 1556 O O . HIS A 1 196 ? 16.781 -11.594 -25.281 1 89.44 196 HIS A O 1
ATOM 1562 N N . THR A 1 197 ? 16.484 -11.023 -23.109 1 88.69 197 THR A N 1
ATOM 1563 C CA . THR A 1 197 ? 16.422 -9.609 -23.469 1 88.69 197 THR A CA 1
ATOM 1564 C C . THR A 1 197 ? 17.734 -8.906 -23.156 1 88.69 197 THR A C 1
ATOM 1566 O O . THR A 1 197 ? 17.953 -7.77 -23.578 1 88.69 197 THR A O 1
ATOM 1569 N N . ALA A 1 198 ? 18.531 -9.531 -22.406 1 87.75 198 ALA A N 1
ATOM 1570 C CA . ALA A 1 198 ? 19.812 -8.945 -22.031 1 87.75 198 ALA A CA 1
ATOM 1571 C C . ALA A 1 198 ? 20.797 -10.023 -21.578 1 87.75 198 ALA A C 1
ATOM 1573 O O . ALA A 1 198 ? 20.375 -11.109 -21.156 1 87.75 198 ALA A O 1
ATOM 1574 N N . ALA A 1 199 ? 22.016 -9.688 -21.719 1 86.44 199 ALA A N 1
ATOM 1575 C CA . ALA A 1 199 ? 23.031 -10.57 -21.172 1 86.44 199 ALA A CA 1
ATOM 1576 C C . ALA A 1 199 ? 23.156 -10.414 -19.656 1 86.44 199 ALA A C 1
ATOM 1578 O O . ALA A 1 199 ? 23.406 -9.32 -19.156 1 86.44 199 ALA A O 1
ATOM 1579 N N . LEU A 1 200 ? 22.891 -11.492 -18.969 1 91.94 200 LEU A N 1
ATOM 1580 C CA . LEU A 1 200 ? 22.922 -11.453 -17.516 1 91.94 200 LEU A CA 1
ATOM 1581 C C . LEU A 1 200 ? 24.109 -12.234 -16.969 1 91.94 200 LEU A C 1
ATOM 1583 O O . LEU A 1 200 ? 24.406 -13.336 -17.438 1 91.94 200 LEU A O 1
ATOM 1587 N N . HIS A 1 201 ? 24.828 -11.594 -16.109 1 92.12 201 HIS A N 1
ATOM 1588 C CA . HIS A 1 201 ? 25.953 -12.234 -15.453 1 92.12 201 HIS A CA 1
ATOM 1589 C C . HIS A 1 201 ? 25.641 -12.562 -14 1 92.12 201 HIS A C 1
ATOM 1591 O O . HIS A 1 201 ? 25.297 -11.664 -13.219 1 92.12 201 HIS A O 1
ATOM 1597 N N . VAL A 1 202 ? 25.75 -13.828 -13.625 1 93.56 202 VAL A N 1
ATOM 1598 C CA . VAL A 1 202 ? 25.438 -14.305 -12.281 1 93.56 202 VAL A CA 1
ATOM 1599 C C . VAL A 1 202 ? 26.656 -15.016 -11.688 1 93.56 202 VAL A C 1
ATOM 1601 O O . VAL A 1 202 ? 27.281 -15.844 -12.344 1 93.56 202 VAL A O 1
ATOM 1604 N N . PRO A 1 203 ? 26.953 -14.648 -10.484 1 93.19 203 PRO A N 1
ATOM 1605 C CA . PRO A 1 203 ? 28.062 -15.367 -9.828 1 93.19 203 PRO A CA 1
ATOM 1606 C C . PRO A 1 203 ? 27.797 -16.859 -9.711 1 93.19 203 PRO A C 1
ATOM 1608 O O . PRO A 1 203 ? 26.656 -17.281 -9.484 1 93.19 203 PRO A O 1
ATOM 1611 N N . GLN A 1 204 ? 28.812 -17.672 -9.75 1 90.56 204 GLN A N 1
ATOM 1612 C CA . GLN A 1 204 ? 28.734 -19.125 -9.828 1 90.56 204 GLN A CA 1
ATOM 1613 C C . GLN A 1 204 ? 28.109 -19.703 -8.562 1 90.56 204 GLN A C 1
ATOM 1615 O O . GLN A 1 204 ? 27.391 -20.703 -8.625 1 90.56 204 GLN A O 1
ATOM 1620 N N . ASP A 1 205 ? 28.25 -19.078 -7.406 1 91.31 205 ASP A N 1
ATOM 1621 C CA . ASP A 1 205 ? 27.75 -19.578 -6.133 1 91.31 205 ASP A CA 1
ATOM 1622 C C . ASP A 1 205 ? 26.234 -19.719 -6.16 1 91.31 205 ASP A C 1
ATOM 1624 O O . ASP A 1 205 ? 25.672 -20.594 -5.496 1 91.31 205 ASP A O 1
ATOM 1628 N N . TYR A 1 206 ? 25.656 -18.922 -6.945 1 93.5 206 TYR A N 1
ATOM 1629 C CA . TYR A 1 206 ? 24.188 -18.953 -6.992 1 93.5 206 TYR A CA 1
ATOM 1630 C C . TYR A 1 206 ? 23.703 -20.125 -7.832 1 93.5 206 TYR A C 1
ATOM 1632 O O . TYR A 1 206 ? 22.594 -20.625 -7.621 1 93.5 206 TYR A O 1
ATOM 1640 N N . PHE A 1 207 ? 24.484 -20.594 -8.75 1 91.5 207 PHE A N 1
ATOM 1641 C CA . PHE A 1 207 ? 24.094 -21.75 -9.547 1 91.5 207 PHE A CA 1
ATOM 1642 C C . PHE A 1 207 ? 24.141 -23.016 -8.703 1 91.5 207 PHE A C 1
ATOM 1644 O O . PHE A 1 207 ? 23.469 -24 -9.016 1 91.5 207 PHE A O 1
ATOM 1651 N N . ASP A 1 208 ? 24.859 -22.984 -7.621 1 89.5 208 ASP A N 1
ATOM 1652 C CA . ASP A 1 208 ? 24.984 -24.125 -6.73 1 89.5 208 ASP A CA 1
ATOM 1653 C C . ASP A 1 208 ? 23.672 -24.375 -5.973 1 89.5 208 ASP A C 1
ATOM 16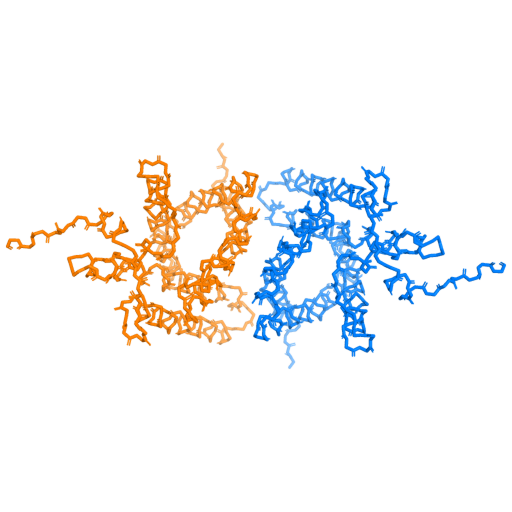55 O O . ASP A 1 208 ? 23.469 -25.453 -5.414 1 89.5 208 ASP A O 1
ATOM 1659 N N . LEU A 1 209 ? 22.844 -23.391 -5.863 1 90.5 209 LEU A N 1
ATOM 1660 C CA . LEU A 1 209 ? 21.547 -23.531 -5.211 1 90.5 209 LEU A CA 1
ATOM 1661 C C . LEU A 1 209 ? 20.672 -24.516 -5.973 1 90.5 209 LEU A C 1
ATOM 1663 O O . LEU A 1 209 ? 19.672 -25 -5.43 1 90.5 209 LEU A O 1
ATOM 1667 N N . TYR A 1 210 ? 21.047 -24.688 -7.277 1 90.62 210 TYR A N 1
ATOM 1668 C CA . TYR A 1 210 ? 20.234 -25.5 -8.164 1 90.62 210 TYR A CA 1
ATOM 1669 C C . TYR A 1 210 ? 21.031 -26.688 -8.703 1 90.62 210 TYR A C 1
ATOM 1671 O O . TYR A 1 210 ? 21.672 -26.578 -9.758 1 90.62 210 TYR A O 1
ATOM 1679 N N . PRO A 1 211 ? 20.969 -27.719 -7.957 1 82.19 211 PRO A N 1
ATOM 1680 C CA . PRO A 1 211 ? 21.734 -28.891 -8.406 1 82.19 211 PRO A CA 1
ATOM 1681 C C . PRO A 1 211 ? 21.344 -29.344 -9.812 1 82.19 211 PRO A C 1
ATOM 1683 O O . PRO A 1 211 ? 20.172 -29.203 -10.203 1 82.19 211 PRO A O 1
ATOM 1686 N N . LEU A 1 212 ? 22.406 -29.656 -10.508 1 71.81 212 LEU A N 1
ATOM 1687 C CA . LEU A 1 212 ? 22.188 -30.125 -11.875 1 71.81 212 LEU A CA 1
ATOM 1688 C C . LEU A 1 212 ? 21.25 -31.312 -11.898 1 71.81 212 LEU A C 1
ATOM 1690 O O . LEU A 1 212 ? 21.344 -32.219 -11.055 1 71.81 212 LEU A O 1
ATOM 1694 N N . ILE A 1 213 ? 20.109 -31.047 -12.328 1 61.53 213 ILE A N 1
ATOM 1695 C CA . ILE A 1 213 ? 19.188 -32.156 -12.531 1 61.53 213 ILE A CA 1
ATOM 1696 C C . ILE A 1 213 ? 19.672 -33.031 -13.68 1 61.53 213 ILE A C 1
ATOM 1698 O O . ILE A 1 213 ? 19.828 -32.562 -14.812 1 61.53 213 ILE A O 1
ATOM 1702 N N . ARG A 1 214 ? 20.625 -34 -13.406 1 51.28 214 ARG A N 1
ATOM 1703 C CA . ARG A 1 214 ? 21.047 -35 -14.398 1 51.28 214 ARG A CA 1
ATOM 1704 C C . ARG A 1 214 ? 19.844 -35.594 -15.117 1 51.28 214 ARG A C 1
ATOM 1706 O O . ARG A 1 214 ? 18.969 -36.188 -14.484 1 51.28 214 ARG A O 1
ATOM 1713 N N . MET A 1 215 ? 19.328 -34.906 -16.094 1 47.59 215 MET A N 1
ATOM 1714 C CA . MET A 1 215 ? 18.359 -35.625 -16.922 1 47.59 215 MET A CA 1
ATOM 1715 C C . MET A 1 215 ? 18.953 -36.938 -17.422 1 47.59 215 MET A C 1
ATOM 1717 O O . MET A 1 215 ? 20.016 -36.938 -18.047 1 47.59 215 MET A O 1
ATOM 1721 N N . LYS A 1 216 ? 18.781 -38.031 -16.672 1 41.28 216 LYS A N 1
ATOM 1722 C CA . LYS A 1 216 ? 19.031 -39.344 -17.266 1 41.28 216 LYS A CA 1
ATOM 1723 C C . LYS A 1 216 ? 18.156 -39.562 -18.5 1 41.28 216 LYS A C 1
ATOM 1725 O O . LYS A 1 216 ? 17 -39.094 -18.547 1 41.28 216 LYS A O 1
ATOM 1730 N N . MET B 1 1 ? -30.672 10.758 -16.797 1 37.25 1 MET B N 1
ATOM 1731 C CA . MET B 1 1 ? -30.609 11.055 -15.375 1 37.25 1 MET B CA 1
ATOM 1732 C C . MET B 1 1 ? -29.719 10.062 -14.648 1 37.25 1 MET B C 1
ATOM 1734 O O . MET B 1 1 ? -30.031 8.875 -14.57 1 37.25 1 MET B O 1
ATOM 1738 N N . VAL B 1 2 ? -28.5 10.312 -14.688 1 53 2 VAL B N 1
ATOM 1739 C CA . VAL B 1 2 ? -27.594 9.352 -14.086 1 53 2 VAL B CA 1
ATOM 1740 C C . VAL B 1 2 ? -28 9.07 -12.641 1 53 2 VAL B C 1
ATOM 1742 O O . VAL B 1 2 ? -28.266 10 -11.875 1 53 2 VAL B O 1
ATOM 1745 N N . ASN B 1 3 ? -28.547 7.859 -12.344 1 69.25 3 ASN B N 1
ATOM 1746 C CA . ASN B 1 3 ? -29.031 7.363 -11.062 1 69.25 3 ASN B CA 1
ATOM 1747 C C . ASN B 1 3 ? -28.062 7.707 -9.93 1 69.25 3 ASN B C 1
ATOM 1749 O O . ASN B 1 3 ? -26.906 7.312 -9.953 1 69.25 3 ASN B O 1
ATOM 1753 N N . ILE B 1 4 ? -28.391 8.844 -9.172 1 69.94 4 ILE B N 1
ATOM 1754 C CA . ILE B 1 4 ? -27.625 9.375 -8.047 1 69.94 4 ILE B CA 1
ATOM 1755 C C . ILE B 1 4 ? -27.031 8.227 -7.234 1 69.94 4 ILE B C 1
ATOM 1757 O O . ILE B 1 4 ? -25.906 8.328 -6.73 1 69.94 4 ILE B O 1
ATOM 1761 N N . TRP B 1 5 ? -27.703 7.148 -7.184 1 74.56 5 TRP B N 1
ATOM 1762 C CA . TRP B 1 5 ? -27.234 5.977 -6.449 1 74.56 5 TRP B CA 1
ATOM 1763 C C . TRP B 1 5 ? -26.031 5.348 -7.137 1 74.56 5 TRP B C 1
ATOM 1765 O O . TRP B 1 5 ? -25.047 4.996 -6.48 1 74.56 5 TRP B O 1
ATOM 1775 N N . VAL B 1 6 ? -26.109 5.328 -8.391 1 77.5 6 VAL B N 1
ATOM 1776 C CA . VAL B 1 6 ? -25.016 4.746 -9.18 1 77.5 6 VAL B CA 1
ATOM 1777 C C . VAL B 1 6 ? -23.781 5.629 -9.086 1 77.5 6 VAL B C 1
ATOM 1779 O O . VAL B 1 6 ? -22.656 5.125 -8.969 1 77.5 6 VAL B O 1
ATOM 1782 N N . THR B 1 7 ? -24.047 6.832 -9.031 1 80.62 7 THR B N 1
ATOM 1783 C CA . THR B 1 7 ? -22.938 7.77 -8.938 1 80.62 7 THR B CA 1
ATOM 1784 C C . THR B 1 7 ? -22.25 7.648 -7.582 1 80.62 7 THR B C 1
ATOM 1786 O O . THR B 1 7 ? -21.016 7.668 -7.504 1 80.62 7 THR B O 1
ATOM 1789 N N . GLY B 1 8 ? -23.031 7.48 -6.555 1 86 8 GLY B N 1
ATOM 1790 C CA . GLY B 1 8 ? -22.469 7.305 -5.223 1 86 8 GLY B CA 1
ATOM 1791 C C . GLY B 1 8 ? -21.625 6.051 -5.094 1 86 8 GLY B C 1
ATOM 1792 O O . GLY B 1 8 ? -20.531 6.09 -4.527 1 86 8 GLY B O 1
ATOM 1793 N N . LEU B 1 9 ? -22.125 5.004 -5.652 1 88.38 9 LEU B N 1
ATOM 1794 C CA . LEU B 1 9 ? -21.391 3.738 -5.617 1 88.38 9 LEU B CA 1
ATOM 1795 C C . LEU B 1 9 ? -20.109 3.828 -6.422 1 88.38 9 LEU B C 1
ATOM 1797 O O . LEU B 1 9 ? -19.078 3.27 -6.02 1 88.38 9 LEU B O 1
ATOM 1801 N N . PHE B 1 10 ? -20.266 4.48 -7.484 1 91.5 10 PHE B N 1
ATOM 1802 C CA . PHE B 1 10 ? -19.094 4.629 -8.336 1 91.5 10 PHE B CA 1
ATOM 1803 C C . PHE B 1 10 ? -18.016 5.457 -7.641 1 91.5 10 PHE B C 1
ATOM 1805 O O . PHE B 1 10 ? -16.844 5.105 -7.672 1 91.5 10 PHE B O 1
ATOM 1812 N N . MET B 1 11 ? -18.422 6.512 -6.984 1 92 11 MET B N 1
ATOM 1813 C CA . MET B 1 11 ? -17.484 7.355 -6.246 1 92 11 MET B CA 1
ATOM 1814 C C . MET B 1 11 ? -16.844 6.578 -5.109 1 92 11 MET B C 1
ATOM 1816 O O . MET B 1 11 ? -15.641 6.719 -4.863 1 92 11 MET B O 1
ATOM 1820 N N . GLU B 1 12 ? -17.547 5.812 -4.5 1 94.69 12 GLU B N 1
ATOM 1821 C CA . GLU B 1 12 ? -17.016 4.988 -3.416 1 94.69 12 GLU B CA 1
ATOM 1822 C C . GLU B 1 12 ? -16 3.979 -3.938 1 94.69 12 GLU B C 1
ATOM 1824 O O . GLU B 1 12 ? -14.961 3.752 -3.309 1 94.69 12 GLU B O 1
ATOM 1829 N N . SER B 1 13 ? -16.359 3.41 -5.059 1 94.81 13 SER B N 1
ATOM 1830 C CA . SER B 1 13 ? -15.469 2.43 -5.668 1 94.81 13 SER B CA 1
ATOM 1831 C C . SER B 1 13 ? -14.148 3.068 -6.09 1 94.81 13 SER B C 1
ATOM 1833 O O . SER B 1 13 ? -13.07 2.516 -5.832 1 94.81 13 SER B O 1
ATOM 1835 N N . LEU B 1 14 ? -14.266 4.215 -6.676 1 95.38 14 LEU B N 1
ATOM 1836 C CA . LEU B 1 14 ? -13.07 4.941 -7.094 1 95.38 14 LEU B CA 1
ATOM 1837 C C . LEU B 1 14 ? -12.242 5.363 -5.887 1 95.38 14 LEU B C 1
ATOM 1839 O O . LEU B 1 14 ? -11.008 5.301 -5.922 1 95.38 14 LEU B O 1
ATOM 1843 N N . HIS B 1 15 ? -12.898 5.781 -4.816 1 97.25 15 HIS B N 1
ATOM 1844 C CA . HIS B 1 15 ? -12.227 6.172 -3.582 1 97.25 15 HIS B CA 1
ATOM 1845 C C . HIS B 1 15 ? -11.477 4.996 -2.967 1 97.25 15 HIS B C 1
ATOM 1847 O O . HIS B 1 15 ? -10.32 5.133 -2.561 1 97.25 15 HIS B O 1
ATOM 1853 N N . LYS B 1 16 ? -12.094 3.855 -3.014 1 95.38 16 LYS B N 1
ATOM 1854 C CA . LYS B 1 16 ? -11.508 2.645 -2.438 1 95.38 16 LYS B CA 1
ATOM 1855 C C . LYS B 1 16 ? -10.273 2.201 -3.217 1 95.38 16 LYS B C 1
ATOM 1857 O O . LYS B 1 16 ? -9.234 1.902 -2.627 1 95.38 16 LYS B O 1
ATOM 1862 N N . VAL B 1 17 ? -10.375 2.191 -4.473 1 95.12 17 VAL B N 1
ATOM 1863 C CA . VAL B 1 17 ? -9.281 1.71 -5.305 1 95.12 17 VAL B CA 1
ATOM 1864 C C . VAL B 1 17 ? -8.102 2.674 -5.211 1 95.12 17 VAL B C 1
ATOM 1866 O O . VAL B 1 17 ? -6.957 2.25 -5.008 1 95.12 17 VAL B O 1
ATOM 1869 N N . SER B 1 18 ? -8.391 3.939 -5.324 1 96.88 18 SER B N 1
ATOM 1870 C CA . SER B 1 18 ? -7.305 4.918 -5.258 1 96.88 18 SER B CA 1
ATOM 1871 C C . SER B 1 18 ? -6.688 4.969 -3.865 1 96.88 18 SER B C 1
ATOM 1873 O O . SER B 1 18 ? -5.5 5.266 -3.719 1 96.88 18 SER B O 1
ATOM 1875 N N . ALA B 1 19 ? -7.48 4.625 -2.836 1 97.31 19 ALA B N 1
ATOM 1876 C CA . ALA B 1 19 ? -6.977 4.594 -1.465 1 97.31 19 ALA B CA 1
ATOM 1877 C C . ALA B 1 19 ? -5.891 3.535 -1.303 1 97.31 19 ALA B C 1
ATOM 1879 O O . ALA B 1 19 ? -4.965 3.705 -0.509 1 97.31 19 ALA B O 1
ATOM 1880 N N . GLY B 1 20 ? -6.027 2.484 -2.029 1 96.12 20 GLY B N 1
ATOM 1881 C CA . GLY B 1 20 ? -5.004 1.453 -1.98 1 96.12 20 GLY B CA 1
ATOM 1882 C C . GLY B 1 20 ? -3.637 1.948 -2.41 1 96.12 20 GLY B C 1
ATOM 1883 O O . GLY B 1 20 ? -2.633 1.663 -1.754 1 96.12 20 GLY B O 1
ATOM 1884 N N . PHE B 1 21 ? -3.631 2.691 -3.439 1 94.94 21 PHE B N 1
ATOM 1885 C CA . PHE B 1 21 ? -2.375 3.223 -3.953 1 94.94 21 PHE B CA 1
ATOM 1886 C C . PHE B 1 21 ? -1.824 4.301 -3.029 1 94.94 21 PHE B C 1
ATOM 1888 O O . PHE B 1 21 ? -0.621 4.344 -2.762 1 94.94 21 PHE B O 1
ATOM 1895 N N . VAL B 1 22 ? -2.709 5.109 -2.555 1 97.19 22 VAL B N 1
ATOM 1896 C CA . VAL B 1 22 ? -2.293 6.148 -1.617 1 97.19 22 VAL B CA 1
ATOM 1897 C C . VAL B 1 22 ? -1.741 5.508 -0.346 1 97.19 22 VAL B C 1
ATOM 1899 O O . VAL B 1 22 ? -0.734 5.965 0.199 1 97.19 22 VAL B O 1
ATOM 1902 N N . PHE B 1 23 ? -2.391 4.473 0.08 1 96.94 23 PHE B N 1
ATOM 1903 C CA . PHE B 1 23 ? -1.948 3.764 1.275 1 96.94 23 PHE B CA 1
ATOM 1904 C C . PHE B 1 23 ? -0.546 3.199 1.084 1 96.94 23 PHE B C 1
ATOM 1906 O O . PHE B 1 23 ? 0.299 3.305 1.975 1 96.94 23 PHE B O 1
ATOM 1913 N N . ALA B 1 24 ? -0.308 2.592 -0.057 1 94.19 24 ALA B N 1
ATOM 1914 C CA . ALA B 1 24 ? 1.018 2.047 -0.344 1 94.19 24 ALA B CA 1
ATOM 1915 C C . ALA B 1 24 ? 2.082 3.139 -0.286 1 94.19 24 ALA B C 1
ATOM 1917 O O . ALA B 1 24 ? 3.141 2.949 0.321 1 94.19 24 ALA B O 1
ATOM 1918 N N . PHE B 1 25 ? 1.803 4.25 -0.913 1 94.44 25 PHE B N 1
ATOM 1919 C CA . PHE B 1 25 ? 2.744 5.363 -0.89 1 94.44 25 PHE B CA 1
ATOM 1920 C C . PHE B 1 25 ? 2.961 5.859 0.536 1 94.44 25 PHE B C 1
ATOM 1922 O O . PHE B 1 25 ? 4.094 6.125 0.94 1 94.44 25 PHE B O 1
ATOM 1929 N N . LEU B 1 26 ? 1.874 5.996 1.259 1 95.56 26 LEU B N 1
ATOM 1930 C CA . LEU B 1 26 ? 1.956 6.559 2.602 1 95.56 26 LEU B CA 1
ATOM 1931 C C . LEU B 1 26 ? 2.744 5.641 3.529 1 95.56 26 LEU B C 1
ATOM 1933 O O . LEU B 1 26 ? 3.436 6.109 4.434 1 95.56 26 LEU B O 1
ATOM 1937 N N . CYS B 1 27 ? 2.629 4.332 3.326 1 91.75 27 CYS B N 1
ATOM 1938 C CA . CYS B 1 27 ? 3.445 3.408 4.102 1 91.75 27 CYS B CA 1
ATOM 1939 C C . CYS B 1 27 ? 4.93 3.684 3.896 1 91.75 27 CYS B C 1
ATOM 1941 O O . CYS B 1 27 ? 5.691 3.764 4.863 1 91.75 27 CYS B O 1
ATOM 1943 N N . LEU B 1 28 ? 5.266 3.859 2.625 1 89.06 28 LEU B N 1
ATOM 1944 C CA . LEU B 1 28 ? 6.656 4.16 2.309 1 89.06 28 LEU B CA 1
ATOM 1945 C C . LEU B 1 28 ? 7.043 5.547 2.816 1 89.06 28 LEU B C 1
ATOM 1947 O O . LEU B 1 28 ? 8.117 5.727 3.393 1 89.06 28 LEU B O 1
ATOM 1951 N N . HIS B 1 29 ? 6.195 6.523 2.629 1 92.5 29 HIS B N 1
ATOM 1952 C CA . HIS B 1 29 ? 6.41 7.91 3.023 1 92.5 29 HIS B CA 1
ATOM 1953 C C . HIS B 1 29 ? 6.582 8.039 4.531 1 92.5 29 HIS B C 1
ATOM 1955 O O . HIS B 1 29 ? 7.527 8.672 5.004 1 92.5 29 HIS B O 1
ATOM 1961 N N . MET B 1 30 ? 5.711 7.352 5.281 1 92.44 30 MET B N 1
ATOM 1962 C CA . MET B 1 30 ? 5.781 7.391 6.738 1 92.44 30 MET B CA 1
ATOM 1963 C C . MET B 1 30 ? 6.984 6.598 7.242 1 92.44 30 MET B C 1
ATOM 1965 O O . MET B 1 30 ? 7.602 6.969 8.242 1 92.44 30 MET B O 1
ATOM 1969 N N . ALA B 1 31 ? 7.277 5.484 6.609 1 87.94 31 ALA B N 1
ATOM 1970 C CA . ALA B 1 31 ? 8.469 4.727 6.977 1 87.94 31 ALA B CA 1
ATOM 1971 C C . ALA B 1 31 ? 9.719 5.598 6.898 1 87.94 31 ALA B C 1
ATOM 1973 O O . ALA B 1 31 ? 10.602 5.512 7.754 1 87.94 31 ALA B O 1
ATOM 1974 N N . ASN B 1 32 ? 9.75 6.402 5.867 1 89 32 ASN B N 1
ATOM 1975 C CA . ASN B 1 32 ? 10.883 7.312 5.734 1 89 32 ASN B CA 1
ATOM 1976 C C . ASN B 1 32 ? 10.992 8.258 6.93 1 89 32 ASN B C 1
ATOM 1978 O O . ASN B 1 32 ? 12.078 8.477 7.453 1 89 32 ASN B O 1
ATOM 1982 N N . HIS B 1 33 ? 9.922 8.75 7.355 1 92.88 33 HIS B N 1
ATOM 1983 C CA . HIS B 1 33 ? 9.906 9.641 8.508 1 92.88 33 HIS B CA 1
ATOM 1984 C C . HIS B 1 33 ? 10.312 8.914 9.781 1 92.88 33 HIS B C 1
ATOM 1986 O O . HIS B 1 33 ? 11.07 9.445 10.594 1 92.88 33 HIS B O 1
ATOM 1992 N N . PHE B 1 34 ? 9.93 7.707 9.945 1 89.69 34 PHE B N 1
ATOM 1993 C CA . PHE B 1 34 ? 10.25 6.957 11.156 1 89.69 34 PHE B CA 1
ATOM 1994 C C . PHE B 1 34 ? 11.703 6.504 11.141 1 89.69 34 PHE B C 1
ATOM 1996 O O . PHE B 1 34 ? 12.359 6.473 12.188 1 89.69 34 PHE B O 1
ATOM 2003 N N . VAL B 1 35 ? 12.156 6.141 9.992 1 85.06 35 VAL B N 1
ATOM 2004 C CA . VAL B 1 35 ? 13.57 5.812 9.867 1 85.06 35 VAL B CA 1
ATOM 2005 C C . VAL B 1 35 ? 14.422 7.031 10.211 1 85.06 35 VAL B C 1
ATOM 2007 O O . VAL B 1 35 ? 15.508 6.902 10.766 1 85.06 35 VAL B O 1
ATOM 2010 N N . GLY B 1 36 ? 13.945 8.141 9.977 1 88.38 36 GLY B N 1
ATOM 2011 C CA . GLY B 1 36 ? 14.625 9.391 10.258 1 88.38 36 GLY B CA 1
ATOM 2012 C C . GLY B 1 36 ? 14.82 9.656 11.734 1 88.38 36 GLY B C 1
ATOM 2013 O O . GLY B 1 36 ? 15.625 10.5 12.125 1 88.38 36 GLY B O 1
ATOM 2014 N N . LEU B 1 37 ? 14.039 8.922 12.531 1 89.75 37 LEU B N 1
ATOM 2015 C CA . LEU B 1 37 ? 14.203 9.07 13.969 1 89.75 37 LEU B CA 1
ATOM 2016 C C . LEU B 1 37 ? 15.594 8.617 14.406 1 89.75 37 LEU B C 1
ATOM 2018 O O . LEU B 1 37 ? 16.047 8.969 15.5 1 89.75 37 LEU B O 1
ATOM 2022 N N . GLN B 1 38 ? 16.234 7.863 13.547 1 87.62 38 GLN B N 1
ATOM 2023 C CA . GLN B 1 38 ? 17.594 7.426 13.82 1 87.62 38 GLN B CA 1
ATOM 2024 C C . GLN B 1 38 ? 18.609 8.5 13.438 1 87.62 38 GLN B C 1
ATOM 2026 O O . GLN B 1 38 ? 19.797 8.375 13.727 1 87.62 38 GLN B O 1
ATOM 2031 N N . GLY B 1 39 ? 18.125 9.57 12.734 1 90 39 GLY B N 1
ATOM 2032 C CA . GLY B 1 39 ? 18.969 10.672 12.297 1 90 39 GLY B CA 1
ATOM 2033 C C . GLY B 1 39 ? 18.578 11.203 10.93 1 90 39 GLY B C 1
ATOM 2034 O O . GLY B 1 39 ? 18.016 10.477 10.109 1 90 39 GLY B O 1
ATOM 2035 N N . LEU B 1 40 ? 18.953 12.43 10.742 1 92.75 40 LEU B N 1
ATOM 2036 C CA . LEU B 1 40 ? 18.594 13.07 9.484 1 92.75 40 LEU B CA 1
ATOM 2037 C C . LEU B 1 40 ? 19.328 12.414 8.312 1 92.75 40 LEU B C 1
ATOM 2039 O O . LEU B 1 40 ? 18.75 12.242 7.238 1 92.75 40 LEU B O 1
ATOM 2043 N N . ASP B 1 41 ? 20.547 12.039 8.57 1 90.38 41 ASP B N 1
ATOM 2044 C CA . ASP B 1 41 ? 21.328 11.391 7.516 1 90.38 41 ASP B CA 1
ATOM 2045 C C . ASP B 1 41 ? 20.703 10.062 7.105 1 90.38 41 ASP B C 1
ATOM 2047 O O . ASP B 1 41 ? 20.719 9.695 5.926 1 90.38 41 ASP B O 1
ATOM 2051 N N . THR B 1 42 ? 20.188 9.375 8.086 1 85.94 42 THR B N 1
ATOM 2052 C CA . THR B 1 42 ? 19.547 8.102 7.801 1 85.94 42 THR B CA 1
ATOM 2053 C C . THR B 1 42 ? 18.281 8.312 6.969 1 85.94 42 THR B C 1
ATOM 2055 O O . THR B 1 42 ? 18 7.543 6.047 1 85.94 42 THR B O 1
ATOM 2058 N N . HIS B 1 43 ? 17.531 9.344 7.309 1 89.25 43 HIS B N 1
ATOM 2059 C CA . HIS B 1 43 ? 16.359 9.703 6.52 1 89.25 43 HIS B CA 1
ATOM 2060 C C . HIS B 1 43 ? 16.734 9.977 5.07 1 89.25 43 HIS B C 1
ATOM 2062 O O . HIS B 1 43 ? 16.094 9.469 4.148 1 89.25 43 HIS B O 1
ATOM 2068 N N . ILE B 1 44 ? 17.75 10.742 4.867 1 90.12 44 ILE B N 1
ATOM 2069 C CA . ILE B 1 44 ? 18.172 11.164 3.535 1 90.12 44 ILE B CA 1
ATOM 2070 C C . ILE B 1 44 ? 18.656 9.961 2.74 1 90.12 44 ILE B C 1
ATOM 2072 O O . ILE B 1 44 ? 18.359 9.828 1.55 1 90.12 44 ILE B O 1
ATOM 2076 N N . ALA B 1 45 ? 19.391 9.133 3.4 1 84 45 ALA B N 1
ATOM 2077 C CA . ALA B 1 45 ? 19.875 7.922 2.74 1 84 45 ALA B CA 1
ATOM 2078 C C . ALA B 1 45 ? 18.719 7.031 2.303 1 84 45 ALA B C 1
ATOM 2080 O O . ALA B 1 45 ? 18.703 6.523 1.181 1 84 45 ALA B O 1
ATOM 2081 N N . PHE B 1 46 ? 17.766 6.879 3.164 1 83 46 PHE B N 1
ATOM 2082 C CA . PHE B 1 46 ? 16.578 6.102 2.838 1 83 46 PHE B CA 1
ATOM 2083 C C . PHE B 1 46 ? 15.789 6.754 1.703 1 83 46 PHE B C 1
ATOM 2085 O O . PHE B 1 46 ? 15.352 6.074 0.772 1 83 46 PHE B O 1
ATOM 2092 N N . MET B 1 47 ? 15.625 8.008 1.792 1 88.31 47 MET B N 1
ATOM 2093 C CA . MET B 1 47 ? 14.875 8.766 0.798 1 88.31 47 MET B CA 1
ATOM 2094 C C . MET B 1 47 ? 15.531 8.664 -0.575 1 88.31 47 MET B C 1
ATOM 2096 O O . MET B 1 47 ? 14.836 8.633 -1.596 1 88.31 47 MET B O 1
ATOM 2100 N N . ALA B 1 48 ? 16.797 8.727 -0.637 1 83.56 48 ALA B N 1
ATOM 2101 C CA . ALA B 1 48 ? 17.516 8.625 -1.905 1 83.56 48 ALA B CA 1
ATOM 2102 C C . ALA B 1 48 ? 17.141 7.344 -2.645 1 83.56 48 ALA B C 1
ATOM 2104 O O . ALA B 1 48 ? 16.984 7.348 -3.869 1 83.56 48 ALA B O 1
ATOM 2105 N N . VAL B 1 49 ? 16.953 6.359 -1.911 1 73.56 49 VAL B N 1
ATOM 2106 C CA . VAL B 1 49 ? 16.609 5.07 -2.496 1 73.56 49 VAL B CA 1
ATOM 2107 C C . VAL B 1 49 ? 15.117 5.059 -2.855 1 73.56 49 VAL B C 1
ATOM 2109 O O . VAL B 1 49 ? 14.742 4.633 -3.949 1 73.56 49 VAL B O 1
ATOM 2112 N N . ALA B 1 50 ? 14.289 5.5 -1.94 1 79.19 50 ALA B N 1
ATOM 2113 C CA . ALA B 1 50 ? 12.844 5.551 -2.164 1 79.19 50 ALA B CA 1
ATOM 2114 C C . ALA B 1 50 ? 12.508 6.387 -3.396 1 79.19 50 ALA B C 1
ATOM 2116 O O . ALA B 1 50 ? 11.578 6.059 -4.141 1 79.19 50 ALA B O 1
ATOM 2117 N N . ARG B 1 51 ? 13.234 7.375 -3.619 1 82.94 51 ARG B N 1
ATOM 2118 C CA . ARG B 1 51 ? 12.992 8.281 -4.738 1 82.94 51 ARG B CA 1
ATOM 2119 C C . ARG B 1 51 ? 13.234 7.582 -6.07 1 82.94 51 ARG B C 1
ATOM 2121 O O . ARG B 1 51 ? 12.68 7.977 -7.098 1 82.94 51 ARG B O 1
ATOM 2128 N N . MET B 1 52 ? 14.047 6.617 -6.09 1 75.56 52 MET B N 1
ATOM 2129 C CA . MET B 1 52 ? 14.227 5.84 -7.312 1 75.56 52 MET B CA 1
ATOM 2130 C C . MET B 1 52 ? 12.906 5.219 -7.762 1 75.56 52 MET B C 1
ATOM 2132 O O . MET B 1 52 ? 12.711 4.953 -8.953 1 75.56 52 MET B O 1
ATOM 2136 N N . VAL B 1 53 ? 11.992 5.078 -6.844 1 77.81 53 VAL B N 1
ATOM 2137 C CA . VAL B 1 53 ? 10.688 4.496 -7.145 1 77.81 53 VAL B CA 1
ATOM 2138 C C . VAL B 1 53 ? 9.672 5.605 -7.398 1 77.81 53 VAL B C 1
ATOM 2140 O O . VAL B 1 53 ? 9.242 5.816 -8.531 1 77.81 53 VAL B O 1
ATOM 2143 N N . TYR B 1 54 ? 9.453 6.398 -6.41 1 78.75 54 TYR B N 1
ATOM 2144 C CA . TYR B 1 54 ? 8.273 7.254 -6.504 1 78.75 54 TYR B CA 1
ATOM 2145 C C . TYR B 1 54 ? 8.57 8.5 -7.328 1 78.75 54 TYR B C 1
ATOM 2147 O O . TYR B 1 54 ? 7.656 9.25 -7.684 1 78.75 54 TYR B O 1
ATOM 2155 N N . ARG B 1 55 ? 9.805 8.68 -7.688 1 79.06 55 ARG B N 1
ATOM 2156 C CA . ARG B 1 55 ? 10.078 9.789 -8.594 1 79.06 55 ARG B CA 1
ATOM 2157 C C . ARG B 1 55 ? 10.164 9.305 -10.039 1 79.06 55 ARG B C 1
ATOM 2159 O O . ARG B 1 55 ? 10.32 10.109 -10.961 1 79.06 55 ARG B O 1
ATOM 2166 N N . HIS B 1 56 ? 10.133 7.961 -10.195 1 80.81 56 HIS B N 1
ATOM 2167 C CA . HIS B 1 56 ? 9.875 7.512 -11.555 1 80.81 56 HIS B CA 1
ATOM 2168 C C . HIS B 1 56 ? 8.625 8.18 -12.133 1 80.81 56 HIS B C 1
ATOM 2170 O O . HIS B 1 56 ? 7.594 8.25 -11.461 1 80.81 56 HIS B O 1
ATOM 2176 N N . PRO B 1 57 ? 8.703 8.664 -13.305 1 85.31 57 PRO B N 1
ATOM 2177 C CA . PRO B 1 57 ? 7.609 9.484 -13.836 1 85.31 57 PRO B CA 1
ATOM 2178 C C . PRO B 1 57 ? 6.266 8.766 -13.805 1 85.31 57 PRO B C 1
ATOM 2180 O O . PRO B 1 57 ? 5.238 9.383 -13.492 1 85.31 57 PRO B O 1
ATOM 2183 N N . VAL B 1 58 ? 6.238 7.488 -14.109 1 83 58 VAL B N 1
ATOM 2184 C CA . VAL B 1 58 ? 5 6.715 -14.117 1 83 58 VAL B CA 1
ATOM 2185 C C . VAL B 1 58 ? 4.445 6.605 -12.703 1 83 58 VAL B C 1
ATOM 2187 O O . VAL B 1 58 ? 3.248 6.801 -12.484 1 83 58 VAL B O 1
ATOM 2190 N N . VAL B 1 59 ? 5.305 6.312 -11.75 1 85.94 59 VAL B N 1
ATOM 2191 C CA . VAL B 1 59 ? 4.871 6.129 -10.367 1 85.94 59 VAL B CA 1
ATOM 2192 C C . VAL B 1 59 ? 4.41 7.465 -9.789 1 85.94 59 VAL B C 1
ATOM 2194 O O . VAL B 1 59 ? 3.367 7.535 -9.133 1 85.94 59 VAL B O 1
ATOM 2197 N N . GLU B 1 60 ? 5.172 8.5 -10.062 1 89.69 60 GLU B N 1
ATOM 2198 C CA . GLU B 1 60 ? 4.793 9.836 -9.594 1 89.69 60 GLU B CA 1
ATOM 2199 C C . GLU B 1 60 ? 3.424 10.234 -10.133 1 89.69 60 GLU B C 1
ATOM 2201 O O . GLU B 1 60 ? 2.592 10.766 -9.391 1 89.69 60 GLU B O 1
ATOM 2206 N N . MET B 1 61 ? 3.25 9.969 -11.367 1 91.62 61 MET B N 1
ATOM 2207 C CA . MET B 1 61 ? 1.965 10.273 -11.984 1 91.62 61 MET B CA 1
ATOM 2208 C C . MET B 1 61 ? 0.838 9.492 -11.328 1 91.62 61 MET B C 1
ATOM 2210 O O . MET B 1 61 ? -0.225 10.039 -11.039 1 91.62 61 MET B O 1
ATOM 2214 N N . VAL B 1 62 ? 1.068 8.227 -11.109 1 91.31 62 VAL B N 1
ATOM 2215 C CA . VAL B 1 62 ? 0.054 7.371 -10.508 1 91.31 62 VAL B CA 1
ATOM 2216 C C . VAL B 1 62 ? -0.276 7.875 -9.102 1 91.31 62 VAL B C 1
ATOM 2218 O O . VAL B 1 62 ? -1.447 7.953 -8.719 1 91.31 62 VAL B O 1
ATOM 2221 N N . VAL B 1 63 ? 0.769 8.211 -8.367 1 93.69 63 VAL B N 1
ATOM 2222 C CA . VAL B 1 63 ? 0.573 8.672 -7 1 93.69 63 VAL B CA 1
ATOM 2223 C C . VAL B 1 63 ? -0.204 9.984 -6.996 1 93.69 63 VAL B C 1
ATOM 2225 O O . VAL B 1 63 ? -1.183 10.133 -6.262 1 93.69 63 VAL B O 1
ATOM 2228 N N . LEU B 1 64 ? 0.166 10.938 -7.859 1 95.44 64 LEU B N 1
ATOM 2229 C CA . LEU B 1 64 ? -0.509 12.234 -7.918 1 95.44 64 LEU B CA 1
ATOM 2230 C C . LEU B 1 64 ? -1.958 12.07 -8.367 1 95.44 64 LEU B C 1
ATOM 2232 O O . LEU B 1 64 ? -2.855 12.719 -7.828 1 95.44 64 LEU B O 1
ATOM 2236 N N . LEU B 1 65 ? -2.127 11.188 -9.336 1 96.5 65 LEU B N 1
ATOM 2237 C CA . LEU B 1 65 ? -3.482 10.914 -9.805 1 96.5 65 LEU B CA 1
ATOM 2238 C C . LEU B 1 65 ? -4.324 10.273 -8.703 1 96.5 65 LEU B C 1
ATOM 2240 O O . LEU B 1 65 ? -5.5 10.602 -8.547 1 96.5 65 LEU B O 1
ATOM 2244 N N . ALA B 1 66 ? -3.744 9.336 -7.98 1 97.06 66 ALA B N 1
ATOM 2245 C CA . ALA B 1 66 ? -4.453 8.688 -6.879 1 97.06 66 ALA B CA 1
ATOM 2246 C C . ALA B 1 66 ? -4.875 9.703 -5.824 1 97.06 66 ALA B C 1
ATOM 2248 O O . ALA B 1 66 ? -6 9.656 -5.32 1 97.06 66 ALA B O 1
ATOM 2249 N N . PHE B 1 67 ? -4.012 10.609 -5.527 1 97.69 67 PHE B N 1
ATOM 2250 C CA . PHE B 1 67 ? -4.348 11.648 -4.555 1 97.69 67 PHE B CA 1
ATOM 2251 C C . PHE B 1 67 ? -5.445 12.562 -5.09 1 97.69 67 PHE B C 1
ATOM 2253 O O . PHE B 1 67 ? -6.328 12.977 -4.34 1 97.69 67 PHE B O 1
ATOM 2260 N N . LEU B 1 68 ? -5.344 12.906 -6.34 1 97.44 68 LEU B N 1
ATOM 2261 C CA . LEU B 1 68 ? -6.375 13.742 -6.953 1 97.44 68 LEU B CA 1
ATOM 2262 C C . LEU B 1 68 ? -7.734 13.055 -6.887 1 97.44 68 LEU B C 1
ATOM 2264 O O . LEU B 1 68 ? -8.734 13.688 -6.531 1 97.44 68 LEU B O 1
ATOM 2268 N N . LEU B 1 69 ? -7.766 11.781 -7.195 1 97.62 69 LEU B N 1
ATOM 2269 C CA . LEU B 1 69 ? -9.008 11.016 -7.125 1 97.62 69 LEU B CA 1
ATOM 2270 C C . LEU B 1 69 ? -9.516 10.945 -5.691 1 97.62 69 LEU B C 1
ATOM 2272 O O . LEU B 1 69 ? -10.719 11.047 -5.445 1 97.62 69 LEU B O 1
ATOM 2276 N N . GLN B 1 70 ? -8.602 10.766 -4.785 1 98.06 70 GLN B N 1
ATOM 2277 C CA . GLN B 1 70 ? -8.977 10.75 -3.375 1 98.06 70 GLN B CA 1
ATOM 2278 C C . GLN B 1 70 ? -9.648 12.062 -2.971 1 98.06 70 GLN B C 1
ATOM 2280 O O . GLN B 1 70 ? -10.664 12.062 -2.273 1 98.06 70 GLN B O 1
ATOM 2285 N N . MET B 1 71 ? -9.102 13.141 -3.41 1 97.81 71 MET B N 1
ATOM 2286 C CA . MET B 1 71 ? -9.625 14.445 -3.035 1 97.81 71 MET B CA 1
ATOM 2287 C C . MET B 1 71 ? -11 14.68 -3.662 1 97.81 71 MET B C 1
ATOM 2289 O O . MET B 1 71 ? -11.93 15.133 -2.988 1 97.81 71 MET B O 1
ATOM 2293 N N . LEU B 1 72 ? -11.125 14.359 -4.922 1 96.94 72 LEU B N 1
ATOM 2294 C CA . LEU B 1 72 ? -12.375 14.602 -5.641 1 96.94 72 LEU B CA 1
ATOM 2295 C C . LEU B 1 72 ? -13.484 13.695 -5.117 1 96.94 72 LEU B C 1
ATOM 2297 O O . LEU B 1 72 ? -14.578 14.172 -4.801 1 96.94 72 LEU B O 1
ATOM 2301 N N . THR B 1 73 ? -13.188 12.43 -5.012 1 97.12 73 THR B N 1
ATOM 2302 C CA . THR B 1 73 ? -14.203 11.5 -4.531 1 97.12 73 THR B CA 1
ATOM 2303 C C . THR B 1 73 ? -14.461 11.695 -3.039 1 97.12 73 THR B C 1
ATOM 2305 O O . THR B 1 73 ? -15.594 11.586 -2.578 1 97.12 73 THR B O 1
ATOM 2308 N N . GLY B 1 74 ? -13.398 11.984 -2.316 1 97.31 74 GLY B N 1
ATOM 2309 C CA . GLY B 1 74 ? -13.562 12.266 -0.899 1 97.31 74 GLY B CA 1
ATOM 2310 C C . GLY B 1 74 ? -14.469 13.453 -0.626 1 97.31 74 GLY B C 1
ATOM 2311 O O . GLY B 1 74 ? -15.258 13.43 0.319 1 97.31 74 GLY B O 1
ATOM 2312 N N . TRP B 1 75 ? -14.281 14.461 -1.421 1 96.38 75 TRP B N 1
ATOM 2313 C CA . TRP B 1 75 ? -15.133 15.633 -1.268 1 96.38 75 TRP B CA 1
ATOM 2314 C C . TRP B 1 75 ? -16.594 15.281 -1.513 1 96.38 75 TRP B C 1
ATOM 2316 O O . TRP B 1 75 ? -17.469 15.711 -0.762 1 96.38 75 TRP B O 1
ATOM 2326 N N . ALA B 1 76 ? -16.875 14.523 -2.527 1 95.31 76 ALA B N 1
ATOM 2327 C CA . ALA B 1 76 ? -18.25 14.094 -2.83 1 95.31 76 ALA B CA 1
ATOM 2328 C C . ALA B 1 76 ? -18.828 13.266 -1.686 1 95.31 76 ALA B C 1
ATOM 2330 O O . ALA B 1 76 ? -19.969 13.477 -1.284 1 95.31 76 ALA B O 1
ATOM 2331 N N . LEU B 1 77 ? -18.062 12.406 -1.172 1 95.94 77 LEU B N 1
ATOM 2332 C CA . LEU B 1 77 ? -18.531 11.531 -0.095 1 95.94 77 LEU B CA 1
ATOM 2333 C C . LEU B 1 77 ? -18.703 12.32 1.199 1 95.94 77 LEU B C 1
ATOM 2335 O O . LEU B 1 77 ? -19.672 12.094 1.938 1 95.94 77 LEU B O 1
ATOM 2339 N N . ALA B 1 78 ? -17.812 13.227 1.481 1 96.31 78 ALA B N 1
ATOM 2340 C CA . ALA B 1 78 ? -17.906 14.055 2.68 1 96.31 78 ALA B CA 1
ATOM 2341 C C . ALA B 1 78 ? -19.156 14.922 2.639 1 96.31 78 ALA B C 1
ATOM 2343 O O . ALA B 1 78 ? -19.844 15.078 3.65 1 96.31 78 ALA B O 1
ATOM 2344 N N . ARG B 1 79 ? -19.375 15.5 1.521 1 95.19 79 ARG B N 1
ATOM 2345 C CA . ARG B 1 79 ? -20.578 16.328 1.362 1 95.19 79 ARG B CA 1
ATOM 2346 C C . ARG B 1 79 ? -21.828 15.516 1.67 1 95.19 79 ARG B C 1
ATOM 2348 O O . ARG B 1 79 ? -22.766 16.016 2.312 1 95.19 79 ARG B O 1
ATOM 2355 N N . GLU B 1 80 ? -21.844 14.32 1.211 1 94.19 80 GLU B N 1
ATOM 2356 C CA . GLU B 1 80 ? -22.969 13.453 1.499 1 94.19 80 GLU B CA 1
ATOM 2357 C C . GLU B 1 80 ? -23.109 13.195 2.996 1 94.19 80 GLU B C 1
ATOM 2359 O O . GLU B 1 80 ? -24.219 13.219 3.543 1 94.19 80 GLU B O 1
ATOM 2364 N N . ILE B 1 81 ? -22.062 12.953 3.656 1 94.12 81 ILE B N 1
ATOM 2365 C CA . ILE B 1 81 ? -22.047 12.688 5.09 1 94.12 81 ILE B CA 1
ATOM 2366 C C . ILE B 1 81 ? -22.562 13.898 5.852 1 94.12 81 ILE B C 1
ATOM 2368 O O . ILE B 1 81 ? -23.375 13.758 6.773 1 94.12 81 ILE B O 1
ATOM 2372 N N . TRP B 1 82 ? -22.141 15.047 5.441 1 95.5 82 TRP B N 1
ATOM 2373 C CA . TRP B 1 82 ? -22.531 16.281 6.121 1 95.5 82 TRP B CA 1
ATOM 2374 C C . TRP B 1 82 ? -23.984 16.625 5.828 1 95.5 82 TRP B C 1
ATOM 2376 O O . TRP B 1 82 ? -24.719 17.031 6.727 1 95.5 82 TRP B O 1
ATOM 2386 N N . MET B 1 83 ? -24.375 16.422 4.598 1 94.94 83 MET B N 1
ATOM 2387 C CA . MET B 1 83 ? -25.75 16.719 4.211 1 94.94 83 MET B CA 1
ATOM 2388 C C . MET B 1 83 ? -26.734 15.789 4.91 1 94.94 83 MET B C 1
ATOM 2390 O O . MET B 1 83 ? -27.828 16.219 5.312 1 94.94 83 MET B O 1
ATOM 2394 N N . LYS B 1 84 ? -26.344 14.57 5.062 1 94.88 84 LYS B N 1
ATOM 2395 C CA . LYS B 1 84 ? -27.234 13.57 5.656 1 94.88 84 LYS B CA 1
ATOM 2396 C C . LYS B 1 84 ? -27.016 13.477 7.164 1 94.88 84 LYS B C 1
ATOM 2398 O O . LYS B 1 84 ? -27.641 12.648 7.832 1 94.88 84 LYS B O 1
ATOM 2403 N N . LYS B 1 85 ? -26.109 14.281 7.695 1 94.88 85 LYS B N 1
ATOM 2404 C CA . LYS B 1 85 ? -25.797 14.305 9.125 1 94.88 85 LYS B CA 1
ATOM 2405 C C . LYS B 1 85 ? -25.594 12.891 9.664 1 94.88 85 LYS B C 1
ATOM 2407 O O . LYS B 1 85 ? -26.234 12.492 10.641 1 94.88 85 LYS B O 1
ATOM 2412 N N . LYS B 1 86 ? -24.734 12.156 9.023 1 94.38 86 LYS B N 1
ATOM 2413 C CA . LYS B 1 86 ? -24.453 10.781 9.406 1 94.38 86 LYS B CA 1
ATOM 2414 C C . LYS B 1 86 ? -23.844 10.719 10.812 1 94.38 86 LYS B C 1
ATOM 2416 O O . LYS B 1 86 ? -23.656 11.75 11.461 1 94.38 86 LYS B O 1
ATOM 2421 N N . ASP B 1 87 ? -23.578 9.547 11.391 1 94.94 87 ASP B N 1
ATOM 2422 C CA . ASP B 1 87 ? -23.156 9.32 12.773 1 94.94 87 ASP B CA 1
ATOM 2423 C C . ASP B 1 87 ? -21.766 9.891 13.023 1 94.94 87 ASP B C 1
ATOM 2425 O O . ASP B 1 87 ? -21.109 10.383 12.102 1 94.94 87 ASP B O 1
ATOM 2429 N N . PHE B 1 88 ? -21.312 9.82 14.234 1 95.62 88 PHE B N 1
ATOM 2430 C CA . PHE B 1 88 ? -20.109 10.484 14.719 1 95.62 88 PHE B CA 1
ATOM 2431 C C . PHE B 1 88 ? -18.875 9.961 13.992 1 95.62 88 PHE B C 1
ATOM 2433 O O . PHE B 1 88 ? -18 10.742 13.602 1 95.62 88 PHE B O 1
ATOM 2440 N N . VAL B 1 89 ? -18.734 8.656 13.844 1 96.88 89 VAL B N 1
ATOM 2441 C CA . VAL B 1 89 ? -17.547 8.062 13.227 1 96.88 89 VAL B CA 1
ATOM 2442 C C . VAL B 1 89 ? -17.438 8.531 11.773 1 96.88 89 VAL B C 1
ATOM 2444 O O . VAL B 1 89 ? -16.344 8.867 11.312 1 96.88 89 VAL B O 1
ATOM 2447 N N . HIS B 1 90 ? -18.531 8.609 11.102 1 97 90 HIS B N 1
ATOM 2448 C CA . HIS B 1 90 ? -18.531 9.094 9.727 1 97 90 HIS B CA 1
ATOM 2449 C C . HIS B 1 90 ? -18.141 10.562 9.664 1 97 90 HIS B C 1
ATOM 2451 O O . HIS B 1 90 ? -17.438 10.984 8.742 1 97 90 HIS B O 1
ATOM 2457 N N . GLN B 1 91 ? -18.609 11.336 10.625 1 97.25 91 GLN B N 1
ATOM 2458 C CA . GLN B 1 91 ? -18.25 12.742 10.68 1 97.25 91 GLN B CA 1
ATOM 2459 C C . GLN B 1 91 ? -16.75 12.906 10.922 1 97.25 91 GLN B C 1
ATOM 2461 O O . GLN B 1 91 ? -16.109 13.789 10.336 1 97.25 91 GLN B O 1
ATOM 2466 N N . LEU B 1 92 ? -16.266 12.086 11.836 1 97.88 92 LEU B N 1
ATOM 2467 C CA . LEU B 1 92 ? -14.828 12.102 12.117 1 97.88 92 LEU B CA 1
ATOM 2468 C C . LEU B 1 92 ? -14.031 11.742 10.867 1 97.88 92 LEU B C 1
ATOM 2470 O O . LEU B 1 92 ? -13 12.352 10.586 1 97.88 92 LEU B O 1
ATOM 2474 N N . GLN B 1 93 ? -14.477 10.742 10.141 1 97.94 93 GLN B N 1
ATOM 2475 C CA . GLN B 1 93 ? -13.82 10.32 8.906 1 97.94 93 GLN B CA 1
ATOM 2476 C C . GLN B 1 93 ? -13.828 11.43 7.867 1 97.94 93 GLN B C 1
ATOM 2478 O O . GLN B 1 93 ? -12.812 11.703 7.227 1 97.94 93 GLN B O 1
ATOM 2483 N N . ALA B 1 94 ? -14.93 12.086 7.734 1 97.94 94 ALA B N 1
ATOM 2484 C CA . ALA B 1 94 ? -15.062 13.18 6.77 1 97.94 94 ALA B CA 1
ATOM 2485 C C . ALA B 1 94 ? -14.188 14.367 7.148 1 97.94 94 ALA B C 1
ATOM 2487 O O . ALA B 1 94 ? -13.492 14.93 6.301 1 97.94 94 ALA B O 1
ATOM 2488 N N . ALA B 1 95 ? -14.203 14.734 8.398 1 98.19 95 ALA B N 1
ATOM 2489 C CA . ALA B 1 95 ? -13.422 15.875 8.867 1 98.19 95 ALA B CA 1
ATOM 2490 C C . ALA B 1 95 ? -11.93 15.617 8.719 1 98.19 95 ALA B C 1
ATOM 2492 O O . ALA B 1 95 ? -11.18 16.484 8.266 1 98.19 95 ALA B O 1
ATOM 2493 N N . SER B 1 96 ? -11.508 14.438 9.125 1 98.62 96 SER B N 1
ATOM 2494 C CA . SER B 1 96 ? -10.094 14.094 8.984 1 98.62 96 SER B CA 1
ATOM 2495 C C . SER B 1 96 ? -9.688 14.031 7.516 1 98.62 96 SER B C 1
ATOM 2497 O O . SER B 1 96 ? -8.617 14.516 7.141 1 98.62 96 SER B O 1
ATOM 2499 N N . GLY B 1 97 ? -10.562 13.477 6.684 1 98.5 97 GLY B N 1
ATOM 2500 C CA . GLY B 1 97 ? -10.297 13.453 5.254 1 98.5 97 GLY B CA 1
ATOM 2501 C C . GLY B 1 97 ? -10.188 14.836 4.645 1 98.5 97 GLY B C 1
ATOM 2502 O O . GLY B 1 97 ? -9.328 15.078 3.793 1 98.5 97 GLY B O 1
ATOM 2503 N N . ALA B 1 98 ? -11.031 15.727 5.094 1 98.19 98 ALA B N 1
ATOM 2504 C CA . ALA B 1 98 ? -11 17.109 4.598 1 98.19 98 ALA B CA 1
ATOM 2505 C C . ALA B 1 98 ? -9.688 17.781 4.953 1 98.19 98 ALA B C 1
ATOM 2507 O O . ALA B 1 98 ? -9.094 18.469 4.121 1 98.19 98 ALA B O 1
ATOM 2508 N N . TYR B 1 99 ? -9.273 17.547 6.137 1 98.56 99 TYR B N 1
ATOM 2509 C CA . TYR B 1 99 ? -8 18.156 6.527 1 98.56 99 TYR B CA 1
ATOM 2510 C C . TYR B 1 99 ? -6.844 17.562 5.734 1 98.56 99 TYR B C 1
ATOM 2512 O O . TYR B 1 99 ? -5.938 18.281 5.309 1 98.56 99 TYR B O 1
ATOM 2520 N N . ILE B 1 100 ? -6.855 16.281 5.566 1 98.56 100 ILE B N 1
ATOM 2521 C CA . ILE B 1 100 ? -5.805 15.609 4.805 1 98.56 100 ILE B CA 1
ATOM 2522 C C . ILE B 1 100 ? -5.758 16.188 3.387 1 98.56 100 ILE B C 1
ATOM 2524 O O . ILE B 1 100 ? -4.68 16.375 2.826 1 98.56 100 ILE B O 1
ATOM 2528 N N . ALA B 1 101 ? -6.906 16.453 2.846 1 98.31 101 ALA B N 1
ATOM 2529 C CA . ALA B 1 101 ? -6.973 17 1.495 1 98.31 101 ALA B CA 1
A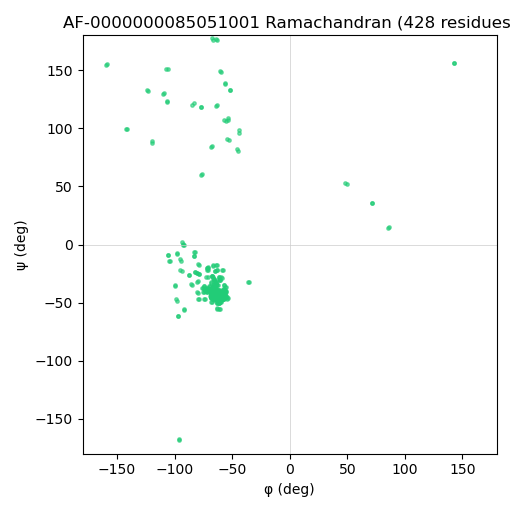TOM 2530 C C . ALA B 1 101 ? -6.34 18.391 1.436 1 98.31 101 ALA B C 1
ATOM 2532 O O . ALA B 1 101 ? -5.531 18.672 0.547 1 98.31 101 ALA B O 1
ATOM 2533 N N . VAL B 1 102 ? -6.688 19.219 2.373 1 97.94 102 VAL B N 1
ATOM 2534 C CA . VAL B 1 102 ? -6.121 20.562 2.426 1 97.94 102 VAL B CA 1
ATOM 2535 C C . VAL B 1 102 ? -4.613 20.469 2.631 1 97.94 102 VAL B C 1
ATOM 2537 O O . VAL B 1 102 ? -3.848 21.172 1.954 1 97.94 102 VAL B O 1
ATOM 2540 N N . PHE B 1 103 ? -4.215 19.625 3.535 1 98.44 103 PHE B N 1
ATOM 2541 C CA . PHE B 1 103 ? -2.791 19.438 3.779 1 98.44 103 PHE B CA 1
ATOM 2542 C C . PHE B 1 103 ? -2.084 18.969 2.512 1 98.44 103 PHE B C 1
ATOM 2544 O O . PHE B 1 103 ? -1.031 19.5 2.152 1 98.44 103 PHE B O 1
ATOM 2551 N N . ALA B 1 104 ? -2.65 17.984 1.823 1 97.94 104 ALA B N 1
ATOM 2552 C CA . ALA B 1 104 ? -2.02 17.391 0.643 1 97.94 104 ALA B CA 1
ATOM 2553 C C . ALA B 1 104 ? -1.826 18.438 -0.45 1 97.94 104 ALA B C 1
ATOM 2555 O O . ALA B 1 104 ? -0.762 18.516 -1.07 1 97.94 104 ALA B O 1
ATOM 2556 N N . ILE B 1 105 ? -2.777 19.25 -0.666 1 97.56 105 ILE B N 1
ATOM 2557 C CA . ILE B 1 105 ? -2.709 20.281 -1.705 1 97.56 105 ILE B CA 1
ATOM 2558 C C . ILE B 1 105 ? -1.584 21.266 -1.39 1 97.56 105 ILE B C 1
ATOM 2560 O O . ILE B 1 105 ? -0.719 21.516 -2.23 1 97.56 105 ILE B O 1
ATOM 2564 N N . THR B 1 106 ? -1.582 21.75 -0.184 1 97.44 106 THR B N 1
ATOM 2565 C CA . THR B 1 106 ? -0.595 22.766 0.194 1 97.44 106 THR B CA 1
ATOM 2566 C C . THR B 1 106 ? 0.785 22.125 0.358 1 97.44 106 THR B C 1
ATOM 2568 O O . THR B 1 106 ? 1.796 22.734 -0.01 1 97.44 106 THR B O 1
ATOM 2571 N N . HIS B 1 107 ? 0.85 20.969 0.89 1 97.25 107 HIS B N 1
ATOM 2572 C CA . HIS B 1 107 ? 2.102 20.234 1.089 1 97.25 107 HIS B CA 1
ATOM 2573 C C . HIS B 1 107 ? 2.783 19.938 -0.243 1 97.25 107 HIS B C 1
ATOM 2575 O O . HIS B 1 107 ? 3.969 20.234 -0.416 1 97.25 107 HIS B O 1
ATOM 2581 N N . VAL B 1 108 ? 2.041 19.375 -1.208 1 95.81 108 VAL B N 1
ATOM 2582 C CA . VAL B 1 108 ? 2.6 19.016 -2.508 1 95.81 108 VAL B CA 1
ATOM 2583 C C . VAL B 1 108 ? 2.963 20.281 -3.279 1 95.81 108 VAL B C 1
ATOM 2585 O O . VAL B 1 108 ? 3.998 20.344 -3.949 1 95.81 108 VAL B O 1
ATOM 2588 N N . ALA B 1 109 ? 2.115 21.312 -3.18 1 96.06 109 ALA B N 1
ATOM 2589 C CA . ALA B 1 109 ? 2.432 22.578 -3.816 1 96.06 109 ALA B CA 1
ATOM 2590 C C . ALA B 1 109 ? 3.736 23.156 -3.275 1 96.06 109 ALA B C 1
ATOM 2592 O O . ALA B 1 109 ? 4.578 23.641 -4.043 1 96.06 109 ALA B O 1
ATOM 2593 N N . PHE B 1 110 ? 3.893 23.062 -2.008 1 95.75 110 PHE B N 1
ATOM 2594 C CA . PHE B 1 110 ? 5.102 23.578 -1.387 1 95.75 110 PHE B CA 1
ATOM 2595 C C . PHE B 1 110 ? 6.324 22.781 -1.81 1 95.75 110 PHE B C 1
ATOM 2597 O O . PHE B 1 110 ? 7.391 23.344 -2.066 1 95.75 110 PHE B O 1
ATOM 2604 N N . ILE B 1 111 ? 6.195 21.484 -1.9 1 94.19 111 ILE B N 1
ATOM 2605 C CA . ILE B 1 111 ? 7.309 20.625 -2.303 1 94.19 111 ILE B CA 1
ATOM 2606 C C . ILE B 1 111 ? 7.695 20.938 -3.748 1 94.19 111 ILE B C 1
ATOM 2608 O O . ILE B 1 111 ? 8.883 20.984 -4.082 1 94.19 111 ILE B O 1
ATOM 2612 N N . PHE B 1 112 ? 6.695 21.156 -4.594 1 93.81 112 PHE B N 1
ATOM 2613 C CA . PHE B 1 112 ? 6.98 21.531 -5.977 1 93.81 112 PHE B CA 1
ATOM 2614 C C . PHE B 1 112 ? 7.668 22.891 -6.043 1 93.81 112 PHE B C 1
ATOM 2616 O O . PHE B 1 112 ? 8.578 23.094 -6.852 1 93.81 112 PHE B O 1
ATOM 2623 N N . TYR B 1 113 ? 7.203 23.797 -5.223 1 95.12 113 TYR B N 1
ATOM 2624 C CA . TYR B 1 113 ? 7.828 25.109 -5.145 1 95.12 113 TYR B CA 1
ATOM 2625 C C . TYR B 1 113 ? 9.297 25 -4.773 1 95.12 113 TYR B C 1
ATOM 2627 O O . TYR B 1 113 ? 10.164 25.578 -5.441 1 95.12 113 TYR B O 1
ATOM 2635 N N . VAL B 1 114 ? 9.586 24.203 -3.762 1 94.44 114 VAL B N 1
ATOM 2636 C CA . VAL B 1 114 ? 10.945 24.031 -3.258 1 94.44 114 VAL B CA 1
ATOM 2637 C C . VAL B 1 114 ? 11.812 23.375 -4.328 1 94.44 114 VAL B C 1
ATOM 2639 O O . VAL B 1 114 ? 12.93 23.828 -4.594 1 94.44 114 VAL B O 1
ATOM 2642 N N . ARG B 1 115 ? 11.266 22.438 -5.031 1 91.94 115 ARG B N 1
ATOM 2643 C CA . ARG B 1 115 ? 12.023 21.641 -5.992 1 91.94 115 ARG B CA 1
ATOM 2644 C C . ARG B 1 115 ? 12.203 22.391 -7.309 1 91.94 115 ARG B C 1
ATOM 2646 O O . ARG B 1 115 ? 13.297 22.375 -7.887 1 91.94 115 ARG B O 1
ATOM 2653 N N . GLN B 1 116 ? 11.211 23.062 -7.773 1 92.56 116 GLN B N 1
ATOM 2654 C CA . GLN B 1 116 ? 11.234 23.578 -9.133 1 92.56 116 GLN B CA 1
ATOM 2655 C C . GLN B 1 116 ? 11.617 25.062 -9.148 1 92.56 116 GLN B C 1
ATOM 2657 O O . GLN B 1 116 ? 12.297 25.516 -10.07 1 92.56 116 GLN B O 1
ATOM 2662 N N . LEU B 1 117 ? 11.203 25.812 -8.188 1 92.88 117 LEU B N 1
ATOM 2663 C CA . LEU B 1 117 ? 11.398 27.266 -8.227 1 92.88 117 LEU B CA 1
ATOM 2664 C C . LEU B 1 117 ? 12.625 27.656 -7.406 1 92.88 117 LEU B C 1
ATOM 2666 O O . LEU B 1 117 ? 13.461 28.438 -7.867 1 92.88 117 LEU B O 1
ATOM 2670 N N . VAL B 1 118 ? 12.688 27.141 -6.211 1 92.12 118 VAL B N 1
ATOM 2671 C CA . VAL B 1 118 ? 13.836 27.469 -5.375 1 92.12 118 VAL B CA 1
ATOM 2672 C C . VAL B 1 118 ? 15.031 26.609 -5.781 1 92.12 118 VAL B C 1
ATOM 2674 O O . VAL B 1 118 ? 16.188 27 -5.578 1 92.12 118 VAL B O 1
ATOM 2677 N N . ALA B 1 119 ? 14.727 25.359 -6.254 1 92.62 119 ALA B N 1
ATOM 2678 C CA . ALA B 1 119 ? 15.734 24.453 -6.805 1 92.62 119 ALA B CA 1
ATOM 2679 C C . ALA B 1 119 ? 16.641 23.906 -5.707 1 92.62 119 ALA B C 1
ATOM 2681 O O . ALA B 1 119 ? 17.859 23.875 -5.867 1 92.62 119 ALA B O 1
ATOM 2682 N N . VAL B 1 120 ? 16.125 23.656 -4.535 1 91.19 120 VAL B N 1
ATOM 2683 C CA . VAL B 1 120 ? 16.828 22.953 -3.471 1 91.19 120 VAL B CA 1
ATOM 2684 C C . VAL B 1 120 ? 16.234 21.547 -3.318 1 91.19 120 VAL B C 1
ATOM 2686 O O . VAL B 1 120 ? 15.086 21.312 -3.682 1 91.19 120 VAL B O 1
ATOM 2689 N N . ASP B 1 121 ? 17.062 20.625 -2.879 1 93.31 121 ASP B N 1
ATOM 2690 C CA . ASP B 1 121 ? 16.609 19.25 -2.693 1 93.31 121 ASP B CA 1
ATOM 2691 C C . ASP B 1 121 ? 15.523 19.172 -1.621 1 93.31 121 ASP B C 1
ATOM 2693 O O . ASP B 1 121 ? 15.742 19.562 -0.477 1 93.31 121 ASP B O 1
ATOM 2697 N N . SER B 1 122 ? 14.367 18.703 -1.965 1 92.44 122 SER B N 1
ATOM 2698 C CA . SER B 1 122 ? 13.242 18.625 -1.036 1 92.44 122 SER B CA 1
ATOM 2699 C C . SER B 1 122 ? 13.391 17.469 -0.07 1 92.44 122 SER B C 1
ATOM 2701 O O . SER B 1 122 ? 12.523 16.594 0 1 92.44 122 SER B O 1
ATOM 2703 N N . ASN B 1 123 ? 14.398 17.438 0.689 1 93.25 123 ASN B N 1
ATOM 2704 C CA . ASN B 1 123 ? 14.609 16.391 1.691 1 93.25 123 ASN B CA 1
ATOM 2705 C C . ASN B 1 123 ? 14.125 16.844 3.07 1 93.25 123 ASN B C 1
ATOM 2707 O O . ASN B 1 123 ? 13.383 17.812 3.188 1 93.25 123 ASN B O 1
ATOM 2711 N N . ILE B 1 124 ? 14.469 16.125 4.082 1 94.19 124 ILE B N 1
ATOM 2712 C CA . ILE B 1 124 ? 13.922 16.281 5.426 1 94.19 124 ILE B CA 1
ATOM 2713 C C . ILE B 1 124 ? 14.32 17.641 5.992 1 94.19 124 ILE B C 1
ATOM 2715 O O . ILE B 1 124 ? 13.695 18.141 6.934 1 94.19 124 ILE B O 1
ATOM 2719 N N . TYR B 1 125 ? 15.359 18.25 5.516 1 94.69 125 TYR B N 1
ATOM 2720 C CA . TYR B 1 125 ? 15.797 19.547 6.004 1 94.69 125 TYR B CA 1
ATOM 2721 C C . TYR B 1 125 ? 14.703 20.594 5.824 1 94.69 125 TYR B C 1
ATOM 2723 O O . TYR B 1 125 ? 14.617 21.547 6.598 1 94.69 125 TYR B O 1
ATOM 2731 N N . VAL B 1 126 ? 13.898 20.391 4.852 1 94.56 126 VAL B N 1
ATOM 2732 C CA . VAL B 1 126 ? 12.828 21.344 4.547 1 94.56 126 VAL B CA 1
ATOM 2733 C C . VAL B 1 126 ? 11.883 21.453 5.738 1 94.56 126 VAL B C 1
ATOM 2735 O O . VAL B 1 126 ? 11.594 22.547 6.215 1 94.56 126 VAL B O 1
ATOM 2738 N N . ILE B 1 127 ? 11.43 20.328 6.246 1 94.69 127 ILE B N 1
ATOM 2739 C CA . ILE B 1 127 ? 10.477 20.359 7.348 1 94.69 127 ILE B CA 1
ATOM 2740 C C . ILE B 1 127 ? 11.188 20.766 8.633 1 94.69 127 ILE B C 1
ATOM 2742 O O . ILE B 1 127 ? 10.648 21.547 9.422 1 94.69 127 ILE B O 1
ATOM 2746 N N . VAL B 1 128 ? 12.375 20.312 8.859 1 94.38 128 VAL B N 1
ATOM 2747 C CA . VAL B 1 128 ? 13.078 20.562 10.117 1 94.38 128 VAL B CA 1
ATOM 2748 C C . VAL B 1 128 ? 13.43 22.047 10.203 1 94.38 128 VAL B C 1
ATOM 2750 O O . VAL B 1 128 ? 13.258 22.672 11.258 1 94.38 128 VAL B O 1
ATOM 2753 N N . ALA B 1 129 ? 13.883 22.625 9.164 1 93.69 129 ALA B N 1
ATOM 2754 C CA . ALA B 1 129 ? 14.195 24.047 9.141 1 93.69 129 ALA B CA 1
ATOM 2755 C C . ALA B 1 129 ? 12.977 24.891 9.523 1 93.69 129 ALA B C 1
ATOM 2757 O O . ALA B 1 129 ? 13.086 25.828 10.305 1 93.69 129 ALA B O 1
ATOM 2758 N N . GLY B 1 130 ? 11.844 24.547 8.961 1 93.62 130 GLY B N 1
ATOM 2759 C CA . GLY B 1 130 ? 10.625 25.266 9.289 1 93.62 130 GLY B CA 1
ATOM 2760 C C . GLY B 1 130 ? 10.203 25.109 10.734 1 93.62 130 GLY B C 1
ATOM 2761 O O . GLY B 1 130 ? 9.805 26.094 11.375 1 93.62 130 GLY B O 1
ATOM 2762 N N . LEU B 1 131 ? 10.367 23.984 11.25 1 93.94 131 LEU B N 1
ATOM 2763 C CA . LEU B 1 131 ? 9.914 23.688 12.602 1 93.94 131 LEU B CA 1
ATOM 2764 C C . LEU B 1 131 ? 10.891 24.234 13.633 1 93.94 131 LEU B C 1
ATOM 2766 O O . LEU B 1 131 ? 10.547 24.375 14.812 1 93.94 131 LEU B O 1
ATOM 2770 N N . MET B 1 132 ? 12.062 24.547 13.234 1 88.81 132 MET B N 1
ATOM 2771 C CA . MET B 1 132 ? 13.062 25.078 14.148 1 88.81 132 MET B CA 1
ATOM 2772 C C . MET B 1 132 ? 13.07 26.594 14.125 1 88.81 132 MET B C 1
ATOM 2774 O O . MET B 1 132 ? 13.703 27.234 14.961 1 88.81 132 MET B O 1
ATOM 2778 N N . GLN B 1 133 ? 12.453 27.094 13.164 1 85.19 133 GLN B N 1
ATOM 2779 C CA . GLN B 1 133 ? 12.359 28.547 13.094 1 85.19 133 GLN B CA 1
ATOM 2780 C C . GLN B 1 133 ? 11.211 29.062 13.953 1 85.19 133 GLN B C 1
ATOM 2782 O O . GLN B 1 133 ? 10.047 28.719 13.727 1 85.19 133 GLN B O 1
ATOM 2787 N N . SER B 1 134 ? 11.461 29.891 14.875 1 78.5 134 SER B N 1
ATOM 2788 C CA . SER B 1 134 ? 10.555 30.312 15.93 1 78.5 134 SER B CA 1
ATOM 2789 C C . SER B 1 134 ? 9.266 30.891 15.352 1 78.5 134 SER B C 1
ATOM 2791 O O . SER B 1 134 ? 8.172 30.578 15.82 1 78.5 134 SER B O 1
ATOM 2793 N N . GLY B 1 135 ? 9.258 31.672 14.406 1 83.88 135 GLY B N 1
ATOM 2794 C CA . GLY B 1 135 ? 8.039 32.25 13.844 1 83.88 135 GLY B CA 1
ATOM 2795 C C . GLY B 1 135 ? 7.172 31.203 13.141 1 83.88 135 GLY B C 1
ATOM 2796 O O . GLY B 1 135 ? 5.945 31.25 13.25 1 83.88 135 GLY B O 1
ATOM 2797 N N . TRP B 1 136 ? 7.742 30.25 12.578 1 89.25 136 TRP B N 1
ATOM 2798 C CA . TRP B 1 136 ? 7.039 29.266 11.758 1 89.25 136 TRP B CA 1
ATOM 2799 C C . TRP B 1 136 ? 6.676 28.031 12.578 1 89.25 136 TRP B C 1
ATOM 2801 O O . TRP B 1 136 ? 5.727 27.312 12.25 1 89.25 136 TRP B O 1
ATOM 2811 N N . MET B 1 137 ? 7.375 27.844 13.648 1 90.19 137 MET B N 1
ATOM 2812 C CA . MET B 1 137 ? 7.207 26.656 14.477 1 90.19 137 MET B CA 1
ATOM 2813 C C . MET B 1 137 ? 5.762 26.531 14.945 1 90.19 137 MET B C 1
ATOM 2815 O O . MET B 1 137 ? 5.176 25.438 14.883 1 90.19 137 MET B O 1
ATOM 2819 N N . TYR B 1 138 ? 5.156 27.609 15.359 1 90.88 138 TYR B N 1
ATOM 2820 C CA . TYR B 1 138 ? 3.824 27.594 15.953 1 90.88 138 TYR B CA 1
ATOM 2821 C C . TYR B 1 138 ? 2.766 27.297 14.891 1 90.88 138 TYR B C 1
ATOM 2823 O O . TYR B 1 138 ? 1.709 26.734 15.195 1 90.88 138 TYR B O 1
ATOM 2831 N N . ALA B 1 139 ? 3.061 27.656 13.719 1 94.06 139 ALA B N 1
ATOM 2832 C CA . ALA B 1 139 ? 2.135 27.375 12.625 1 94.06 139 ALA B CA 1
ATOM 2833 C C . ALA B 1 139 ? 2.348 25.969 12.062 1 94.06 139 ALA B C 1
ATOM 2835 O O . ALA B 1 139 ? 1.387 25.281 11.711 1 94.06 139 ALA B O 1
ATOM 2836 N N . LEU B 1 140 ? 3.578 25.547 12.055 1 96.62 140 LEU B N 1
ATOM 2837 C CA . LEU B 1 140 ? 3.914 24.328 11.328 1 96.62 140 LEU B CA 1
ATOM 2838 C C . LEU B 1 140 ? 3.717 23.094 12.211 1 96.62 140 LEU B C 1
ATOM 2840 O O . LEU B 1 140 ? 3.428 22 11.711 1 96.62 140 LEU B O 1
ATOM 2844 N N . ILE B 1 141 ? 3.811 23.25 13.516 1 96.12 141 ILE B N 1
ATOM 2845 C CA . ILE B 1 141 ? 3.578 22.125 14.406 1 96.12 141 ILE B CA 1
ATOM 2846 C C . ILE B 1 141 ? 2.137 21.641 14.266 1 96.12 141 ILE B C 1
ATOM 2848 O O . ILE B 1 141 ? 1.894 20.469 13.969 1 96.12 141 ILE B O 1
ATOM 2852 N N . PRO B 1 142 ? 1.182 22.578 14.461 1 97 142 PRO B N 1
ATOM 2853 C CA . PRO B 1 142 ? -0.184 22.078 14.266 1 97 142 PRO B CA 1
ATOM 2854 C C . PRO B 1 142 ? -0.464 21.672 12.82 1 97 142 PRO B C 1
ATOM 2856 O O . PRO B 1 142 ? -1.244 20.75 12.578 1 97 142 PRO B O 1
ATOM 2859 N N . TYR B 1 143 ? 0.156 22.297 11.852 1 98 143 TYR B N 1
ATOM 2860 C CA . TYR B 1 143 ? -0.031 21.984 10.438 1 98 143 TYR B CA 1
ATOM 2861 C C . TYR B 1 143 ? 0.372 20.547 10.141 1 98 143 TYR B C 1
ATOM 2863 O O . TYR B 1 143 ? -0.437 19.75 9.641 1 98 143 TYR B O 1
ATOM 2871 N N . TYR B 1 144 ? 1.593 20.172 10.477 1 98.31 144 TYR B N 1
ATOM 2872 C CA . TYR B 1 144 ? 2.098 18.828 10.242 1 98.31 144 TYR B CA 1
ATOM 2873 C C . TYR B 1 144 ? 1.505 17.844 11.234 1 98.31 144 TYR B C 1
ATOM 2875 O O . TYR B 1 144 ? 1.161 16.703 10.875 1 98.31 144 TYR B O 1
ATOM 2883 N N . GLY B 1 145 ? 1.415 18.297 12.477 1 98.25 145 GLY B N 1
ATOM 2884 C CA . GLY B 1 145 ? 0.885 17.422 13.508 1 98.25 145 GLY B CA 1
ATOM 2885 C C . GLY B 1 145 ? -0.538 16.969 13.234 1 98.25 145 GLY B C 1
ATOM 2886 O O . GLY B 1 145 ? -0.85 15.781 13.336 1 98.25 145 GLY B O 1
ATOM 2887 N N . LEU B 1 146 ? -1.358 17.922 12.898 1 98.44 146 LEU B N 1
ATOM 2888 C CA . LEU B 1 146 ? -2.752 17.594 12.617 1 98.44 146 LEU B CA 1
ATOM 2889 C C . LEU B 1 146 ? -2.861 16.688 11.391 1 98.44 146 LEU B C 1
ATOM 2891 O O . LEU B 1 146 ? -3.762 15.852 11.312 1 98.44 146 LEU B O 1
ATOM 2895 N N . ALA B 1 147 ? -1.969 16.844 10.438 1 98.56 147 ALA B N 1
ATOM 2896 C CA . ALA B 1 147 ? -1.999 16 9.25 1 98.56 147 ALA B CA 1
ATOM 2897 C C . ALA B 1 147 ? -1.703 14.547 9.602 1 98.56 147 ALA B C 1
ATOM 2899 O O . ALA B 1 147 ? -2.42 13.641 9.172 1 98.56 147 ALA B O 1
ATOM 2900 N N . ILE B 1 148 ? -0.679 14.328 10.375 1 98.5 148 ILE B N 1
ATOM 2901 C CA . ILE B 1 148 ? -0.318 12.977 10.797 1 98.5 148 ILE B CA 1
ATOM 2902 C C . ILE B 1 148 ? -1.445 12.375 11.633 1 98.5 148 ILE B C 1
ATOM 2904 O O . ILE B 1 148 ? -1.878 11.25 11.391 1 98.5 148 ILE B O 1
ATOM 2908 N N . PHE B 1 149 ? -1.907 13.141 12.539 1 98.75 149 PHE B N 1
ATOM 2909 C CA . PHE B 1 149 ? -2.971 12.664 13.422 1 98.75 149 PHE B CA 1
ATOM 2910 C C . PHE B 1 149 ? -4.234 12.367 12.625 1 98.75 149 PHE B C 1
ATOM 2912 O O . PHE B 1 149 ? -4.875 11.336 12.828 1 98.75 149 PHE B O 1
ATOM 2919 N N . ALA B 1 150 ? -4.609 13.266 11.773 1 98.81 150 ALA B N 1
ATOM 2920 C CA . ALA B 1 150 ? -5.793 13.094 10.93 1 98.81 150 ALA B CA 1
ATOM 2921 C C . ALA B 1 150 ? -5.684 11.828 10.086 1 98.81 150 ALA B C 1
ATOM 2923 O O . ALA B 1 150 ? -6.684 11.148 9.844 1 98.81 150 ALA B O 1
ATOM 2924 N N . LEU B 1 151 ? -4.523 11.539 9.586 1 98.62 151 LEU B N 1
ATOM 2925 C CA . LEU B 1 151 ? -4.297 10.32 8.812 1 98.62 151 LEU B CA 1
ATOM 2926 C C . LEU B 1 151 ? -4.676 9.086 9.617 1 98.62 151 LEU B C 1
ATOM 2928 O O . LEU B 1 151 ? -5.395 8.211 9.125 1 98.62 151 LEU B O 1
ATOM 2932 N N . PHE B 1 152 ? -4.297 9.016 10.844 1 98.75 152 PHE B N 1
ATOM 2933 C CA . PHE B 1 152 ? -4.562 7.855 11.688 1 98.75 152 PHE B CA 1
ATOM 2934 C C . PHE B 1 152 ? -6.027 7.824 12.117 1 98.75 152 PHE B C 1
ATOM 2936 O O . PHE B 1 152 ? -6.617 6.75 12.25 1 98.75 152 PHE B O 1
ATOM 2943 N N . VAL B 1 153 ? -6.555 8.992 12.344 1 98.75 153 VAL B N 1
ATOM 2944 C CA . VAL B 1 153 ? -7.98 9.047 12.633 1 98.75 153 VAL B CA 1
ATOM 2945 C C . VAL B 1 153 ? -8.773 8.508 11.445 1 98.75 153 VAL B C 1
ATOM 2947 O O . VAL B 1 153 ? -9.672 7.672 11.617 1 98.75 153 VAL B O 1
ATOM 2950 N N . HIS B 1 154 ? -8.453 9.023 10.25 1 98.75 154 HIS B N 1
ATOM 2951 C CA . HIS B 1 154 ? -9.117 8.578 9.031 1 98.75 154 HIS B CA 1
ATOM 2952 C C . HIS B 1 154 ? -9.008 7.066 8.859 1 98.75 154 HIS B C 1
ATOM 2954 O O . HIS B 1 154 ? -10.008 6.395 8.586 1 98.75 154 HIS B O 1
ATOM 2960 N N . MET B 1 155 ? -7.844 6.543 9.094 1 98.25 155 MET B N 1
ATOM 2961 C CA . MET B 1 155 ? -7.621 5.105 8.984 1 98.25 155 MET B CA 1
ATOM 2962 C C . MET B 1 155 ? -8.398 4.348 10.055 1 98.25 155 MET B C 1
ATOM 2964 O O . MET B 1 155 ? -8.969 3.287 9.789 1 98.25 155 MET B O 1
ATOM 2968 N N . GLY B 1 156 ? -8.391 4.875 11.266 1 98.38 156 GLY B N 1
ATOM 2969 C CA . GLY B 1 156 ? -9.164 4.254 12.328 1 98.38 156 GLY B CA 1
ATOM 2970 C C . GLY B 1 156 ? -10.641 4.156 12.008 1 98.38 156 GLY B C 1
ATOM 2971 O O . GLY B 1 156 ? -11.281 3.145 12.297 1 98.38 156 GLY B O 1
ATOM 2972 N N . CYS B 1 157 ? -11.156 5.152 11.422 1 98.44 157 CYS B N 1
ATOM 2973 C CA . CYS B 1 157 ? -12.57 5.156 11.047 1 98.44 157 CYS B CA 1
ATOM 2974 C C . CYS B 1 157 ? -12.844 4.113 9.969 1 98.44 157 CYS B C 1
ATOM 2976 O O . CYS B 1 157 ? -13.898 3.48 9.969 1 98.44 157 CYS B O 1
ATOM 2978 N N . ILE B 1 158 ? -11.906 3.977 9.039 1 97.56 158 ILE B N 1
ATOM 2979 C CA . ILE B 1 158 ? -12.039 2.965 7.992 1 97.56 158 ILE B CA 1
ATOM 2980 C C . ILE B 1 158 ? -12.07 1.574 8.625 1 97.56 158 ILE B C 1
ATOM 2982 O O . ILE B 1 158 ? -12.922 0.75 8.281 1 97.56 158 ILE B O 1
ATOM 2986 N N . LEU B 1 159 ? -11.172 1.318 9.562 1 97.19 159 LEU B N 1
ATOM 2987 C CA . LEU B 1 159 ? -11.125 0.024 10.234 1 97.19 159 LEU B CA 1
ATOM 2988 C C . LEU B 1 159 ? -12.414 -0.239 11 1 97.19 159 LEU B C 1
ATOM 2990 O O . LEU B 1 159 ? -12.93 -1.358 10.992 1 97.19 159 LEU B O 1
ATOM 2994 N N . PHE B 1 160 ? -12.867 0.778 11.672 1 97.56 160 PHE B N 1
ATOM 2995 C CA . PHE B 1 160 ? -14.148 0.665 12.367 1 97.56 160 PHE B CA 1
ATOM 2996 C C . PHE B 1 160 ? -15.25 0.217 11.414 1 97.56 160 PHE B C 1
ATOM 2998 O O . PHE B 1 160 ? -15.992 -0.714 11.711 1 97.56 160 PHE B O 1
ATOM 3005 N N . ASP B 1 161 ? -15.281 0.861 10.25 1 95.5 161 ASP B N 1
ATOM 3006 C CA . ASP B 1 161 ? -16.328 0.577 9.266 1 95.5 161 ASP B CA 1
ATOM 3007 C C . ASP B 1 161 ? -16.203 -0.846 8.727 1 95.5 161 ASP B C 1
ATOM 3009 O O . ASP B 1 161 ? -17.203 -1.511 8.469 1 95.5 161 ASP B O 1
ATOM 3013 N N . ILE B 1 162 ? -15.055 -1.298 8.539 1 94.31 162 ILE B N 1
ATOM 3014 C CA . ILE B 1 162 ? -14.805 -2.617 7.965 1 94.31 162 ILE B CA 1
ATOM 3015 C C . ILE B 1 162 ? -15.297 -3.695 8.93 1 94.31 162 ILE B C 1
ATOM 3017 O O . ILE B 1 162 ? -15.852 -4.711 8.508 1 94.31 162 ILE B O 1
ATOM 3021 N N . PHE B 1 163 ? -15.156 -3.484 10.242 1 95.12 163 PHE B N 1
ATOM 3022 C CA . PHE B 1 163 ? -15.383 -4.562 11.195 1 95.12 163 PHE B CA 1
ATOM 3023 C C . PHE B 1 163 ? -16.719 -4.367 11.922 1 95.12 163 PHE B C 1
ATOM 3025 O O . PHE B 1 163 ? -17.172 -5.258 12.641 1 95.12 163 PHE B O 1
ATOM 3032 N N . LYS B 1 164 ? -17.344 -3.219 11.742 1 93.44 164 LYS B N 1
ATOM 3033 C CA . LYS B 1 164 ? -18.5 -2.863 12.57 1 93.44 164 LYS B CA 1
ATOM 3034 C C . LYS B 1 164 ? -19.625 -3.879 12.406 1 93.44 164 LYS B C 1
ATOM 3036 O O . LYS B 1 164 ? -20.375 -4.141 13.352 1 93.44 164 LYS B O 1
ATOM 3041 N N . LYS B 1 165 ? -19.766 -4.508 11.234 1 90.38 165 LYS B N 1
ATOM 3042 C CA . LYS B 1 165 ? -20.859 -5.449 11.008 1 90.38 165 LYS B CA 1
ATOM 3043 C C . LYS B 1 165 ? -20.516 -6.828 11.562 1 90.38 165 LYS B C 1
ATOM 3045 O O . LYS B 1 165 ? -21.422 -7.609 11.883 1 90.38 165 LYS B O 1
ATOM 3050 N N . SER B 1 166 ? -19.312 -7.125 11.688 1 87 166 SER B N 1
ATOM 3051 C CA . SER B 1 166 ? -18.922 -8.445 12.164 1 87 166 SER B CA 1
ATOM 3052 C C . SER B 1 166 ? -18.75 -8.453 13.68 1 87 166 SER B C 1
ATOM 3054 O O . SER B 1 166 ? -19.344 -9.273 14.375 1 87 166 SER B O 1
ATOM 3056 N N . LEU B 1 167 ? -17.922 -7.598 14.234 1 90.56 167 LEU B N 1
ATOM 3057 C CA . LEU B 1 167 ? -17.625 -7.512 15.656 1 90.56 167 LEU B CA 1
ATOM 3058 C C . LEU B 1 167 ? -17.469 -6.059 16.094 1 90.56 167 LEU B C 1
ATOM 3060 O O . LEU B 1 167 ? -16.359 -5.508 16.031 1 90.56 167 LEU B O 1
ATOM 3064 N N . ARG B 1 168 ? -18.438 -5.52 16.641 1 91.62 168 ARG B N 1
ATOM 3065 C CA . ARG B 1 168 ? -18.5 -4.094 16.938 1 91.62 168 ARG B CA 1
ATOM 3066 C C . ARG B 1 168 ? -17.484 -3.717 18.016 1 91.62 168 ARG B C 1
ATOM 3068 O O . ARG B 1 168 ? -16.812 -2.693 17.891 1 91.62 168 ARG B O 1
ATOM 3075 N N . PRO B 1 169 ? -17.266 -4.52 19.078 1 93.75 169 PRO B N 1
ATOM 3076 C CA . PRO B 1 169 ? -16.25 -4.148 20.062 1 93.75 169 PRO B CA 1
ATOM 3077 C C . PRO B 1 169 ? -14.844 -4.105 19.469 1 93.75 169 PRO B C 1
ATOM 3079 O O . PRO B 1 169 ? -14.039 -3.258 19.859 1 93.75 169 PRO B O 1
ATOM 3082 N N . VAL B 1 170 ? -14.648 -4.992 18.578 1 92.62 170 VAL B N 1
ATOM 3083 C CA . VAL B 1 170 ? -13.344 -5.023 17.906 1 92.62 170 VAL B CA 1
ATOM 3084 C C . VAL B 1 170 ? -13.18 -3.771 17.047 1 92.62 170 VAL B C 1
ATOM 3086 O O . VAL B 1 170 ? -12.094 -3.186 17 1 92.62 170 VAL B O 1
ATOM 3089 N N . SER B 1 171 ? -14.242 -3.371 16.406 1 95.69 171 SER B N 1
ATOM 3090 C CA . SER B 1 171 ? -14.188 -2.178 15.578 1 95.69 171 SER B CA 1
ATOM 3091 C C . SER B 1 171 ? -13.844 -0.941 16.406 1 95.69 171 SER B C 1
ATOM 3093 O O . SER B 1 171 ? -13.023 -0.123 15.992 1 95.69 171 SER B O 1
ATOM 3095 N N . TRP B 1 172 ? -14.406 -0.773 17.594 1 96.75 172 TRP B N 1
ATOM 3096 C CA . TRP B 1 172 ? -14.086 0.333 18.484 1 96.75 172 TRP B CA 1
ATOM 3097 C C . TRP B 1 172 ? -12.641 0.241 18.969 1 96.75 172 TRP B C 1
ATOM 3099 O O . TRP B 1 172 ? -11.945 1.253 19.062 1 96.75 172 TRP B O 1
ATOM 3109 N N . GLY B 1 173 ? -12.273 -0.973 19.328 1 97.25 173 GLY B N 1
ATOM 3110 C CA . GLY B 1 173 ? -10.898 -1.172 19.75 1 97.25 173 GLY B CA 1
ATOM 3111 C C . GLY B 1 173 ? -9.891 -0.76 18.688 1 97.25 173 GLY B C 1
ATOM 3112 O O . GLY B 1 173 ? -8.883 -0.125 18.984 1 97.25 173 GLY B O 1
ATOM 3113 N N . LEU B 1 174 ? -10.195 -1.116 17.453 1 97 174 LEU B N 1
ATOM 3114 C CA . LEU B 1 174 ? -9.312 -0.775 16.344 1 97 174 LEU B CA 1
ATOM 3115 C C . LEU B 1 174 ? -9.273 0.732 16.125 1 97 174 LEU B C 1
ATOM 3117 O O . LEU B 1 174 ? -8.211 1.302 15.883 1 97 174 LEU B O 1
ATOM 3121 N N . LEU B 1 175 ? -10.406 1.382 16.219 1 98.19 175 LEU B N 1
ATOM 3122 C CA . LEU B 1 175 ? -10.469 2.832 16.062 1 98.19 175 LEU B CA 1
ATOM 3123 C C . LEU B 1 175 ? -9.641 3.525 17.141 1 98.19 175 LEU B C 1
ATOM 3125 O O . LEU B 1 175 ? -8.766 4.332 16.844 1 98.19 175 LEU B O 1
ATOM 3129 N N . VAL B 1 176 ? -9.805 3.133 18.391 1 98.19 176 VAL B N 1
ATOM 3130 C CA . VAL B 1 176 ? -9.156 3.777 19.531 1 98.19 176 VAL B CA 1
ATOM 3131 C C . VAL B 1 176 ? -7.652 3.504 19.484 1 98.19 176 VAL B C 1
ATOM 3133 O O . VAL B 1 176 ? -6.844 4.41 19.703 1 98.19 176 VAL B O 1
ATOM 3136 N N . THR B 1 177 ? -7.293 2.287 19.203 1 98.12 177 THR B N 1
ATOM 3137 C CA . THR B 1 177 ? -5.879 1.93 19.156 1 98.12 177 THR B CA 1
ATOM 3138 C C . THR B 1 177 ? -5.176 2.672 18.016 1 98.12 177 THR B C 1
ATOM 3140 O O . THR B 1 177 ? -4.078 3.205 18.203 1 98.12 177 THR B O 1
ATOM 3143 N N . THR B 1 178 ? -5.828 2.719 16.875 1 98.19 178 THR B N 1
ATOM 3144 C CA . THR B 1 178 ? -5.227 3.389 15.727 1 98.19 178 THR B CA 1
ATOM 3145 C C . THR B 1 178 ? -5.062 4.883 16 1 98.19 178 THR B C 1
ATOM 3147 O O . THR B 1 178 ? -4.012 5.457 15.719 1 98.19 178 THR B O 1
ATOM 3150 N N . VAL B 1 179 ? -6.043 5.488 16.578 1 98.44 179 VAL B N 1
ATOM 3151 C CA . VAL B 1 179 ? -5.984 6.906 16.922 1 98.44 179 VAL B CA 1
ATOM 3152 C C . VAL B 1 179 ? -4.918 7.133 18 1 98.44 179 VAL B C 1
ATOM 3154 O O . VAL B 1 179 ? -4.16 8.102 17.938 1 98.44 179 VAL B O 1
ATOM 3157 N N . GLY B 1 180 ? -4.824 6.234 18.953 1 98.5 180 GLY B N 1
ATOM 3158 C CA . GLY B 1 180 ? -3.791 6.312 19.969 1 98.5 180 GLY B CA 1
ATOM 3159 C C . GLY B 1 180 ? -2.387 6.23 19.391 1 98.5 180 GLY B C 1
ATOM 3160 O O . GLY B 1 180 ? -1.52 7.031 19.75 1 98.5 180 GLY B O 1
ATOM 3161 N N . ILE B 1 181 ? -2.188 5.293 18.5 1 97.56 181 ILE B N 1
ATOM 3162 C CA . ILE B 1 181 ? -0.904 5.148 17.828 1 97.56 181 ILE B CA 1
ATOM 3163 C C . ILE B 1 181 ? -0.597 6.418 17.031 1 97.56 181 ILE B C 1
ATOM 3165 O O . ILE B 1 181 ? 0.539 6.898 17.031 1 97.56 181 ILE B O 1
ATOM 3169 N N . GLY B 1 182 ? -1.633 6.949 16.422 1 98.25 182 GLY B N 1
ATOM 3170 C CA . GLY B 1 182 ? -1.466 8.188 15.672 1 98.25 182 GLY B CA 1
ATOM 3171 C C . GLY B 1 182 ? -1.062 9.359 16.547 1 98.25 182 GLY B C 1
ATOM 3172 O O . GLY B 1 182 ? -0.208 10.164 16.156 1 98.25 182 GLY B O 1
ATOM 3173 N N . GLY B 1 183 ? -1.718 9.461 17.703 1 98.44 183 GLY B N 1
ATOM 3174 C CA . GLY B 1 183 ? -1.329 10.492 18.656 1 98.44 183 GLY B CA 1
ATOM 3175 C C . GLY B 1 183 ? 0.116 10.375 19.094 1 98.44 183 GLY B C 1
ATOM 3176 O O . GLY B 1 183 ? 0.841 11.375 19.125 1 98.44 183 GLY B O 1
ATOM 3177 N N . TYR B 1 184 ? 0.499 9.188 19.391 1 98.19 184 TYR B N 1
ATOM 3178 C CA . TYR B 1 184 ? 1.871 8.953 19.828 1 98.19 184 TYR B CA 1
ATOM 3179 C C . TYR B 1 184 ? 2.857 9.258 18.703 1 98.19 184 TYR B C 1
ATOM 3181 O O . TYR B 1 184 ? 3.895 9.883 18.922 1 98.19 184 TYR B O 1
ATOM 3189 N N . ALA B 1 185 ? 2.559 8.781 17.516 1 97.31 185 ALA B N 1
ATOM 3190 C CA . ALA B 1 185 ? 3.412 9.039 16.359 1 97.31 185 ALA B CA 1
ATOM 3191 C C . ALA B 1 185 ? 3.555 10.539 16.094 1 97.31 185 ALA B C 1
ATOM 3193 O O . ALA B 1 185 ? 4.652 11.023 15.82 1 97.31 185 ALA B O 1
ATOM 3194 N N . THR B 1 186 ? 2.441 11.219 16.203 1 98.25 186 THR B N 1
ATOM 3195 C CA . THR B 1 186 ? 2.451 12.672 16.031 1 98.25 186 THR B CA 1
ATOM 3196 C C . THR B 1 186 ? 3.365 13.336 17.062 1 98.25 186 THR B C 1
ATOM 3198 O O . THR B 1 186 ? 4.23 14.133 16.703 1 98.25 186 THR B O 1
ATOM 3201 N N . TRP B 1 187 ? 3.162 12.938 18.266 1 97.75 187 TRP B N 1
ATOM 3202 C CA . TRP B 1 187 ? 3.971 13.492 19.344 1 97.75 187 TRP B CA 1
ATOM 3203 C C . TRP B 1 187 ? 5.449 13.203 19.125 1 97.75 187 TRP B C 1
ATOM 3205 O O . TRP B 1 187 ? 6.285 14.109 19.203 1 97.75 187 TRP B O 1
ATOM 3215 N N . LEU B 1 188 ? 5.758 12.008 18.797 1 96.81 188 LEU B N 1
ATOM 3216 C CA . LEU B 1 188 ? 7.133 11.555 18.625 1 96.81 188 LEU B CA 1
ATOM 3217 C C . LEU B 1 188 ? 7.809 12.305 17.484 1 96.81 188 LEU B C 1
ATOM 3219 O O . LEU B 1 188 ? 8.93 12.797 17.641 1 96.81 188 LEU B O 1
ATOM 3223 N N . LEU B 1 189 ? 7.168 12.43 16.375 1 96.62 189 LEU B N 1
ATOM 3224 C CA . LEU B 1 189 ? 7.75 13.062 15.203 1 96.62 189 LEU B CA 1
ATOM 3225 C C . LEU B 1 189 ? 7.902 14.562 15.406 1 96.62 189 LEU B C 1
ATOM 3227 O O . LEU B 1 189 ? 8.914 15.148 15.016 1 96.62 189 LEU B O 1
ATOM 3231 N N . MET B 1 190 ? 6.914 15.188 16.078 1 96 190 MET B N 1
ATOM 3232 C CA . MET B 1 190 ? 7.027 16.625 16.359 1 96 190 MET B CA 1
ATOM 3233 C C . MET B 1 190 ? 8.172 16.891 17.328 1 96 190 MET B C 1
ATOM 3235 O O . MET B 1 190 ? 8.922 17.859 17.141 1 96 190 MET B O 1
ATOM 3239 N N . MET B 1 191 ? 8.305 16.031 18.312 1 95 191 MET B N 1
ATOM 3240 C CA . MET B 1 191 ? 9.391 16.188 19.281 1 95 191 MET B CA 1
ATOM 3241 C C . MET B 1 191 ? 10.742 16.031 18.594 1 95 191 MET B C 1
ATOM 3243 O O . MET B 1 191 ? 11.688 16.766 18.906 1 95 191 MET B O 1
ATOM 3247 N N . PHE B 1 192 ? 10.781 15.195 17.641 1 95.12 192 PHE B N 1
ATOM 3248 C CA . PHE B 1 192 ? 12.031 14.945 16.938 1 95.12 192 PHE B CA 1
ATOM 3249 C C . PHE B 1 192 ? 12.375 16.109 16.016 1 95.12 192 PHE B C 1
ATOM 3251 O O . PHE B 1 192 ? 13.484 16.641 16.062 1 95.12 192 PHE B O 1
ATOM 3258 N N . TYR B 1 193 ? 11.406 16.562 15.242 1 94.56 193 TYR B N 1
ATOM 3259 C CA . TYR B 1 193 ? 11.656 17.578 14.219 1 94.56 193 TYR B CA 1
ATOM 3260 C C . TYR B 1 193 ? 11.922 18.938 14.852 1 94.56 193 TYR B C 1
ATOM 3262 O O . TYR B 1 193 ? 12.508 19.812 14.211 1 94.56 193 TYR B O 1
ATOM 3270 N N . THR B 1 194 ? 11.508 19.109 16.062 1 92.81 194 THR B N 1
ATOM 3271 C CA . THR B 1 194 ? 11.758 20.375 16.734 1 92.81 194 THR B CA 1
ATOM 3272 C C . THR B 1 194 ? 13.055 20.312 17.547 1 92.81 194 THR B C 1
ATOM 3274 O O . THR B 1 194 ? 13.406 21.266 18.25 1 92.81 194 THR B O 1
ATOM 3277 N N . GLY B 1 195 ? 13.758 19.219 17.516 1 90.19 195 GLY B N 1
ATOM 3278 C CA . GLY B 1 195 ? 15.07 19.109 18.125 1 90.19 195 GLY B CA 1
ATOM 3279 C C . GLY B 1 195 ? 15.023 18.766 19.594 1 90.19 195 GLY B C 1
ATOM 3280 O O . GLY B 1 195 ? 16.031 18.906 20.297 1 90.19 195 GLY B O 1
ATOM 3281 N N . HIS B 1 196 ? 13.93 18.344 20.047 1 89.44 196 HIS B N 1
ATOM 3282 C CA . HIS B 1 196 ? 13.797 18.078 21.469 1 89.44 196 HIS B CA 1
ATOM 3283 C C . HIS B 1 196 ? 14.391 16.719 21.828 1 89.44 196 HIS B C 1
ATOM 3285 O O . HIS B 1 196 ? 14.781 16.5 22.984 1 89.44 196 HIS B O 1
ATOM 3291 N N . THR B 1 197 ? 14.453 15.82 20.859 1 88.56 197 THR B N 1
ATOM 3292 C CA . THR B 1 197 ? 14.914 14.477 21.188 1 88.56 197 THR B CA 1
ATOM 3293 C C . THR B 1 197 ? 16.344 14.25 20.703 1 88.56 197 THR B C 1
ATOM 3295 O O . THR B 1 197 ? 16.969 13.258 21.062 1 88.56 197 THR B O 1
ATOM 3298 N N . ALA B 1 198 ? 16.781 15.109 19.875 1 87.62 198 ALA B N 1
ATOM 3299 C CA . ALA B 1 198 ? 18.141 14.992 19.328 1 87.62 198 ALA B CA 1
ATOM 3300 C C . ALA B 1 198 ? 18.625 16.328 18.797 1 87.62 198 ALA B C 1
ATOM 3302 O O . ALA B 1 198 ? 17.812 17.203 18.453 1 87.62 198 ALA B O 1
ATOM 3303 N N . ALA B 1 199 ? 19.891 16.422 18.797 1 86.31 199 ALA B N 1
ATOM 3304 C CA . ALA B 1 199 ? 20.484 17.594 18.141 1 86.31 199 ALA B CA 1
ATOM 3305 C C . ALA B 1 199 ? 20.469 17.453 16.625 1 86.31 199 ALA B C 1
ATOM 3307 O O . ALA B 1 199 ? 21.031 16.5 16.078 1 86.31 199 ALA B O 1
ATOM 3308 N N . LEU B 1 200 ? 19.766 18.359 16 1 91.88 200 LEU B N 1
ATOM 3309 C CA . LEU B 1 200 ? 19.641 18.297 14.547 1 91.88 200 LEU B CA 1
ATOM 3310 C C . LEU B 1 200 ? 20.422 19.422 13.883 1 91.88 200 LEU B C 1
ATOM 3312 O O . LEU B 1 200 ? 20.375 20.578 14.336 1 91.88 200 LEU B O 1
ATOM 3316 N N . HIS B 1 201 ? 21.203 19.047 12.93 1 92.06 201 HIS B N 1
ATOM 3317 C CA . HIS B 1 201 ? 21.953 20.031 12.148 1 92.06 201 HIS B CA 1
ATOM 3318 C C . HIS B 1 201 ? 21.375 20.188 10.75 1 92.06 201 HIS B C 1
ATOM 3320 O O . HIS B 1 201 ? 21.266 19.219 9.992 1 92.06 201 HIS B O 1
ATOM 3326 N N . VAL B 1 202 ? 21.016 21.406 10.391 1 93.56 202 VAL B N 1
ATOM 3327 C CA . VAL B 1 202 ? 20.391 21.719 9.102 1 93.56 202 VAL B CA 1
ATOM 3328 C C . VAL B 1 202 ? 21.219 22.781 8.383 1 93.56 202 VAL B C 1
ATOM 3330 O O . VAL B 1 202 ? 21.594 23.797 8.977 1 93.56 202 VAL B O 1
ATOM 3333 N N . PRO B 1 203 ? 21.469 22.531 7.141 1 93.19 203 PRO B N 1
ATOM 3334 C CA . PRO B 1 203 ? 22.172 23.562 6.371 1 93.19 203 PRO B CA 1
ATOM 3335 C C . PRO B 1 203 ? 21.406 24.875 6.316 1 93.19 203 PRO B C 1
ATOM 3337 O O . PRO B 1 203 ? 20.188 24.875 6.234 1 93.19 203 PRO B O 1
ATOM 3340 N N . GLN B 1 204 ? 22.094 25.984 6.23 1 90.56 204 GLN B N 1
ATOM 3341 C CA . GLN B 1 20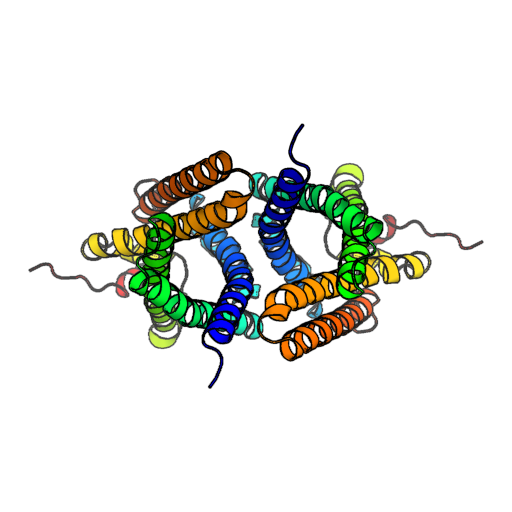4 ? 21.531 27.328 6.336 1 90.56 204 GLN B CA 1
ATOM 3342 C C . GLN B 1 204 ? 20.594 27.625 5.172 1 90.56 204 GLN B C 1
ATOM 3344 O O . GLN B 1 204 ? 19.594 28.328 5.34 1 90.56 204 GLN B O 1
ATOM 3349 N N . ASP B 1 205 ? 20.797 27.062 4 1 91.25 205 ASP B N 1
ATOM 3350 C CA . ASP B 1 205 ? 20 27.328 2.809 1 91.25 205 ASP B CA 1
ATOM 3351 C C . ASP B 1 205 ? 18.547 26.938 3.027 1 91.25 205 ASP B C 1
ATOM 3353 O O . ASP B 1 205 ? 17.641 27.562 2.455 1 91.25 205 ASP B O 1
ATOM 3357 N N . TYR B 1 206 ? 18.375 26 3.863 1 93.5 206 TYR B N 1
ATOM 3358 C CA . TYR B 1 206 ? 17.016 25.547 4.086 1 93.5 206 TYR B CA 1
ATOM 3359 C C . TYR B 1 206 ? 16.25 26.5 5.004 1 93.5 206 TYR B C 1
ATOM 3361 O O . TYR B 1 206 ? 15.031 26.578 4.938 1 93.5 206 TYR B O 1
ATOM 3369 N N . PHE B 1 207 ? 16.938 27.219 5.824 1 91.38 207 PHE B N 1
ATOM 3370 C CA . PHE B 1 207 ? 16.281 28.203 6.684 1 91.38 207 PHE B CA 1
ATOM 3371 C C . PHE B 1 207 ? 15.789 29.391 5.875 1 91.38 207 PHE B C 1
ATOM 3373 O O . PHE B 1 207 ? 14.859 30.094 6.285 1 91.38 207 PHE B O 1
ATOM 3380 N N . ASP B 1 208 ? 16.328 29.562 4.703 1 89.5 208 ASP B N 1
ATOM 3381 C CA . ASP B 1 208 ? 15.945 30.656 3.83 1 89.5 208 ASP B CA 1
ATOM 3382 C C . ASP B 1 208 ? 14.555 30.438 3.242 1 89.5 208 ASP B C 1
ATOM 3384 O O . ASP B 1 208 ? 13.93 31.375 2.736 1 89.5 208 ASP B O 1
ATOM 3388 N N . LEU B 1 209 ? 14.109 29.234 3.211 1 90.56 209 LEU B N 1
ATOM 3389 C CA . LEU B 1 209 ? 12.773 28.891 2.725 1 90.56 209 LEU B CA 1
ATOM 3390 C C . LEU B 1 209 ? 11.703 29.531 3.605 1 90.56 209 LEU B C 1
ATOM 3392 O O . LEU B 1 209 ? 10.547 29.656 3.195 1 90.56 209 LEU B O 1
ATOM 3396 N N . TYR B 1 210 ? 12.156 29.844 4.863 1 90.62 210 TYR B N 1
ATOM 3397 C CA . TYR B 1 210 ? 11.227 30.375 5.859 1 90.62 210 TYR B CA 1
ATOM 3398 C C . TYR B 1 210 ? 11.641 31.766 6.324 1 90.62 210 TYR B C 1
ATOM 3400 O O . TYR B 1 210 ? 12.383 31.906 7.301 1 90.62 210 TYR B O 1
ATOM 3408 N N . PRO B 1 211 ? 11.164 32.688 5.582 1 81.88 211 PRO B N 1
ATOM 3409 C CA . PRO B 1 211 ? 11.539 34.062 5.965 1 81.88 211 PRO B CA 1
ATOM 3410 C C . PRO B 1 211 ? 11.164 34.375 7.406 1 81.88 211 PRO B C 1
ATOM 3412 O O . PRO B 1 211 ? 10.164 33.875 7.918 1 81.88 211 PRO B O 1
ATOM 3415 N N . LEU B 1 212 ? 12.141 35.062 7.984 1 70.94 212 LEU B N 1
ATOM 3416 C CA . LEU B 1 212 ? 11.938 35.438 9.375 1 70.94 212 LEU B CA 1
ATOM 3417 C C . LEU B 1 212 ? 10.656 36.25 9.516 1 70.94 212 LEU B C 1
ATOM 3419 O O . LEU B 1 212 ? 10.359 37.125 8.688 1 70.94 212 LEU B O 1
ATOM 3423 N N . ILE B 1 213 ? 9.727 35.625 10.062 1 60.97 213 ILE B N 1
ATOM 3424 C CA . ILE B 1 213 ? 8.516 36.375 10.398 1 60.97 213 ILE B CA 1
ATOM 3425 C C . ILE B 1 213 ? 8.812 37.375 11.5 1 60.97 213 ILE B C 1
ATOM 3427 O O . ILE B 1 213 ? 9.242 37.031 12.594 1 60.97 213 ILE B O 1
ATOM 3431 N N . ARG B 1 214 ? 9.344 38.625 11.141 1 50.62 214 ARG B N 1
ATOM 3432 C CA . ARG B 1 214 ? 9.516 39.719 12.094 1 50.62 214 ARG B CA 1
ATOM 3433 C C . ARG B 1 214 ? 8.266 39.875 12.953 1 50.62 214 ARG B C 1
ATOM 3435 O O . ARG B 1 214 ? 7.176 40.125 12.438 1 50.62 214 ARG B O 1
ATOM 3442 N N . MET B 1 215 ? 8.141 39.094 13.977 1 47.78 215 MET B N 1
ATOM 3443 C CA . MET B 1 215 ? 7.094 39.469 14.922 1 47.78 215 MET B CA 1
ATOM 3444 C C . MET B 1 215 ? 7.273 40.906 15.383 1 47.78 215 MET B C 1
ATOM 3446 O O . MET B 1 215 ? 8.344 41.281 15.875 1 47.78 215 MET B O 1
ATOM 3450 N N . LYS B 1 216 ? 6.668 41.844 14.688 1 41.41 216 LYS B N 1
ATOM 3451 C CA . LYS B 1 216 ? 6.516 43.188 15.273 1 41.41 216 LYS B CA 1
ATOM 3452 C C . LYS B 1 216 ? 5.773 43.125 16.609 1 41.41 216 LYS B C 1
ATOM 3454 O O . LYS B 1 216 ? 4.879 42.281 16.781 1 41.41 216 LYS B O 1
#

Sequence (432 aa):
MVNIWVTGLFMESLHKVSAGFVFAFLCLHMANHFVGLQGLDTHIAFMAVARMVYRHPVVEMVVLLAFLLQMLTGWALAREIWMKKKDFVHQLQAASGAYIAVFAITHVAFIFYVRQLVAVDSNIYVIVAGLMQSGWMYALIPYYGLAIFALFVHMGCILFDIFKKSL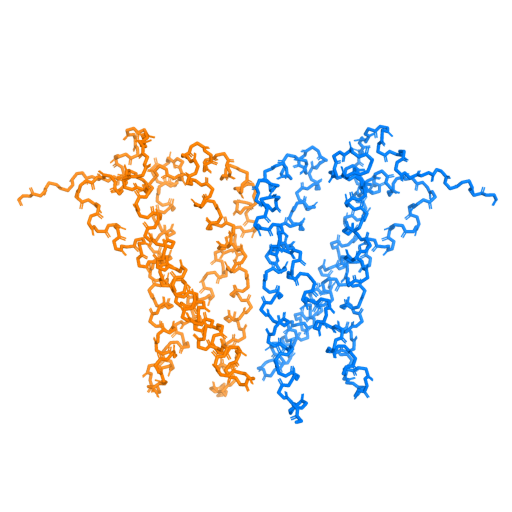RPVSWGLLVTTVGIGGYATWLLMMFYTGHTAALHVPQDYFDLYPLIRMKMVNIWVTGLFMESLHKVSAGFVFAFLCLHMANHFVGLQGLDTHIAFMAVARMVYRHPVVEMVVLLAFLLQMLTGWALAREIWMKKKDFVHQLQAASGAYIAVFAITHVAFIFYVRQLVAVDSNIYVIVAGLMQSGWMYALIPYYGLAIFALFVHMGCILFDIFKKSLRPVSWGLLVTTVGIGGYATWLLMMFYTGHTAALHVPQDYFDLYPLIRMK

Secondary structure (DSSP, 8-state):
---HHHHHHHHHHHHHHHHHHHHHHHHHHHHHHHHGGG-HHHHHHHHHHHHHHHTSHHHHHHHHHHHHHHHHHHHHHHHHHHHTT--HHHHHHHHHHHHHHHHHHHHHHHHHIIIIII----STHHHHHHHHSHHHHHHHHHHHHHHHHHHHHHHHHHHHHHHTTT-HHHHHHHHHHHHHHHHHHHHHHHHHHTTSSS-----HHHHTTS------/---HHHHHHHHHHHHHHHHHHHHHHHHHHHHHHHHGGG-HHHHHHHHHHHHHHHTSHHHHHHHHHHHHHHHHHHHHHHHHHHHTT--HHHHHHHHHHHHHHHHHHHHHHHHHIIIIII----STHHHHHHHHSHHHHHHHHHHHHHHHHHHHHHHHHHHHHHHTTT-HHHHHHHHHHHHHHHHHHHHHHHHHHTTSSS-----HHHHTTS------

Foldseek 3Di:
DPPPVVVLVVLVVLLVVLVVLLVVVVVLVVVLLVLCLVHQVSSVVSVVVVCVQCVPPVNVVSNVVSLVSNLVSLVVQLVVCVVVVPDDLSPLLSVLSVLLNVLVVVVVVLLCCCCPPVNDPSGPLLLLLQCQQVVRVVVSLCSVLSNLLSVLLNVLSVQLVVCCVPDNVVSVVSNVVSSVVSNVSSVSSSCVSNQNVHHHDHDPSSNVSPPRPPPD/DPDPVVVLVVLVVLLVVLVVLLVVVVVLVVVLLVLCLVHQVSSVVSVVVVCVPCVPPVNVVSNVVSLVSNLVSLVVLLVVCVVVVPDDLSPLLSVLSVLLNVLVVVVVVLLCCCCPPVNDPSGPLLLLLQCQQPVRVVVSLCSVLSNLLSVLLNVLSVQLVVCCVPDNVVSVVSNVVSSVVSNVSSVSSSCVSNQNVHHHDHDPSSNVSPPRPPPD

pLDDT: mean 91.62, std 9.47, range [37.25, 98.81]

Solvent-accessible surface area (backbone atoms only — not comparable to full-atom values): 22012 Å² total; per-residue (Å²): 127,82,52,67,65,41,52,51,45,40,37,51,34,51,32,54,56,27,43,53,56,46,49,31,50,45,53,54,56,48,46,40,57,58,49,24,74,81,30,68,67,50,21,49,56,49,43,61,44,51,41,64,50,53,61,32,66,69,46,35,48,51,51,52,49,22,50,50,46,37,44,57,33,44,50,57,52,33,50,48,39,63,74,66,62,54,59,68,60,57,47,50,29,34,54,22,47,51,48,42,42,55,46,49,54,54,50,53,51,48,46,47,42,37,42,69,72,70,59,44,84,78,50,69,49,52,60,32,33,37,36,61,32,74,66,43,21,74,58,42,47,57,55,53,37,48,40,49,29,24,51,23,39,28,51,10,37,50,48,20,63,57,27,44,85,42,40,49,70,57,11,52,49,45,24,54,50,36,33,50,51,18,48,49,50,28,51,52,51,52,38,44,47,54,40,73,74,42,92,76,87,66,67,69,74,41,42,66,80,50,68,80,56,78,81,122,126,82,54,67,66,41,51,51,45,39,36,49,33,53,30,54,57,27,44,53,56,46,48,32,50,45,52,54,56,49,46,40,56,59,49,24,74,81,29,67,68,50,22,50,56,50,43,60,44,52,41,67,49,52,60,33,66,69,47,33,48,50,52,53,49,22,50,50,45,36,44,56,32,45,49,56,53,32,51,50,40,61,74,66,61,52,58,68,60,57,50,50,29,35,53,22,46,51,48,43,42,55,46,48,55,52,51,52,51,48,46,48,42,36,42,71,72,71,60,44,84,77,50,71,49,52,59,31,33,38,37,61,33,75,68,42,21,74,57,43,47,56,54,54,35,49,40,49,29,25,51,24,41,30,49,11,37,50,49,20,63,58,26,44,83,42,41,49,71,58,11,52,49,46,23,52,49,36,32,49,51,18,49,50,50,28,51,51,51,52,39,43,46,53,40,73,75,42,90,76,86,68,68,70,75,42,40,63,79,50,68,80,57,76,78,124